Protein AF-0000000086679028 (afdb_homodimer)

Secondary structure (DSSP, 8-state):
------------------------------------TTS----SSSPPPEEESS-GGGEEEEGGGGHHHHSPPP-SS----HHHHHHHHHHHHT--EEEES-S---TTTTTSPPPHHHHHHHHHHTT-EEEEEB----TTTHHHHHHHHHHHT-SEEEESS-S---SSHHHHHHHHHHHHHHHHHHHHTT-EEEEE--GGGGSB---EEEE-TTS-EEE--S-BHHHHHHHHS-TTTEEEEEEHHHHHHHHHHS-EEE-TTS-EEE----HHHHHHHSGGG--EEEE-EEEE-TTSTTSEEEE-TTSSSS-HHHHHHHS--TTT-EEEE--TT---TTT-TTHHHHHHHHHHHHHHH-EEE-/------------------------------------TTS----SSSPPPEEESS-GGGEEEEGGGGHHHHSPPP-SS----HHHHHHHHHHHHT--EEEES-S---TTTTTSPPPHHHHHHHHHHTT-EEEEEB----TTTHHHHHHHHHHHT-SEEEESS-S---SSHHHHHHHHHHHHHHHHHHHHTT-EEEEE--GGGGSB---EEEE-TTS-EEE--S-BHHHHHHHHS-TTTEEEEEEHHHHHHHHHHS-EEE-TTS-EEE----HHHHHHHSGGG--EEEE-EEEE-TTSTTSEEEE-TTSSSS-HHHHHHHS--TTT-EEEE--TT---TTT-TTHHHHHHHHHHHHHHH-EEE-

Organism: NCBI:txid175570

Foldseek 3Di:
DDDDDPDDPCPDPPPPDDDDDDDPPPPPPPPPPPVPPPDFPDDPDVFWTKDQLFDLLQEAAECLLQVLQQADDDDDPPAHHHLQRLVLLLLVLRHAEYEYEDQFYHCNVPVGTDALLRSLVSCVVSNHAYAEYADDDDPVCLVVVLVSCVSNPYQEYEHADDLDLDLAVVSLLVSQVSQQVSQVVQVVVNHAYEYEDALQQFAFHQDAADADPVRGHDFGQNHGNNNSSVVSHDLSGYAYEYAQLRQVLNQVQRFWTQHRVRDIDGHGGDPQVVCLVPVLSHQEYAQWAFAQDCPDNSRTDTAQRQPYDRPPLCSSQRSDPSVRHHYHYHDNPQADPPVCRCRSSVSSSVNSVNSRPRMDID/DDDPPDDDPDDCPDDPDDPPDDDDPPPPPPPPPPVPPPDFPDDPPVFWTKFQLFDLLQEAAECLLLVLQQADDDDDPPAHHHLQRLVLLLLVLRHAEYEYEDQFYHCNVPVGTDALLRSLVSCVVSNHAYAEYADDDDPVCLVVVLVSCVSNPYQEYEHADDLDLDLAVVSLLVSQVSQQVSLVVQVVVNHAYEYEDALQQFAFHQYAADADPVRGHDFGQNHGNNNSSVVSHDLSGYAYEYAQLRQVLNQVQRFWTQHRVRDIDGHGGDPQVVCLVPVLSHQEYAQWAFAQDCPDNSRTDTAQRQPYDRPPLCSSQRSDPSVRHHYHYDDNPQADPPVCRCRSSVSSSVNSVNSRPRMDID

InterPro domains:
  IPR006311 Twin-arginine translocation pathway, signal sequence [PS51318] (1-41)
  IPR013022 Xylose isomerase-like, TIM barrel domain [PF01261] (87-325)
  IPR036237 Xylose isomerase-like superfamily [SSF51658] (80-336)
  IPR050312 IolE/XylA/MocC-like [PTHR12110] (56-333)

Solvent-accessible surface area (backbone atoms only — not comparable to full-atom values): 39318 Å² total; per-residue (Å²): 136,81,76,77,86,83,83,81,86,77,83,72,81,66,85,71,85,86,88,76,87,70,85,67,79,76,71,79,78,72,75,71,74,66,74,68,76,65,70,58,61,78,56,88,69,107,48,63,31,59,41,62,43,54,41,66,81,33,33,25,32,34,41,61,22,40,39,66,32,29,47,30,61,92,75,90,80,83,56,59,40,21,63,65,43,39,51,47,50,42,34,72,67,55,44,24,27,36,24,38,61,66,76,70,40,34,36,79,75,72,75,41,72,64,50,57,63,57,52,28,49,46,30,59,74,50,67,37,40,35,52,28,33,40,46,83,84,43,86,90,51,36,66,61,52,51,50,49,37,55,58,42,55,32,49,29,42,28,25,76,45,60,85,57,91,64,53,39,65,68,55,42,52,53,35,26,54,53,45,42,52,52,7,50,57,30,44,77,70,64,28,42,27,30,40,20,49,50,34,72,39,53,24,62,26,32,73,20,46,63,58,47,97,87,70,42,42,73,12,17,80,71,52,27,44,49,62,54,39,56,76,60,33,48,78,91,24,41,36,32,26,50,29,52,38,30,42,52,27,13,27,66,66,38,26,68,48,40,30,57,87,69,43,81,43,77,52,71,57,52,64,49,65,58,39,46,73,44,41,84,46,35,48,36,29,32,47,26,26,22,33,74,33,81,90,42,93,54,35,50,44,79,36,48,34,79,73,31,66,58,61,57,70,57,43,60,67,64,27,51,63,47,88,68,38,30,40,20,38,40,37,90,77,31,57,42,52,89,90,32,72,51,37,17,60,50,40,49,45,52,20,49,54,41,49,64,65,39,62,38,76,86,139,82,82,80,78,78,84,79,86,77,81,86,75,79,85,82,78,78,87,71,79,87,86,78,80,77,74,78,75,73,74,74,74,67,75,67,76,66,70,58,62,80,56,87,68,106,48,60,32,60,41,62,44,54,41,66,80,33,34,25,32,34,41,60,22,40,40,66,32,27,48,30,62,92,72,90,79,81,57,59,41,21,62,67,44,38,51,46,49,42,34,71,68,55,43,25,27,36,25,36,61,67,76,70,40,34,36,80,74,72,75,42,73,64,49,58,63,58,51,29,49,47,29,58,76,49,67,39,40,36,52,29,34,41,46,83,86,43,88,89,52,35,65,62,51,52,51,48,36,56,57,41,56,31,48,29,43,28,26,75,46,60,85,57,92,62,50,38,66,67,55,42,52,52,33,26,53,52,45,41,53,52,7,50,57,29,44,77,70,65,28,42,27,30,40,21,51,51,33,73,38,53,23,63,25,31,73,21,46,63,58,48,99,86,69,43,41,72,11,16,80,69,50,27,43,48,62,56,39,57,77,59,32,49,77,92,24,42,37,32,28,50,27,51,38,30,43,52,27,13,28,66,66,39,27,67,47,38,30,56,86,68,44,81,42,78,52,71,58,53,65,51,64,58,37,45,74,46,40,84,46,35,47,36,30,32,46,27,26,22,32,77,32,80,90,43,94,53,35,49,44,80,36,48,34,79,74,30,66,57,62,57,69,59,42,60,67,63,28,52,62,47,87,67,38,30,40,20,38,41,36,89,76,31,55,42,52,90,90,31,72,50,37,17,60,50,41,50,45,52,21,49,54,42,48,64,66,38,61,40,77,85

Radius of gyration: 29.96 Å; Cα contacts (8 Å, |Δi|>4): 1401; chains: 2; bounding box: 75×84×76 Å

pLDDT: mean 88.31, std 24.41, range [16.55, 98.94]

Sequence (724 aa):
MPAEPQPRPRLSRRTVLAATATATAALGAAGASFLQTGAPAIAHGDRLRVEPLIPERNRGIILYSVRDRIAAAPDDSGVPYGFERVLARLAEIGYKEIEFAGYNQHTSILGRQITPAEIRKILDDNGLKANGTHTQINPDTFEAQMDIAQTLGMANIGTGNDPSNSNYKSDWDAAADVWNELGRKARKRGLRLYTHNHDAAYSFLLDAGPLDANGKPTRSSGVRRLEYFFGKADPRYVFFEMDVFWSYVARYKHHTFTDRNGNPRTDLFDPILTVAAAPKRFPLFHAKDGNKNTAVPNGYDMVPFGEGDIQMQQFFQTIGERDFHHANWEQDTAPGGAANPGQSLAFADLSYDNMSELTIYTMPAEPQPRPRLSRRTVLAATATATAALGAAGASFLQTGAPAIAHGDRLRVEPLIPERNRGIILYSVRDRIAAAPDDSGVPYGFERVLARLAEIGYKEIEFAGYNQHTSILGRQITPAEIRKILDDNGLKANGTHTQINPDTFEAQMDIAQTLGMANIGTGNDPSNSNYKSDWDAAADVWNELGRKARKRGLRLYTHNHDAAYSFLLDAGPLDANGKPTRSSGVRRLEYFFGKADPRYVFFEMDVFWSYVARYKHHTFTDRNGNPRTDLFDPILTVAAAPKRFPLFHAKDGNKNTAVPNGYDMVPFGEGDIQMQQFFQTIGERDFHHANWEQDTAPGGAANPGQSLAFADLSYDNMSELTIYT

Nearest PDB structures (foldseek):
  3tva-assembly1_A  TM=6.688E-01  e=4.720E-08  Planctopirus limnophila DSM 3776
  3tva-assembly2_B  TM=6.358E-01  e=2.923E-08  Planctopirus limnophila DSM 3776
  5l4l-assembly1_A  TM=4.021E-01  e=1.803E-01  Streptomyces antibioticus
  1vl0-assembly1_B  TM=3.250E-01  e=1.600E-01  Clostridium acetobutylicum ATCC 824
  3tva-assembly1_A  TM=6.777E-01  e=2.208E-08  Planctopirus limnophila DSM 3776

Structure (mmCIF, N/CA/C/O backbone):
data_AF-0000000086679028-model_v1
#
loop_
_entity.id
_entity.type
_entity.pdbx_description
1 polymer 'Xylose isomerase'
#
loop_
_atom_site.group_PDB
_atom_site.id
_atom_site.type_symbol
_atom_site.label_atom_id
_atom_site.label_alt_id
_atom_site.label_comp_id
_atom_site.label_asym_id
_atom_site.label_entity_id
_atom_site.label_seq_id
_atom_site.pdbx_PDB_ins_code
_atom_site.Cartn_x
_atom_site.Cartn_y
_atom_site.Cartn_z
_atom_site.occupancy
_atom_site.B_iso_or_equiv
_atom_site.auth_seq_id
_atom_site.auth_comp_id
_atom_site.auth_asym_id
_atom_site.auth_atom_id
_atom_site.pdbx_PDB_model_num
ATOM 1 N N . MET A 1 1 ? -34.219 -9.367 45.594 1 22.19 1 MET A N 1
ATOM 2 C CA . MET A 1 1 ? -32.938 -9.859 46.125 1 22.19 1 MET A CA 1
ATOM 3 C C . MET A 1 1 ? -31.859 -9.82 45.031 1 22.19 1 MET A C 1
ATOM 5 O O . MET A 1 1 ? -30.734 -10.266 45.281 1 22.19 1 MET A O 1
ATOM 9 N N . PRO A 1 2 ? -32.094 -9.586 43.844 1 25.02 2 PRO A N 1
ATOM 10 C CA . PRO A 1 2 ? -31.766 -10.18 42.531 1 25.02 2 PRO A CA 1
ATOM 11 C C . PRO A 1 2 ? -30.516 -9.57 41.906 1 25.02 2 PRO A C 1
ATOM 13 O O . PRO A 1 2 ? -30.266 -9.773 40.719 1 25.02 2 PRO A O 1
ATOM 16 N N . ALA A 1 3 ? -29.531 -9.219 42.906 1 22.56 3 ALA A N 1
ATOM 17 C CA . ALA A 1 3 ? -28.719 -8.109 42.438 1 22.56 3 ALA A CA 1
ATOM 18 C C . ALA A 1 3 ? -27.984 -8.461 41.156 1 22.56 3 ALA A C 1
ATOM 20 O O . ALA A 1 3 ? -27.984 -9.625 40.75 1 22.56 3 ALA A O 1
ATOM 21 N N . GLU A 1 4 ? -26.562 -8.383 41.031 1 22.59 4 GLU A N 1
ATOM 22 C CA . GLU A 1 4 ? -25.641 -7.395 40.469 1 22.59 4 GLU A CA 1
ATOM 23 C C . GLU A 1 4 ? -24.766 -8.008 39.406 1 22.59 4 GLU A C 1
ATOM 25 O O . GLU A 1 4 ? -24.094 -9.023 39.625 1 22.59 4 GLU A O 1
ATOM 30 N N . PRO A 1 5 ? -25 -7.688 38.062 1 25.81 5 PRO A N 1
ATOM 31 C CA . PRO A 1 5 ? -24.469 -8.359 36.875 1 25.81 5 PRO A CA 1
ATOM 32 C C . PRO A 1 5 ? -22.953 -8.336 36.812 1 25.81 5 PRO A C 1
ATOM 34 O O . PRO A 1 5 ? -22.328 -7.422 37.344 1 25.81 5 PRO A O 1
ATOM 37 N N . GLN A 1 6 ? -22.203 -9.461 36.75 1 23.89 6 GLN A N 1
ATOM 38 C CA . GLN A 1 6 ? -20.797 -9.844 36.969 1 23.89 6 GLN A CA 1
ATOM 39 C C . GLN A 1 6 ? -19.938 -9.359 35.812 1 23.89 6 GLN A C 1
ATOM 41 O O . GLN A 1 6 ? -20.031 -9.859 34.688 1 23.89 6 GLN A O 1
ATOM 46 N N . PRO A 1 7 ? -19.656 -7.914 35.625 1 20.83 7 PRO A N 1
ATOM 47 C CA . PRO A 1 7 ? -19.156 -7.48 34.312 1 20.83 7 PRO A CA 1
ATOM 48 C C . PRO A 1 7 ? -17.875 -8.195 33.906 1 20.83 7 PRO A C 1
ATOM 50 O O . PRO A 1 7 ? -17.25 -8.859 34.75 1 20.83 7 PRO A O 1
ATOM 53 N N . ARG A 1 8 ? -17.031 -7.609 32.75 1 24.39 8 ARG A N 1
ATOM 54 C CA . ARG A 1 8 ? -16.281 -7.754 31.5 1 24.39 8 ARG A CA 1
ATOM 55 C C . ARG A 1 8 ? -14.781 -7.828 31.766 1 24.39 8 ARG A C 1
ATOM 57 O O . ARG A 1 8 ? -14.18 -6.852 32.219 1 24.39 8 ARG A O 1
ATOM 64 N N . PRO A 1 9 ? -14.117 -8.93 32.281 1 22.03 9 PRO A N 1
ATOM 65 C CA . PRO A 1 9 ? -12.742 -8.742 32.781 1 22.03 9 PRO A CA 1
ATOM 66 C C . PRO A 1 9 ? -11.766 -8.406 31.641 1 22.03 9 PRO A C 1
ATOM 68 O O . PRO A 1 9 ? -11.719 -9.109 30.625 1 22.03 9 PRO A O 1
ATOM 71 N N . ARG A 1 10 ? -11.469 -7.074 31.312 1 20.98 10 ARG A N 1
ATOM 72 C CA . ARG A 1 10 ? -10.609 -6.434 30.328 1 20.98 10 ARG A CA 1
ATOM 73 C C . ARG A 1 10 ? -9.156 -6.855 30.5 1 20.98 10 ARG A C 1
ATOM 75 O O . ARG A 1 10 ? -8.555 -6.57 31.547 1 20.98 10 ARG A O 1
ATOM 82 N N . LEU A 1 11 ? -8.812 -8.109 30.109 1 19.34 11 LEU A N 1
ATOM 83 C CA . LEU A 1 11 ? -7.473 -8.648 30.328 1 19.34 11 LEU A CA 1
ATOM 84 C C . LEU A 1 11 ? -6.422 -7.805 29.609 1 19.34 11 LEU A C 1
ATOM 86 O O . LEU A 1 11 ? -6.375 -7.781 28.375 1 19.34 11 LEU A O 1
ATOM 90 N N . SER A 1 12 ? -6.285 -6.48 30.016 1 17.73 12 SER A N 1
ATOM 91 C CA . SER A 1 12 ? -5.387 -5.539 29.359 1 17.73 12 SER A CA 1
ATOM 92 C C . SER A 1 12 ? -3.945 -6.035 29.391 1 17.73 12 SER A C 1
ATOM 94 O O . SER A 1 12 ? -3.561 -6.781 30.297 1 17.73 12 SER A O 1
ATOM 96 N N . ARG A 1 13 ? -3.207 -5.891 28.219 1 18.7 13 ARG A N 1
ATOM 97 C CA . ARG A 1 13 ? -1.922 -6.195 27.594 1 18.7 13 ARG A CA 1
ATOM 98 C C . ARG A 1 13 ? -0.772 -5.586 28.391 1 18.7 13 ARG A C 1
ATOM 100 O O . ARG A 1 13 ? 0.37 -5.566 27.922 1 18.7 13 ARG A O 1
ATOM 107 N N . ARG A 1 14 ? -0.851 -5.109 29.703 1 18.02 14 ARG A N 1
ATOM 108 C CA . ARG A 1 14 ? 0.163 -4.102 30 1 18.02 14 ARG A CA 1
ATOM 109 C C . ARG A 1 14 ? 1.535 -4.742 30.188 1 18.02 14 ARG A C 1
ATOM 111 O O . ARG A 1 14 ? 2.48 -4.086 30.625 1 18.02 14 ARG A O 1
ATOM 118 N N . THR A 1 15 ? 1.83 -6.02 29.891 1 17.06 15 THR A N 1
ATOM 119 C CA . THR A 1 15 ? 3.041 -6.293 30.656 1 17.06 15 THR A CA 1
ATOM 120 C C . THR A 1 15 ? 4.227 -5.523 30.078 1 17.06 15 THR A C 1
ATOM 122 O O . THR A 1 15 ? 4.664 -5.785 28.953 1 17.06 15 THR A O 1
ATOM 125 N N . VAL A 1 16 ? 4.605 -4.32 30.594 1 18.08 16 VAL A N 1
ATOM 126 C CA . VAL A 1 16 ? 5.602 -3.283 30.344 1 18.08 16 VAL A CA 1
ATOM 127 C C . VAL A 1 16 ? 6.988 -3.805 30.719 1 18.08 16 VAL A C 1
ATOM 129 O O . VAL A 1 16 ? 8 -3.234 30.312 1 18.08 16 VAL A O 1
ATOM 132 N N . LEU A 1 17 ? 7.23 -5.016 31.422 1 16.67 17 LEU A N 1
ATOM 133 C CA . LEU A 1 17 ? 8.273 -4.707 32.406 1 16.67 17 LEU A CA 1
ATOM 134 C C . LEU A 1 17 ? 9.578 -4.359 31.703 1 16.67 17 LEU A C 1
ATOM 136 O O . LEU A 1 17 ? 9.758 -4.648 30.516 1 16.67 17 LEU A O 1
ATOM 140 N N . ALA A 1 18 ? 10.914 -4.82 32.438 1 16.7 18 ALA A N 1
ATOM 141 C CA . ALA A 1 18 ? 12.062 -4.281 33.156 1 16.7 18 ALA A CA 1
ATOM 142 C C . ALA A 1 18 ? 13.266 -4.117 32.219 1 16.7 18 ALA A C 1
ATOM 144 O O . ALA A 1 18 ? 13.852 -3.039 32.156 1 16.7 18 ALA A O 1
ATOM 145 N N . ALA A 1 19 ? 14.523 -4.812 32.594 1 16.83 19 ALA A N 1
ATOM 146 C CA . ALA A 1 19 ? 15.82 -4.359 33.094 1 16.83 19 ALA A CA 1
ATOM 147 C C . ALA A 1 19 ? 16.797 -4.129 31.938 1 16.83 19 ALA A C 1
ATOM 149 O O . ALA A 1 19 ? 16.672 -4.738 30.875 1 16.83 19 ALA A O 1
ATOM 150 N N . THR A 1 20 ? 17.922 -3.285 32.219 1 18.36 20 THR A N 1
ATOM 151 C CA . THR A 1 20 ? 18.938 -2.311 31.844 1 18.36 20 THR A CA 1
ATOM 152 C C . THR A 1 20 ? 20.156 -3.008 31.25 1 18.36 20 THR A C 1
ATOM 154 O O . THR A 1 20 ? 21.156 -2.359 30.922 1 18.36 20 THR A O 1
ATOM 157 N N . ALA A 1 21 ? 20.344 -4.312 31.141 1 17.89 21 ALA A N 1
ATOM 158 C CA . ALA A 1 21 ? 21.766 -4.66 31.203 1 17.89 21 ALA A CA 1
ATOM 159 C C . ALA A 1 21 ? 22.531 -4.031 30.031 1 17.89 21 ALA A C 1
ATOM 161 O O . ALA A 1 21 ? 22.016 -3.971 28.922 1 17.89 21 ALA A O 1
ATOM 162 N N . THR A 1 22 ? 23.75 -3.373 30.328 1 18.66 22 THR A N 1
ATOM 163 C CA . THR A 1 22 ? 24.734 -2.414 29.859 1 18.66 22 THR A CA 1
ATOM 164 C C . THR A 1 22 ? 25.547 -2.994 28.703 1 18.66 22 THR A C 1
ATOM 166 O O . THR A 1 22 ? 26.359 -2.299 28.094 1 18.66 22 THR A O 1
ATOM 169 N N . ALA A 1 23 ? 25.562 -4.297 28.453 1 18.92 23 ALA A N 1
ATOM 170 C CA . ALA A 1 23 ? 26.844 -4.699 27.875 1 18.92 23 ALA A CA 1
ATOM 171 C C . ALA A 1 23 ? 27.109 -3.99 26.547 1 18.92 23 ALA A C 1
ATOM 173 O O . ALA A 1 23 ? 26.234 -3.955 25.688 1 18.92 23 ALA A O 1
ATOM 174 N N . THR A 1 24 ? 28.125 -3.061 26.562 1 19.78 24 THR A N 1
ATOM 175 C CA . THR A 1 24 ? 28.75 -2.146 25.625 1 19.78 24 THR A CA 1
ATOM 176 C C . THR A 1 24 ? 29.266 -2.904 24.391 1 19.78 24 THR A C 1
ATOM 178 O O . THR A 1 24 ? 29.891 -2.316 23.5 1 19.78 24 THR A O 1
ATOM 181 N N . ALA A 1 25 ? 29.031 -4.242 24.203 1 20.52 25 ALA A N 1
ATOM 182 C CA . ALA A 1 25 ? 29.938 -4.742 23.172 1 20.52 25 ALA A CA 1
ATOM 183 C C . ALA A 1 25 ? 29.844 -3.895 21.906 1 20.52 25 ALA A C 1
ATOM 185 O O . ALA A 1 25 ? 28.75 -3.553 21.453 1 20.52 25 ALA A O 1
ATOM 186 N N . ALA A 1 26 ? 30.922 -3.086 21.562 1 20.5 26 ALA A N 1
ATOM 187 C CA . ALA A 1 26 ? 31.359 -2.283 20.422 1 20.5 26 ALA A CA 1
ATOM 188 C C . ALA A 1 26 ? 31.141 -3.033 19.109 1 20.5 26 ALA A C 1
ATOM 190 O O . ALA A 1 26 ? 31.953 -3.9 18.75 1 20.5 26 ALA A O 1
ATOM 191 N N . LEU A 1 27 ? 30.172 -3.936 19.031 1 20.81 27 LEU A N 1
ATOM 192 C CA . LEU A 1 27 ? 30.297 -4.645 17.766 1 20.81 27 LEU A CA 1
ATOM 193 C C . LEU A 1 27 ? 30.344 -3.66 16.594 1 20.81 27 LEU A C 1
ATOM 195 O O . LEU A 1 27 ? 29.688 -2.615 16.625 1 20.81 27 LEU A O 1
ATOM 199 N N . GLY A 1 28 ? 31.516 -3.621 15.836 1 22.55 28 GLY A N 1
ATOM 200 C CA . GLY A 1 28 ? 31.859 -2.988 14.562 1 22.55 28 GLY A CA 1
ATOM 201 C C . GLY A 1 28 ? 30.688 -2.936 13.602 1 22.55 28 GLY A C 1
ATOM 202 O O . GLY A 1 28 ? 29.844 -3.84 13.578 1 22.55 28 GLY A O 1
ATOM 203 N N . ALA A 1 29 ? 30.297 -1.704 13.297 1 25.28 29 ALA A N 1
ATOM 204 C CA . ALA A 1 29 ? 29.297 -1.156 12.383 1 25.28 29 ALA A CA 1
ATOM 205 C C . ALA A 1 29 ? 29.344 -1.858 11.031 1 25.28 29 ALA A C 1
ATOM 207 O O . ALA A 1 29 ? 30.203 -1.571 10.203 1 25.28 29 ALA A O 1
ATOM 208 N N . ALA A 1 30 ? 29.469 -3.188 10.969 1 25.66 30 ALA A N 1
ATOM 209 C CA . ALA A 1 30 ? 29.375 -3.699 9.602 1 25.66 30 ALA A CA 1
ATOM 210 C C . ALA A 1 30 ? 28.234 -3.037 8.844 1 25.66 30 ALA A C 1
ATOM 212 O O . ALA A 1 30 ? 27.109 -2.957 9.352 1 25.66 30 ALA A O 1
ATOM 213 N N . GLY A 1 31 ? 28.531 -2.072 7.949 1 24.67 31 GLY A N 1
ATOM 214 C CA . GLY A 1 31 ? 27.75 -1.358 6.957 1 24.67 31 GLY A CA 1
ATOM 215 C C . GLY A 1 31 ? 26.656 -2.211 6.328 1 24.67 31 GLY A C 1
ATOM 216 O O . GLY A 1 31 ? 26.938 -3.264 5.754 1 24.67 31 GLY A O 1
ATOM 217 N N . ALA A 1 32 ? 25.656 -2.494 7.027 1 26 32 ALA A N 1
ATOM 218 C CA . ALA A 1 32 ? 24.484 -3.053 6.344 1 26 32 ALA A CA 1
ATOM 219 C C . ALA A 1 32 ? 24.297 -2.396 4.98 1 26 32 ALA A C 1
ATOM 221 O O . ALA A 1 32 ? 24.188 -1.173 4.883 1 26 32 ALA A O 1
ATOM 222 N N . SER A 1 33 ? 25.031 -2.934 4.035 1 26.8 33 SER A N 1
ATOM 223 C CA . SER A 1 33 ? 24.828 -2.57 2.635 1 26.8 33 SER A CA 1
ATOM 224 C C . SER A 1 33 ? 23.344 -2.371 2.324 1 26.8 33 SER A C 1
ATOM 226 O O . SER A 1 33 ? 22.562 -3.326 2.359 1 26.8 33 SER A O 1
ATOM 228 N N . PHE A 1 34 ? 22.844 -1.386 2.84 1 28.22 34 PHE A N 1
ATOM 229 C CA . PHE A 1 34 ? 21.578 -0.925 2.266 1 28.22 34 PHE A CA 1
ATOM 230 C C . PHE A 1 34 ? 21.625 -0.993 0.744 1 28.22 34 PHE A C 1
ATOM 232 O O . PHE A 1 34 ? 22.453 -0.344 0.111 1 28.22 34 PHE A O 1
ATOM 239 N N . LEU A 1 35 ? 21.516 -2.15 0.251 1 29.17 35 LEU A N 1
ATOM 240 C CA . LEU A 1 35 ? 21.312 -2.184 -1.191 1 29.17 35 LEU A CA 1
ATOM 241 C C . LEU A 1 35 ? 20.453 -1.012 -1.644 1 29.17 35 LEU A C 1
ATOM 243 O O . LEU A 1 35 ? 19.297 -0.896 -1.236 1 29.17 35 LEU A O 1
ATOM 247 N N . GLN A 1 36 ? 21.078 0.134 -1.673 1 29.59 36 GLN A N 1
ATOM 248 C CA . GLN A 1 36 ? 20.5 1.255 -2.41 1 29.59 36 GLN A CA 1
ATOM 249 C C . GLN A 1 36 ? 19.812 0.781 -3.686 1 29.59 36 GLN A C 1
ATOM 251 O O . GLN A 1 36 ? 20.453 0.21 -4.57 1 29.59 36 GLN A O 1
ATOM 256 N N . THR A 1 37 ? 18.734 0.399 -3.631 1 34.5 37 THR A N 1
ATOM 257 C CA . THR A 1 37 ? 17.922 0.055 -4.793 1 34.5 37 THR A CA 1
ATOM 258 C C . THR A 1 37 ? 18.047 1.132 -5.867 1 34.5 37 THR A C 1
ATOM 260 O O . THR A 1 37 ? 17.234 1.178 -6.797 1 34.5 37 THR A O 1
ATOM 263 N N . GLY A 1 38 ? 19.156 2.039 -5.773 1 32.38 38 GLY A N 1
ATOM 264 C CA . GLY A 1 38 ? 18.891 3.113 -6.719 1 32.38 38 GLY A CA 1
ATOM 265 C C . GLY A 1 38 ? 18.922 2.656 -8.164 1 32.38 38 GLY A C 1
ATOM 266 O O . GLY A 1 38 ? 18.906 3.48 -9.086 1 32.38 38 GLY A O 1
ATOM 267 N N . ALA A 1 39 ? 19.656 1.687 -8.555 1 31.17 39 ALA A N 1
ATOM 268 C CA . ALA A 1 39 ? 19.906 1.863 -9.984 1 31.17 39 ALA A CA 1
ATOM 269 C C . ALA A 1 39 ? 18.625 1.692 -10.789 1 31.17 39 ALA A C 1
ATOM 271 O O . ALA A 1 39 ? 17.906 0.713 -10.609 1 31.17 39 ALA A O 1
ATOM 272 N N . PRO A 1 40 ? 18.203 2.795 -11.469 1 33.5 40 PRO A N 1
ATOM 273 C CA . PRO A 1 40 ? 17.078 2.617 -12.375 1 33.5 40 PRO A CA 1
ATOM 274 C C . PRO A 1 40 ? 17.266 1.451 -13.344 1 33.5 40 PRO A C 1
ATOM 276 O O . PRO A 1 40 ? 18.344 1.303 -13.93 1 33.5 40 PRO A O 1
ATOM 279 N N . ALA A 1 41 ? 16.641 0.399 -13.156 1 36.41 41 ALA A N 1
ATOM 280 C CA . ALA A 1 41 ? 16.625 -0.586 -14.234 1 36.41 41 ALA A CA 1
ATOM 281 C C . ALA A 1 41 ? 16.125 0.033 -15.539 1 36.41 41 ALA A C 1
ATOM 2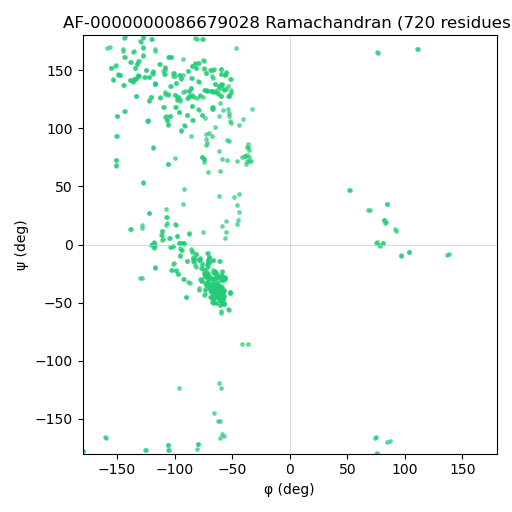83 O O . ALA A 1 41 ? 15.016 0.568 -15.594 1 36.41 41 ALA A O 1
ATOM 284 N N . ILE A 1 42 ? 17.078 0.6 -16.375 1 31.17 42 ILE A N 1
ATOM 285 C CA . ILE A 1 42 ? 16.75 1.134 -17.688 1 31.17 42 ILE A CA 1
ATOM 286 C C . ILE A 1 42 ? 16.469 -0.015 -18.656 1 31.17 42 ILE A C 1
ATOM 288 O O . ILE A 1 42 ? 17.344 -0.825 -18.953 1 31.17 42 ILE A O 1
ATOM 292 N N . ALA A 1 43 ? 15.312 -0.515 -18.844 1 34.03 43 ALA A N 1
ATOM 293 C CA . ALA A 1 43 ? 15.016 -1.362 -19.984 1 34.03 43 ALA A CA 1
ATOM 294 C C . ALA A 1 43 ? 14.891 -0.531 -21.266 1 34.03 43 ALA A C 1
ATOM 296 O O . ALA A 1 43 ? 14.43 0.61 -21.219 1 34.03 43 ALA A O 1
ATOM 297 N N . HIS A 1 44 ? 15.477 -0.654 -22.422 1 34.88 44 HIS A N 1
ATOM 298 C CA . HIS A 1 44 ? 15.547 0.02 -23.719 1 34.88 44 HIS A CA 1
ATOM 299 C C . HIS A 1 44 ? 14.195 0.606 -24.094 1 34.88 44 HIS A C 1
ATOM 301 O O . HIS A 1 44 ? 14.109 1.761 -24.531 1 34.88 44 HIS A O 1
ATOM 307 N N . GLY A 1 45 ? 13.219 -0.201 -24.75 1 40.5 45 GLY A N 1
ATOM 308 C CA . GLY A 1 45 ? 12.031 0.325 -25.391 1 40.5 45 GLY A CA 1
ATOM 309 C C . GLY A 1 45 ? 11.125 1.097 -24.453 1 40.5 45 GLY A C 1
ATOM 310 O O . GLY A 1 45 ? 11.523 1.425 -23.328 1 40.5 45 GLY A O 1
ATOM 311 N N . ASP A 1 46 ? 9.688 1.441 -24.734 1 52.69 46 ASP A N 1
ATOM 312 C CA . ASP A 1 46 ? 8.625 2.129 -24 1 52.69 46 ASP A CA 1
ATOM 313 C C . ASP A 1 46 ? 8.547 1.642 -22.562 1 52.69 46 ASP A C 1
ATOM 315 O O . ASP A 1 46 ? 7.465 1.296 -22.078 1 52.69 46 ASP A O 1
ATOM 319 N N . ARG A 1 47 ? 9.727 1.293 -21.938 1 66.5 47 ARG A N 1
ATOM 320 C CA . ARG A 1 47 ? 9.891 0.535 -20.703 1 66.5 47 ARG A CA 1
ATOM 321 C C . ARG A 1 47 ? 9.742 1.438 -19.484 1 66.5 47 ARG A C 1
ATOM 323 O O . ARG A 1 47 ? 10.258 2.555 -19.469 1 66.5 47 ARG A O 1
ATOM 330 N N . LEU A 1 48 ? 8.906 1.146 -18.531 1 87.25 48 LEU A N 1
ATOM 331 C CA . LEU A 1 48 ? 8.68 1.798 -17.25 1 87.25 48 LEU A CA 1
ATOM 332 C C . LEU A 1 48 ? 9.992 1.935 -16.484 1 87.25 48 LEU A C 1
ATOM 334 O O . LEU A 1 48 ? 10.844 1.041 -16.531 1 87.25 48 LEU A O 1
ATOM 338 N N . ARG A 1 49 ? 10.227 3.123 -16.078 1 91.81 49 ARG A N 1
ATOM 339 C CA . ARG A 1 49 ? 11.344 3.383 -15.18 1 91.81 49 ARG A CA 1
ATOM 340 C C . ARG A 1 49 ? 10.867 3.492 -13.734 1 91.81 49 ARG A C 1
ATOM 342 O O . ARG A 1 49 ? 9.781 4.008 -13.477 1 91.81 49 ARG A O 1
ATOM 349 N N . VAL A 1 50 ? 11.742 3 -12.883 1 94.62 50 VAL A N 1
ATOM 350 C CA . VAL A 1 50 ? 11.43 3.055 -11.461 1 94.62 50 VAL A CA 1
ATOM 351 C C . VAL A 1 50 ? 12.102 4.273 -10.828 1 94.62 50 VAL A C 1
ATOM 353 O O . VAL A 1 50 ? 13.297 4.488 -11 1 94.62 50 VAL A O 1
ATOM 356 N N . GLU A 1 51 ? 11.391 5.102 -10.156 1 96.19 51 GLU A N 1
ATOM 357 C CA . GLU A 1 51 ? 11.875 6.301 -9.477 1 96.19 51 GLU A CA 1
ATOM 358 C C . GLU A 1 51 ? 11.328 6.395 -8.062 1 96.19 51 GLU A C 1
ATOM 360 O O . GLU A 1 51 ? 10.305 5.781 -7.742 1 96.19 51 GLU A O 1
ATOM 365 N N . PRO A 1 52 ? 12.07 7.125 -7.188 1 96.69 52 PRO A N 1
ATOM 366 C CA . PRO A 1 52 ? 11.477 7.363 -5.867 1 96.69 52 PRO A CA 1
ATOM 367 C C . PRO A 1 52 ? 10.125 8.062 -5.949 1 96.69 52 PRO A C 1
ATOM 369 O O . PRO A 1 52 ? 9.953 9.008 -6.727 1 96.69 52 PRO A O 1
ATOM 372 N N . LEU A 1 53 ? 9.18 7.539 -5.203 1 97.69 53 LEU A N 1
ATOM 373 C CA . LEU A 1 53 ? 7.863 8.172 -5.172 1 97.69 53 LEU A CA 1
ATOM 374 C C . LEU A 1 53 ? 7.922 9.516 -4.465 1 97.69 53 LEU A C 1
ATOM 376 O O . LEU A 1 53 ? 7.324 10.492 -4.93 1 97.69 53 LEU A O 1
ATOM 380 N N . ILE A 1 54 ? 8.602 9.555 -3.338 1 98.19 54 ILE A N 1
ATOM 381 C CA . ILE A 1 54 ? 8.914 10.781 -2.617 1 98.19 54 ILE A CA 1
ATOM 382 C C . ILE A 1 54 ? 10.391 11.117 -2.795 1 98.19 54 ILE A C 1
ATOM 384 O O . ILE A 1 54 ? 11.258 10.469 -2.205 1 98.19 54 ILE A O 1
ATOM 388 N N . PRO A 1 55 ? 10.656 12.125 -3.578 1 98.25 55 PRO A N 1
ATOM 389 C CA . PRO A 1 55 ? 12.062 12.453 -3.824 1 98.25 55 PRO A CA 1
ATOM 390 C C . PRO A 1 55 ? 12.844 12.711 -2.537 1 98.25 55 PRO A C 1
ATOM 392 O O . PRO A 1 55 ? 12.305 13.305 -1.595 1 98.25 55 PRO A O 1
ATOM 395 N N . GLU A 1 56 ? 14.078 12.328 -2.557 1 98.06 56 GLU A N 1
ATOM 396 C CA . GLU A 1 56 ? 14.953 12.469 -1.394 1 98.06 56 GLU A CA 1
ATOM 397 C C . GLU A 1 56 ? 14.93 13.898 -0.858 1 98.06 56 GLU A C 1
ATOM 399 O O . GLU A 1 56 ? 14.805 14.117 0.35 1 98.06 56 GLU A O 1
ATOM 404 N N . ARG A 1 57 ? 14.953 14.875 -1.735 1 98 57 ARG A N 1
ATOM 405 C CA . ARG A 1 57 ? 15.07 16.281 -1.366 1 98 57 ARG A CA 1
ATOM 406 C C . ARG A 1 57 ? 13.797 16.781 -0.708 1 98 57 ARG A C 1
ATOM 408 O O . ARG A 1 57 ? 13.773 17.875 -0.124 1 98 57 ARG A O 1
ATOM 415 N N . ASN A 1 58 ? 12.688 15.969 -0.829 1 98.25 58 ASN A N 1
ATOM 416 C CA . ASN A 1 58 ? 11.391 16.406 -0.341 1 98.25 58 ASN A CA 1
ATOM 417 C C . ASN A 1 58 ? 10.938 15.609 0.875 1 98.25 58 ASN A C 1
ATOM 419 O O . ASN A 1 58 ? 9.781 15.695 1.291 1 98.25 58 ASN A O 1
ATOM 423 N N . ARG A 1 59 ? 11.852 14.766 1.408 1 98.88 59 ARG A N 1
ATOM 424 C CA . ARG A 1 59 ? 11.547 13.992 2.607 1 98.88 59 ARG A CA 1
ATOM 425 C C . ARG A 1 59 ? 11.914 14.766 3.869 1 98.88 59 ARG A C 1
ATOM 427 O O . ARG A 1 59 ? 13.094 15.023 4.121 1 98.88 59 ARG A O 1
ATOM 434 N N . GLY A 1 60 ? 10.844 15.156 4.621 1 98.88 60 GLY A N 1
ATOM 435 C CA . GLY A 1 60 ? 11.047 15.953 5.816 1 98.88 60 GLY A CA 1
ATOM 436 C C . GLY A 1 60 ? 10.422 15.344 7.059 1 98.88 60 GLY A C 1
ATOM 437 O O . GLY A 1 60 ? 9.977 14.203 7.031 1 98.88 60 GLY A O 1
ATOM 438 N N . ILE A 1 61 ? 10.531 16.062 8.125 1 98.94 61 ILE A N 1
ATOM 439 C CA . ILE A 1 61 ? 9.969 15.703 9.422 1 98.94 61 ILE A CA 1
ATOM 440 C C . ILE A 1 61 ? 9.492 16.953 10.148 1 98.94 61 ILE A C 1
ATOM 442 O O . ILE A 1 61 ? 10.148 18 10.086 1 98.94 61 ILE A O 1
ATOM 446 N N . ILE A 1 62 ? 8.312 16.875 10.781 1 98.94 62 ILE A N 1
ATOM 447 C CA . ILE A 1 62 ? 7.957 17.922 11.727 1 98.94 62 ILE A CA 1
ATOM 448 C C . ILE A 1 62 ? 8.539 17.609 13.102 1 98.94 62 ILE A C 1
ATOM 450 O O . ILE A 1 62 ? 8.398 16.484 13.594 1 98.94 62 ILE A O 1
ATOM 454 N N . LEU A 1 63 ? 9.125 18.594 13.727 1 98.94 63 LEU A N 1
ATOM 455 C CA . LEU A 1 63 ? 9.898 18.391 14.945 1 98.94 63 LEU A CA 1
ATOM 456 C C . LEU A 1 63 ? 8.984 18.031 16.109 1 98.94 63 LEU A C 1
ATOM 458 O O . LEU A 1 63 ? 9.453 17.547 17.156 1 98.94 63 LEU A O 1
ATOM 462 N N . TYR A 1 64 ? 7.699 18.172 15.938 1 98.75 64 TYR A N 1
ATOM 463 C CA . TYR A 1 64 ? 6.77 17.703 16.953 1 98.75 64 TYR A CA 1
ATOM 464 C C . TYR A 1 64 ? 6.957 16.203 17.219 1 98.75 64 TYR A C 1
ATOM 466 O O . TYR A 1 64 ? 6.75 15.734 18.344 1 98.75 64 TYR A O 1
ATOM 474 N N . SER A 1 65 ? 7.398 15.477 16.266 1 98.88 65 SER A N 1
ATOM 475 C CA . SER A 1 65 ? 7.57 14.031 16.375 1 98.88 65 SER A CA 1
ATOM 476 C C . SER A 1 65 ? 8.727 13.688 17.312 1 98.88 65 SER A C 1
ATOM 478 O O . SER A 1 65 ? 8.75 12.609 17.906 1 98.88 65 SER A O 1
ATOM 480 N N . VAL A 1 66 ? 9.672 14.578 17.422 1 98.94 66 VAL A N 1
ATOM 481 C CA . VAL A 1 66 ? 10.836 14.344 18.266 1 98.94 66 VAL A CA 1
ATOM 482 C C . VAL A 1 66 ? 10.953 15.453 19.312 1 98.94 66 VAL A C 1
ATOM 484 O O . VAL A 1 66 ? 12.055 15.789 19.75 1 98.94 66 VAL A O 1
ATOM 487 N N . ARG A 1 67 ? 9.859 16.047 19.672 1 98.75 67 ARG A N 1
ATOM 488 C CA . ARG A 1 67 ? 9.805 17.172 20.594 1 98.75 67 ARG A CA 1
ATOM 489 C C . ARG A 1 67 ? 10.438 16.828 21.938 1 98.75 67 ARG A C 1
ATOM 491 O O . ARG A 1 67 ? 11.023 17.688 22.594 1 98.75 67 ARG A O 1
ATOM 498 N N . ASP A 1 68 ? 10.352 15.523 22.312 1 98.62 68 ASP A N 1
ATOM 499 C CA . ASP A 1 68 ? 10.898 15.062 23.594 1 98.62 68 ASP A CA 1
ATOM 500 C C . ASP A 1 68 ? 12.414 15.258 23.656 1 98.62 68 ASP A C 1
ATOM 502 O O . ASP A 1 68 ? 12.953 15.648 24.688 1 98.62 68 ASP A O 1
ATOM 506 N N . ARG A 1 69 ? 13 15.133 22.484 1 98.69 69 ARG A N 1
ATOM 507 C CA . ARG A 1 69 ? 14.461 15.227 22.469 1 98.69 69 ARG A CA 1
ATOM 508 C C . ARG A 1 69 ? 14.906 16.656 22.203 1 98.69 69 ARG A C 1
ATOM 510 O O . ARG A 1 69 ? 15.938 17.094 22.703 1 98.69 69 ARG A O 1
ATOM 517 N N . ILE A 1 70 ? 14.109 17.438 21.469 1 98.75 70 ILE A N 1
ATOM 518 C CA . ILE A 1 70 ? 14.406 18.859 21.25 1 98.75 70 ILE A CA 1
ATOM 519 C C . ILE A 1 70 ? 14.391 19.594 22.594 1 98.75 70 ILE A C 1
ATOM 521 O O . ILE A 1 70 ? 15.297 20.359 22.891 1 98.75 70 ILE A O 1
ATOM 525 N N . ALA A 1 71 ? 13.477 19.25 23.422 1 98.12 71 ALA A N 1
ATOM 526 C CA . ALA A 1 71 ? 13.242 20 24.656 1 98.12 71 ALA A CA 1
ATOM 527 C C . ALA A 1 71 ? 14 19.375 25.828 1 98.12 71 ALA A C 1
ATOM 529 O O . ALA A 1 71 ? 14.008 19.938 26.922 1 98.12 71 ALA A O 1
ATOM 530 N N . ALA A 1 72 ? 14.656 18.25 25.609 1 98.25 72 ALA A N 1
ATOM 531 C CA . ALA A 1 72 ? 15.305 17.531 26.688 1 98.25 72 ALA A CA 1
ATOM 532 C C . ALA A 1 72 ? 16.469 18.328 27.266 1 98.25 72 ALA A C 1
ATOM 534 O O . ALA A 1 72 ? 17.203 18.984 26.531 1 98.25 72 ALA A O 1
ATOM 535 N N . ALA A 1 73 ? 16.625 18.219 28.531 1 97.5 73 ALA A N 1
ATOM 536 C CA . ALA A 1 73 ? 17.844 18.672 29.188 1 97.5 73 ALA A CA 1
ATOM 537 C C . ALA A 1 73 ? 19 17.719 28.922 1 97.5 73 ALA A C 1
ATOM 539 O O . ALA A 1 73 ? 18.797 16.562 28.531 1 97.5 73 ALA A O 1
ATOM 540 N N . PRO A 1 74 ? 20.234 18.297 29.078 1 96.75 74 PRO A N 1
ATOM 541 C CA . PRO A 1 74 ? 21.359 17.375 28.984 1 96.75 74 PRO A CA 1
ATOM 542 C C . PRO A 1 74 ? 21.188 16.156 29.906 1 96.75 74 PRO A C 1
ATOM 544 O O . PRO A 1 74 ? 20.75 16.312 31.047 1 96.75 74 PRO A O 1
ATOM 547 N N . ASP A 1 75 ? 21.422 14.953 29.375 1 95.31 75 ASP A N 1
ATOM 548 C CA . ASP A 1 75 ? 21.297 13.727 30.141 1 95.31 75 ASP A CA 1
ATOM 549 C C . ASP A 1 75 ? 22.344 12.703 29.734 1 95.31 75 ASP A C 1
ATOM 551 O O . ASP A 1 75 ? 23.188 12.984 28.875 1 95.31 75 ASP A O 1
ATOM 555 N N . ASP A 1 76 ? 22.344 11.562 30.422 1 93.94 76 ASP A N 1
ATOM 556 C CA . ASP A 1 76 ? 23.391 10.57 30.188 1 93.94 76 ASP A CA 1
ATOM 557 C C . ASP A 1 76 ? 22.844 9.375 29.406 1 93.94 76 ASP A C 1
ATOM 559 O O . ASP A 1 76 ? 23.391 8.273 29.5 1 93.94 76 ASP A O 1
ATOM 563 N N . SER A 1 77 ? 21.75 9.562 28.656 1 94.62 77 SER A N 1
ATOM 564 C CA . SER A 1 77 ? 21.109 8.469 27.922 1 94.62 77 SER A CA 1
ATOM 565 C C . SER A 1 77 ? 21.891 8.109 26.672 1 94.62 77 SER A C 1
ATOM 567 O O . SER A 1 77 ? 21.703 7.027 26.109 1 94.62 77 SER A O 1
ATOM 569 N N . GLY A 1 78 ? 22.688 8.977 26.219 1 96.81 78 GLY A N 1
ATOM 570 C CA . GLY A 1 78 ? 23.391 8.797 24.953 1 96.81 78 GLY A CA 1
ATOM 571 C C . GLY A 1 78 ? 22.531 9.148 23.75 1 96.81 78 GLY A C 1
ATOM 572 O O . GLY A 1 78 ? 22.984 9.062 22.609 1 96.81 78 GLY A O 1
ATOM 573 N N . VAL A 1 79 ? 21.266 9.602 24.031 1 98.38 79 VAL A N 1
ATOM 574 C CA . VAL A 1 79 ? 20.344 10 22.969 1 98.38 79 VAL A CA 1
ATOM 575 C C . VAL A 1 79 ? 20.5 11.492 22.688 1 98.38 79 VAL A C 1
ATOM 577 O O . VAL A 1 79 ? 20.531 12.305 23.625 1 98.38 79 VAL A O 1
ATOM 580 N N . PRO A 1 80 ? 20.609 11.828 21.406 1 98.62 80 PRO A N 1
ATOM 581 C CA . PRO A 1 80 ? 20.75 13.242 21.062 1 98.62 80 PRO A CA 1
ATOM 582 C C . PRO A 1 80 ? 19.672 14.109 21.703 1 98.62 80 PRO A C 1
ATOM 584 O O . PRO A 1 80 ? 18.516 13.695 21.797 1 98.62 80 PRO A O 1
ATOM 587 N N . TYR A 1 81 ? 20.047 15.328 22.141 1 98.5 81 TYR A N 1
ATOM 588 C CA . TYR A 1 81 ? 19.109 16.312 22.656 1 98.5 81 TYR A CA 1
ATOM 589 C C . TYR A 1 81 ? 19.438 17.703 22.156 1 98.5 81 TYR A C 1
ATOM 591 O O . TYR A 1 81 ? 20.578 17.969 21.75 1 98.5 81 TYR A O 1
ATOM 599 N N . GLY A 1 82 ? 18.391 18.625 22.156 1 98.75 82 GLY A N 1
ATOM 600 C CA . GLY A 1 82 ? 18.594 19.969 21.672 1 98.75 82 GLY A CA 1
ATOM 601 C C . GLY A 1 82 ? 18.656 20.047 20.156 1 98.75 82 GLY A C 1
ATOM 602 O O . GLY A 1 82 ? 18.812 19.031 19.484 1 98.75 82 GLY A O 1
ATOM 603 N N . PHE A 1 83 ? 18.547 21.219 19.641 1 98.88 83 PHE A N 1
ATOM 604 C CA . PHE A 1 83 ? 18.5 21.422 18.203 1 98.88 83 PHE A CA 1
ATOM 605 C C . PHE A 1 83 ? 19.766 20.891 17.531 1 98.88 83 PHE A C 1
ATOM 607 O O . PHE A 1 83 ? 19.688 20.203 16.516 1 98.88 83 PHE A O 1
ATOM 614 N N . GLU A 1 84 ? 20.875 21.188 18.062 1 98.81 84 GLU A N 1
ATOM 615 C CA . GLU A 1 84 ? 22.141 20.859 17.391 1 98.81 84 GLU A CA 1
ATOM 616 C C . GLU A 1 84 ? 22.281 19.359 17.188 1 98.81 84 GLU A C 1
ATOM 618 O O . GLU A 1 84 ? 22.469 18.906 16.047 1 98.81 84 GLU A O 1
ATOM 623 N N . ARG A 1 85 ? 22.125 18.578 18.203 1 98.81 85 ARG A N 1
ATOM 624 C CA . ARG A 1 85 ? 22.391 17.141 18.125 1 98.81 85 ARG A CA 1
ATOM 625 C C . ARG A 1 85 ? 21.219 16.406 17.453 1 98.81 85 ARG A C 1
ATOM 627 O O . ARG A 1 85 ? 21.438 15.453 16.703 1 98.81 85 ARG A O 1
ATOM 634 N N . VAL A 1 86 ? 20 16.859 17.75 1 98.94 86 VAL A N 1
ATOM 635 C CA . VAL A 1 86 ? 18.828 16.203 17.172 1 98.94 86 VAL A CA 1
ATOM 636 C C . VAL A 1 86 ? 18.812 16.453 15.656 1 98.94 86 VAL A C 1
ATOM 638 O O . VAL A 1 86 ? 18.594 15.523 14.875 1 98.94 86 VAL A O 1
ATOM 641 N N . LEU A 1 87 ? 19.047 17.688 15.219 1 98.94 87 LEU A N 1
ATOM 642 C CA . LEU A 1 87 ? 19.047 17.984 13.789 1 98.94 87 LEU A CA 1
ATOM 643 C C . LEU A 1 87 ? 20.188 17.266 13.086 1 98.94 87 LEU A C 1
ATOM 645 O O . LEU A 1 87 ? 20.047 16.812 11.945 1 98.94 87 LEU A O 1
ATOM 649 N N . ALA A 1 88 ? 21.344 17.109 13.727 1 98.94 88 ALA A N 1
ATOM 650 C CA . ALA A 1 88 ? 22.453 16.344 13.156 1 98.94 88 ALA A CA 1
ATOM 651 C C . ALA A 1 88 ? 22.047 14.883 12.945 1 98.94 88 ALA A C 1
ATOM 653 O O . ALA A 1 88 ? 22.328 14.297 11.898 1 98.94 88 ALA A O 1
ATOM 654 N N . ARG A 1 89 ? 21.375 14.352 13.93 1 98.94 89 ARG A N 1
ATOM 655 C CA . ARG A 1 89 ? 20.922 12.969 13.828 1 98.94 89 ARG A CA 1
ATOM 656 C C . ARG A 1 89 ? 19.906 12.797 12.703 1 98.94 89 ARG A C 1
ATOM 658 O O . ARG A 1 89 ? 19.953 11.812 11.969 1 98.94 89 ARG A O 1
ATOM 665 N N . LEU A 1 90 ? 19 13.734 12.617 1 98.94 90 LEU A N 1
ATOM 666 C CA . LEU A 1 90 ? 18 13.672 11.547 1 98.94 90 LEU A CA 1
ATOM 667 C C . LEU A 1 90 ? 18.672 13.758 10.18 1 98.94 90 LEU A C 1
ATOM 669 O O . LEU A 1 90 ? 18.281 13.055 9.25 1 98.94 90 LEU A O 1
ATOM 673 N N . ALA A 1 91 ? 19.688 14.602 10.055 1 98.94 91 ALA A N 1
ATOM 674 C CA . ALA A 1 91 ? 20.453 14.688 8.82 1 98.94 91 ALA A CA 1
ATOM 675 C C . ALA A 1 91 ? 21.141 13.367 8.508 1 98.94 91 ALA A C 1
ATOM 677 O O . ALA A 1 91 ? 21.141 12.914 7.363 1 98.94 91 ALA A O 1
ATOM 678 N N . GLU A 1 92 ? 21.688 12.695 9.523 1 98.88 92 GLU A N 1
ATOM 679 C CA . GLU A 1 92 ? 22.344 11.398 9.367 1 98.88 92 GLU A CA 1
ATOM 680 C C . GLU A 1 92 ? 21.359 10.336 8.883 1 98.88 92 GLU A C 1
ATOM 682 O O . GLU A 1 92 ? 21.719 9.469 8.086 1 98.88 92 GLU A O 1
ATOM 687 N N . ILE A 1 93 ? 20.172 10.422 9.383 1 98.88 93 ILE A N 1
ATOM 688 C CA . ILE A 1 93 ? 19.125 9.477 8.984 1 98.88 93 ILE A CA 1
ATOM 689 C C . ILE A 1 93 ? 18.812 9.656 7.504 1 98.88 93 ILE A C 1
ATOM 691 O O . ILE A 1 93 ? 18.562 8.672 6.797 1 98.88 93 ILE A O 1
ATOM 695 N N . GLY A 1 94 ? 18.781 10.898 7.059 1 98.88 94 GLY A N 1
ATOM 696 C CA . GLY A 1 94 ? 18.578 11.125 5.637 1 98.88 94 GLY A CA 1
ATOM 697 C C . GLY A 1 94 ? 17.594 12.25 5.348 1 98.88 94 GLY A C 1
ATOM 698 O O . GLY A 1 94 ? 17.469 12.695 4.203 1 98.88 94 GLY A O 1
ATOM 699 N N . TYR A 1 95 ? 16.922 12.75 6.402 1 98.94 95 TYR A N 1
ATOM 700 C CA . TYR A 1 95 ? 15.977 13.836 6.172 1 98.94 95 TYR A CA 1
ATOM 701 C C . TYR A 1 95 ? 16.672 15.047 5.562 1 98.94 95 TYR A C 1
ATOM 703 O O . TYR A 1 95 ? 17.812 15.344 5.898 1 98.94 95 TYR A O 1
ATOM 711 N N . LYS A 1 96 ? 15.938 15.766 4.711 1 98.88 96 LYS A N 1
ATOM 712 C CA . LYS A 1 96 ? 16.5 16.953 4.082 1 98.88 96 LYS A CA 1
ATOM 713 C C . LYS A 1 96 ? 15.734 18.203 4.496 1 98.88 96 LYS A C 1
ATOM 715 O O . LYS A 1 96 ? 16.266 19.328 4.406 1 98.88 96 LYS A O 1
ATOM 720 N N . GLU A 1 97 ? 14.477 18 4.988 1 98.81 97 GLU A N 1
ATOM 721 C CA . GLU A 1 97 ? 13.625 19.141 5.312 1 98.81 97 GLU A CA 1
ATOM 722 C C . GLU A 1 97 ? 13.109 19.062 6.746 1 98.81 97 GLU A C 1
ATOM 724 O O . GLU A 1 97 ? 12.805 17.969 7.238 1 98.81 97 GLU A O 1
ATOM 729 N N . ILE A 1 98 ? 13.016 20.234 7.348 1 98.94 98 ILE A N 1
ATOM 730 C CA . ILE A 1 98 ? 12.562 20.344 8.734 1 98.94 98 ILE A CA 1
ATOM 731 C C . ILE A 1 98 ? 11.336 21.25 8.805 1 98.94 98 ILE A C 1
ATOM 733 O O . ILE A 1 98 ? 11.352 22.375 8.289 1 98.94 98 ILE A O 1
ATOM 737 N N . GLU A 1 99 ? 10.305 20.75 9.328 1 98.94 99 GLU A N 1
ATOM 738 C CA . GLU A 1 99 ? 9.188 21.578 9.766 1 98.94 99 GLU A CA 1
ATOM 739 C C . GLU A 1 99 ? 9.227 21.812 11.273 1 98.94 99 GLU A C 1
ATOM 741 O O . GLU A 1 99 ? 9.32 20.859 12.055 1 98.94 99 GLU A O 1
ATOM 746 N N . PHE A 1 100 ? 9.141 23.062 11.664 1 98.75 100 PHE A N 1
ATOM 747 C CA . PHE A 1 100 ? 9.328 23.406 13.07 1 98.75 100 PHE A CA 1
ATOM 748 C C . PHE A 1 100 ? 8.008 23.328 13.828 1 98.75 100 PHE A C 1
ATOM 750 O O . PHE A 1 100 ? 6.941 23.578 13.258 1 98.75 100 PHE A O 1
ATOM 757 N N . ALA A 1 101 ? 8.117 23 15.086 1 98.12 101 ALA A N 1
ATOM 758 C CA . ALA A 1 101 ? 7.055 23.047 16.094 1 98.12 101 ALA A CA 1
ATOM 759 C C . ALA A 1 101 ? 7.5 23.828 17.328 1 98.12 101 ALA A C 1
ATOM 761 O O . ALA A 1 101 ? 7.34 23.359 18.453 1 98.12 101 ALA A O 1
ATOM 762 N N . GLY A 1 102 ? 7.941 24.984 17.109 1 96.88 102 GLY A N 1
ATOM 763 C CA . GLY A 1 102 ? 8.594 25.812 18.109 1 96.88 102 GLY A CA 1
ATOM 764 C C . GLY A 1 102 ? 10.078 26 17.859 1 96.88 102 GLY A C 1
ATOM 765 O O . GLY A 1 102 ? 10.656 25.328 17.016 1 96.88 102 GLY A O 1
ATOM 766 N N . TYR A 1 103 ? 10.633 26.984 18.641 1 98 103 TYR A N 1
ATOM 767 C CA . TYR A 1 103 ? 12.016 27.359 18.375 1 98 103 TYR A CA 1
ATOM 768 C C . TYR A 1 103 ? 12.844 27.328 19.656 1 98 103 TYR A C 1
ATOM 770 O O . TYR A 1 103 ? 13.906 27.953 19.75 1 98 103 TYR A O 1
ATOM 778 N N . ASN A 1 104 ? 12.336 26.672 20.672 1 98.06 104 ASN A N 1
ATOM 779 C CA . ASN A 1 104 ? 13.016 26.672 21.953 1 98.06 104 ASN A CA 1
ATOM 780 C C . ASN A 1 104 ? 13.609 25.297 22.266 1 98.06 104 ASN A C 1
ATOM 782 O O . ASN A 1 104 ? 13.133 24.281 21.766 1 98.06 104 ASN A O 1
ATOM 786 N N . GLN A 1 105 ? 14.664 25.281 22.969 1 98.69 105 GLN A N 1
ATOM 787 C CA . GLN A 1 105 ? 15.273 24.109 23.609 1 98.69 105 GLN A CA 1
ATOM 788 C C . GLN A 1 105 ? 15.555 24.375 25.078 1 98.69 105 GLN A C 1
ATOM 790 O O . GLN A 1 105 ? 15.25 25.453 25.594 1 98.69 105 GLN A O 1
ATOM 795 N N . HIS A 1 106 ? 16.016 23.328 25.812 1 98.5 106 HIS A N 1
ATOM 796 C CA . HIS A 1 106 ? 16.312 23.516 27.234 1 98.5 106 HIS A CA 1
ATOM 797 C C . HIS A 1 106 ? 17.422 24.531 27.438 1 98.5 106 HIS A C 1
ATOM 799 O O . HIS A 1 106 ? 18.5 24.406 26.859 1 98.5 106 HIS A O 1
ATOM 805 N N . THR A 1 107 ? 17.219 25.484 28.297 1 98.44 107 THR A N 1
ATOM 806 C CA . THR A 1 107 ? 18.094 26.641 28.438 1 98.44 107 THR A CA 1
ATOM 807 C C . THR A 1 107 ? 19.422 26.234 29.078 1 98.44 107 THR A C 1
ATOM 809 O O . THR A 1 107 ? 20.406 26.969 29 1 98.44 107 THR A O 1
ATOM 812 N N . SER A 1 108 ? 19.484 25.047 29.734 1 98.25 108 SER A N 1
ATOM 813 C CA . SER A 1 108 ? 20.719 24.594 30.359 1 98.25 108 SER A CA 1
ATOM 814 C C . SER A 1 108 ? 21.75 24.203 29.328 1 98.25 108 SER A C 1
ATOM 816 O O . SER A 1 108 ? 22.938 24.078 29.641 1 98.25 108 SER A O 1
ATOM 818 N N . ILE A 1 109 ? 21.281 24.047 28.109 1 98.19 109 ILE A N 1
ATOM 819 C CA . ILE A 1 109 ? 22.203 23.609 27.062 1 98.19 109 ILE A CA 1
ATOM 820 C C . ILE A 1 109 ? 23.219 24.719 26.766 1 98.19 109 ILE A C 1
ATOM 822 O O . ILE A 1 109 ? 24.422 24.469 26.703 1 98.19 109 ILE A O 1
ATOM 826 N N . LEU A 1 110 ? 22.719 26.016 26.75 1 98.19 110 LEU A N 1
ATOM 827 C CA . LEU A 1 110 ? 23.578 27.141 26.406 1 98.19 110 LEU A CA 1
ATOM 828 C C . LEU A 1 110 ? 23.641 28.141 27.547 1 98.19 110 LEU A C 1
ATOM 830 O O . LEU A 1 110 ? 24.312 29.172 27.453 1 98.19 110 LEU A O 1
ATOM 834 N N . GLY A 1 111 ? 22.953 27.891 28.609 1 98.12 111 GLY A N 1
ATOM 835 C CA . GLY A 1 111 ? 22.797 28.875 29.656 1 98.12 111 GLY A CA 1
ATOM 836 C C . GLY A 1 111 ? 21.812 29.984 29.297 1 98.12 111 GLY A C 1
ATOM 837 O O . GLY A 1 111 ? 21.672 30.969 30.016 1 98.12 111 GLY A O 1
ATOM 838 N N . ARG A 1 112 ? 21.172 29.938 28.141 1 98.25 112 ARG A N 1
ATOM 839 C CA . ARG A 1 112 ? 20.156 30.812 27.562 1 98.25 112 ARG A CA 1
ATOM 840 C C . ARG A 1 112 ? 19.359 30.094 26.484 1 98.25 112 ARG A C 1
ATOM 842 O O . ARG A 1 112 ? 19.703 28.969 26.109 1 98.25 112 ARG A O 1
ATOM 849 N N . GLN A 1 113 ? 18.297 30.766 26.094 1 98.44 113 GLN A N 1
ATOM 850 C CA . GLN A 1 113 ? 17.562 30.188 24.969 1 98.44 113 GLN A CA 1
ATOM 851 C C . GLN A 1 113 ? 18.328 30.375 23.672 1 98.44 113 GLN A C 1
ATOM 853 O O . GLN A 1 113 ? 19.031 31.359 23.484 1 98.44 113 GLN A O 1
ATOM 858 N N . ILE A 1 114 ? 18.203 29.453 22.781 1 98.69 114 ILE A N 1
ATOM 859 C CA . ILE A 1 114 ? 18.812 29.5 21.453 1 98.69 114 ILE A CA 1
ATOM 860 C C . ILE A 1 114 ? 18.047 30.5 20.578 1 98.69 114 ILE A C 1
ATOM 862 O O . ILE A 1 114 ? 16.859 30.734 20.781 1 98.69 114 ILE A O 1
ATOM 866 N N . THR A 1 115 ? 18.703 31.109 19.609 1 98.56 115 THR A N 1
ATOM 867 C CA . THR A 1 115 ? 18.078 32.094 18.719 1 98.56 115 THR A CA 1
ATOM 868 C C . THR A 1 115 ? 17.781 31.469 17.359 1 98.56 115 THR A C 1
ATOM 870 O O . THR A 1 115 ? 18.391 30.469 16.969 1 98.56 115 THR A O 1
ATOM 873 N N . PRO A 1 116 ? 16.859 32.125 16.594 1 98.56 116 PRO A N 1
ATOM 874 C CA . PRO A 1 116 ? 16.594 31.656 15.234 1 98.56 116 PRO A CA 1
ATOM 875 C C . PRO A 1 116 ? 17.844 31.656 14.352 1 98.56 116 PRO A C 1
ATOM 877 O O . PRO A 1 116 ? 18.047 30.75 13.547 1 98.56 116 PRO A O 1
ATOM 880 N N . ALA A 1 117 ? 18.688 32.625 14.523 1 98.75 117 ALA A N 1
ATOM 881 C CA . ALA A 1 117 ? 19.922 32.688 13.734 1 98.75 117 ALA A CA 1
ATOM 882 C C . ALA A 1 117 ? 20.828 31.5 14.023 1 98.75 117 ALA A C 1
ATOM 884 O O . ALA A 1 117 ? 21.469 30.969 13.117 1 98.75 117 ALA A O 1
ATOM 885 N N . GLU A 1 118 ? 20.906 31.156 15.297 1 98.88 118 GLU A N 1
ATOM 886 C CA . GLU A 1 118 ? 21.719 30 15.68 1 98.88 118 GLU A CA 1
ATOM 887 C C . GLU A 1 118 ? 21.125 28.703 15.133 1 98.88 118 GLU A C 1
ATOM 889 O O . GLU A 1 118 ? 21.859 27.812 14.695 1 98.88 118 GLU A O 1
ATOM 894 N N . ILE A 1 119 ? 19.859 28.562 15.148 1 98.88 119 ILE A N 1
ATOM 895 C CA . ILE A 1 119 ? 19.188 27.391 14.586 1 98.88 119 ILE A CA 1
ATOM 896 C C . ILE A 1 119 ? 19.453 27.328 13.086 1 98.88 119 ILE A C 1
ATOM 898 O O . ILE A 1 119 ? 19.719 26.25 12.547 1 98.88 119 ILE A O 1
ATOM 902 N N . ARG A 1 120 ? 19.422 28.5 12.422 1 98.81 120 ARG A N 1
ATOM 903 C CA . ARG A 1 120 ? 19.719 28.562 10.992 1 98.81 120 ARG A CA 1
ATOM 904 C C . ARG A 1 120 ? 21.125 28.031 10.703 1 98.81 120 ARG A C 1
ATOM 906 O O . ARG A 1 120 ? 21.328 27.281 9.742 1 98.81 120 ARG A O 1
ATOM 913 N N . LYS A 1 121 ? 22.031 28.391 11.484 1 98.81 121 LYS A N 1
ATOM 914 C CA . LYS A 1 121 ? 23.406 27.906 11.312 1 98.81 121 LYS A CA 1
ATOM 915 C C . LYS A 1 121 ? 23.469 26.375 11.445 1 98.81 121 LYS A C 1
ATOM 917 O O . LYS A 1 121 ? 24.172 25.719 10.688 1 98.81 121 LYS A O 1
ATOM 922 N N . ILE A 1 122 ? 22.734 25.859 12.422 1 98.88 122 ILE A N 1
ATOM 923 C CA . ILE A 1 122 ? 22.703 24.422 12.625 1 98.88 122 ILE A CA 1
ATOM 924 C C . ILE A 1 122 ? 22.109 23.734 11.391 1 98.88 122 ILE A C 1
ATOM 926 O O . ILE A 1 122 ? 22.609 22.703 10.953 1 98.88 122 ILE A O 1
ATOM 930 N N . LEU A 1 123 ? 21.031 24.312 10.844 1 98.88 123 LEU A N 1
ATOM 931 C CA . LEU A 1 123 ? 20.469 23.781 9.609 1 98.88 123 LEU A CA 1
ATOM 932 C C . LEU A 1 123 ? 21.516 23.766 8.492 1 98.88 123 LEU A C 1
ATOM 934 O O . LEU A 1 123 ? 21.734 22.719 7.871 1 98.88 123 LEU A O 1
ATOM 938 N N . ASP A 1 124 ? 22.203 24.891 8.258 1 98.75 124 ASP A N 1
ATOM 939 C CA . ASP A 1 124 ? 23.188 25.031 7.199 1 98.75 124 ASP A CA 1
ATOM 940 C C . ASP A 1 124 ? 24.344 24.047 7.391 1 98.75 124 ASP A C 1
ATOM 942 O O . ASP A 1 124 ? 24.797 23.422 6.434 1 98.75 124 ASP A O 1
ATOM 946 N N . ASP A 1 125 ? 24.766 23.875 8.594 1 98.69 125 ASP A N 1
ATOM 947 C CA . ASP A 1 125 ? 25.906 23 8.914 1 98.69 125 ASP A CA 1
ATOM 948 C C . ASP A 1 125 ? 25.562 21.547 8.609 1 98.69 125 ASP A C 1
ATOM 950 O O . ASP A 1 125 ? 26.469 20.734 8.406 1 98.69 125 ASP A O 1
ATOM 954 N N . ASN A 1 126 ? 24.312 21.203 8.602 1 98.75 126 ASN A N 1
ATOM 955 C CA . ASN A 1 126 ? 23.906 19.812 8.43 1 98.75 126 ASN A CA 1
ATOM 956 C C . ASN A 1 126 ? 23.234 19.594 7.078 1 98.75 126 ASN A C 1
ATOM 958 O O . ASN A 1 126 ? 22.719 18.5 6.812 1 98.75 126 ASN A O 1
ATOM 962 N N . GLY A 1 127 ? 23.172 20.578 6.199 1 98.56 127 GLY A N 1
ATOM 963 C CA . GLY A 1 127 ? 22.547 20.453 4.895 1 98.56 127 GLY A CA 1
ATOM 964 C C . GLY A 1 127 ? 21.047 20.281 4.965 1 98.56 127 GLY A C 1
ATOM 965 O O . GLY A 1 127 ? 20.453 19.594 4.133 1 98.56 127 GLY A O 1
ATOM 966 N N . LEU A 1 128 ? 20.438 20.844 5.996 1 98.81 128 LEU A N 1
ATOM 967 C CA . LEU A 1 128 ? 18.984 20.781 6.199 1 98.81 128 LEU A CA 1
ATOM 968 C C . LEU A 1 128 ? 18.312 22.078 5.762 1 98.81 128 LEU A C 1
ATOM 970 O O . LEU A 1 128 ? 18.922 23.156 5.859 1 98.81 128 LEU A O 1
ATOM 974 N N . LYS A 1 129 ? 17.109 21.953 5.273 1 98.69 129 LYS A N 1
ATOM 975 C CA . LYS A 1 129 ? 16.297 23.109 4.895 1 98.69 129 LYS A CA 1
ATOM 976 C C . LYS A 1 129 ? 15.031 23.203 5.746 1 98.69 129 LYS A C 1
ATOM 978 O O . LYS A 1 129 ? 14.398 22.188 6.027 1 98.69 129 LYS A O 1
ATOM 983 N N . ALA A 1 130 ? 14.711 24.344 6.148 1 98.31 130 ALA A N 1
ATOM 984 C CA . ALA A 1 130 ? 13.422 24.578 6.805 1 98.31 130 ALA A CA 1
ATOM 985 C C . ALA A 1 130 ? 12.297 24.688 5.781 1 98.31 130 ALA A C 1
ATOM 987 O O . ALA A 1 130 ? 12.305 25.562 4.926 1 98.31 130 ALA A O 1
ATOM 988 N N . ASN A 1 131 ? 11.336 23.766 5.828 1 96.56 131 ASN A N 1
ATOM 989 C CA . ASN A 1 131 ? 10.297 23.828 4.805 1 96.56 131 ASN A CA 1
ATOM 990 C C . ASN A 1 131 ? 9.016 24.453 5.355 1 96.56 131 ASN A C 1
ATOM 992 O O . ASN A 1 131 ? 8.141 24.859 4.59 1 96.56 131 ASN A O 1
ATOM 996 N N . GLY A 1 132 ? 8.922 24.516 6.695 1 97.94 132 GLY A N 1
ATOM 997 C CA . GLY A 1 132 ? 7.746 25.156 7.27 1 97.94 132 GLY A CA 1
ATOM 998 C C . GLY A 1 132 ? 7.762 25.172 8.789 1 97.94 132 GLY A C 1
ATOM 999 O O . GLY A 1 132 ? 8.781 24.875 9.406 1 97.94 132 GLY A O 1
ATOM 1000 N N . THR A 1 133 ? 6.641 25.719 9.43 1 98.25 133 THR A N 1
ATOM 1001 C CA . THR A 1 133 ? 6.5 25.797 10.875 1 98.25 133 THR A CA 1
ATOM 1002 C C . THR A 1 133 ? 5.023 25.797 11.273 1 98.25 133 THR A C 1
ATOM 1004 O O . THR A 1 133 ? 4.184 26.328 10.555 1 98.25 133 THR A O 1
ATOM 1007 N N . HIS A 1 134 ? 4.809 25.109 12.336 1 98 134 HIS A N 1
ATOM 1008 C CA . HIS A 1 134 ? 3.545 25.328 13.031 1 98 134 HIS A CA 1
ATOM 1009 C C . HIS A 1 134 ? 3.68 26.406 14.094 1 98 134 HIS A C 1
ATOM 1011 O O . HIS A 1 134 ? 4.285 26.188 15.148 1 98 134 HIS A O 1
ATOM 1017 N N . THR A 1 135 ? 3.197 27.578 13.766 1 95.88 135 THR A N 1
ATOM 1018 C CA . THR A 1 135 ? 3.205 28.703 14.688 1 95.88 135 THR A CA 1
ATOM 1019 C C . THR A 1 135 ? 1.808 29.312 14.82 1 95.88 135 THR A C 1
ATOM 1021 O O . THR A 1 135 ? 0.851 28.797 14.234 1 95.88 135 THR A O 1
ATOM 1024 N N . GLN A 1 136 ? 1.686 30.328 15.68 1 90.88 136 GLN A N 1
ATOM 1025 C CA . GLN A 1 136 ? 0.418 31.031 15.805 1 90.88 136 GLN A CA 1
ATOM 1026 C C . GLN A 1 136 ? 0.215 32 14.648 1 90.88 136 GLN A C 1
ATOM 1028 O O . GLN A 1 136 ? 1.109 32.812 14.328 1 90.88 136 GLN A O 1
ATOM 1033 N N . ILE A 1 137 ? -0.906 31.875 14.047 1 93.12 137 ILE A N 1
ATOM 1034 C CA . ILE A 1 137 ? -1.253 32.781 12.953 1 93.12 137 ILE A CA 1
ATOM 1035 C C . ILE A 1 137 ? -2.303 33.781 13.438 1 93.12 137 ILE A C 1
ATOM 1037 O O . ILE A 1 137 ? -3.484 33.469 13.539 1 93.12 137 ILE A O 1
ATOM 1041 N N . ASN A 1 138 ? -1.865 34.906 13.68 1 92.31 138 ASN A N 1
ATOM 1042 C CA . ASN A 1 138 ? -2.707 36.031 14.078 1 92.31 138 ASN A CA 1
ATOM 1043 C C . ASN A 1 138 ? -2.125 37.344 13.602 1 92.31 138 ASN A C 1
ATOM 1045 O O . ASN A 1 138 ? -0.906 37.531 13.586 1 92.31 138 ASN A O 1
ATOM 1049 N N . PRO A 1 139 ? -3.002 38.281 13.258 1 93.94 139 PRO A N 1
ATOM 1050 C CA . PRO A 1 139 ? -2.559 39.562 12.688 1 93.94 139 PRO A CA 1
ATOM 1051 C C . PRO A 1 139 ? -1.588 40.312 13.594 1 93.94 139 PRO A C 1
ATOM 1053 O O . PRO A 1 139 ? -0.673 40.969 13.109 1 93.94 139 PRO A O 1
ATOM 1056 N N . ASP A 1 140 ? -1.684 40.125 14.867 1 95.44 140 ASP A N 1
ATOM 1057 C CA . ASP A 1 140 ? -0.927 40.938 15.82 1 95.44 140 ASP A CA 1
ATOM 1058 C C . ASP A 1 140 ? 0.534 40.469 15.875 1 95.44 140 ASP A C 1
ATOM 1060 O O . ASP A 1 140 ? 1.424 41.281 16.141 1 95.44 140 ASP A O 1
ATOM 1064 N N . THR A 1 141 ? 0.752 39.219 15.625 1 95.88 141 THR A N 1
ATOM 1065 C CA . THR A 1 141 ? 2.102 38.688 15.828 1 95.88 141 THR A CA 1
ATOM 1066 C C . THR A 1 141 ? 2.684 38.188 14.516 1 95.88 141 THR A C 1
ATOM 1068 O O . THR A 1 141 ? 3.83 37.75 14.477 1 95.88 141 THR A O 1
ATOM 1071 N N . PHE A 1 142 ? 1.96 38.312 13.453 1 97.56 142 PHE A N 1
ATOM 1072 C CA . PHE A 1 142 ? 2.311 37.625 12.211 1 97.56 142 PHE A CA 1
ATOM 1073 C C . PHE A 1 142 ? 3.604 38.219 11.633 1 97.56 142 PHE A C 1
ATOM 1075 O O . PHE A 1 142 ? 4.414 37.469 11.07 1 97.56 142 PHE A O 1
ATOM 1082 N N . GLU A 1 143 ? 3.846 39.469 11.773 1 97.62 143 GLU A N 1
ATOM 1083 C CA . GLU A 1 143 ? 5.074 40.094 11.273 1 97.62 143 GLU A CA 1
ATOM 1084 C C . GLU A 1 143 ? 6.305 39.469 11.938 1 97.62 143 GLU A C 1
ATOM 1086 O O . GLU A 1 143 ? 7.277 39.156 11.258 1 97.62 143 GLU A O 1
ATOM 1091 N N . ALA A 1 144 ? 6.23 39.375 13.227 1 97.44 144 ALA A N 1
ATOM 1092 C CA . ALA A 1 144 ? 7.344 38.781 13.961 1 97.44 144 ALA A CA 1
ATOM 1093 C C . ALA A 1 144 ? 7.562 37.344 13.555 1 97.44 144 ALA A C 1
ATOM 1095 O O . ALA A 1 144 ? 8.703 36.875 13.469 1 97.44 144 ALA A O 1
ATOM 1096 N N . GLN A 1 145 ? 6.48 36.625 13.344 1 97.75 145 GLN A N 1
ATOM 1097 C CA . GLN A 1 145 ? 6.586 35.25 12.914 1 97.75 145 GLN A CA 1
ATOM 1098 C C . GLN A 1 145 ? 7.215 35.156 11.523 1 97.75 145 GLN A C 1
ATOM 1100 O O . GLN A 1 145 ? 8.008 34.25 11.258 1 97.75 145 GLN A O 1
ATOM 1105 N N . MET A 1 146 ? 6.891 36.031 10.594 1 98.31 146 MET A N 1
ATOM 1106 C CA . MET A 1 146 ? 7.5 36.062 9.266 1 98.31 146 MET A CA 1
ATOM 1107 C C . MET A 1 146 ? 8.984 36.375 9.359 1 98.31 146 MET A C 1
ATOM 1109 O O . MET A 1 146 ? 9.789 35.875 8.586 1 98.31 146 MET A O 1
ATOM 1113 N N . ASP A 1 147 ? 9.375 37.25 10.344 1 98.38 147 ASP A N 1
ATOM 1114 C CA . ASP A 1 147 ? 10.789 37.531 10.562 1 98.38 147 ASP A CA 1
ATOM 1115 C C . ASP A 1 147 ? 11.562 36.281 10.922 1 98.38 147 ASP A C 1
ATOM 1117 O O . ASP A 1 147 ? 12.648 36.031 10.391 1 98.38 147 ASP A O 1
ATOM 1121 N N . ILE A 1 148 ? 11 35.5 11.82 1 98.25 148 ILE A N 1
ATOM 1122 C CA . ILE A 1 148 ? 11.625 34.281 12.25 1 98.25 148 ILE A CA 1
ATOM 1123 C C . ILE A 1 148 ? 11.711 33.312 11.07 1 98.25 148 ILE A C 1
ATOM 1125 O O . ILE A 1 148 ? 12.758 32.688 10.828 1 98.25 148 ILE A O 1
ATOM 1129 N N . ALA A 1 149 ? 10.609 33.188 10.312 1 98.25 149 ALA A N 1
ATOM 1130 C CA . ALA A 1 149 ? 10.562 32.312 9.148 1 98.25 149 ALA A CA 1
ATOM 1131 C C . ALA A 1 149 ? 11.648 32.656 8.141 1 98.25 149 ALA A C 1
ATOM 1133 O O . ALA A 1 149 ? 12.344 31.781 7.629 1 98.25 149 ALA A O 1
ATOM 1134 N N . GLN A 1 150 ? 11.805 33.938 7.898 1 98 150 GLN A N 1
ATOM 1135 C CA . GLN A 1 150 ? 12.812 34.375 6.949 1 98 150 GLN A CA 1
ATOM 1136 C C . GLN A 1 150 ? 14.219 34.125 7.484 1 98 150 GLN A C 1
ATOM 1138 O O . GLN A 1 150 ? 15.117 33.75 6.734 1 98 150 GLN A O 1
ATOM 1143 N N . THR A 1 151 ? 14.422 34.375 8.773 1 98.56 151 THR A N 1
ATOM 1144 C CA . THR A 1 151 ? 15.719 34.094 9.391 1 98.56 151 THR A CA 1
ATOM 1145 C C . THR A 1 151 ? 16.094 32.625 9.227 1 98.56 151 THR A C 1
ATOM 1147 O O . THR A 1 151 ? 17.25 32.312 8.922 1 98.56 151 THR A O 1
ATOM 115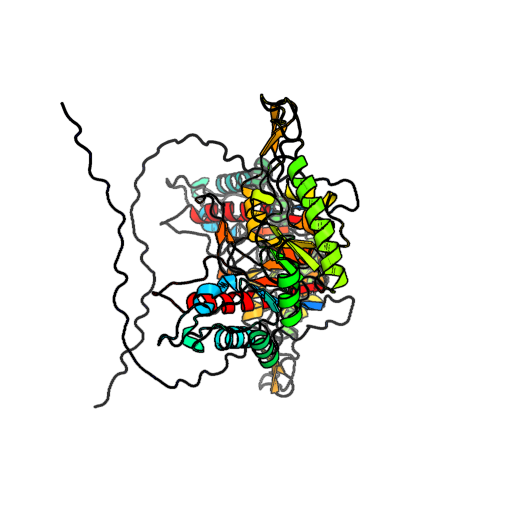0 N N . LEU A 1 152 ? 15.141 31.766 9.344 1 98.56 152 LEU A N 1
ATOM 1151 C CA . LEU A 1 152 ? 15.367 30.328 9.281 1 98.56 152 LEU A CA 1
ATOM 1152 C C . LEU A 1 152 ? 15.422 29.844 7.836 1 98.56 152 LEU A C 1
ATOM 1154 O O . LEU A 1 152 ? 15.805 28.703 7.566 1 98.56 152 LEU A O 1
ATOM 1158 N N . GLY A 1 153 ? 14.977 30.656 6.906 1 97.81 153 GLY A N 1
ATOM 1159 C CA . GLY A 1 153 ? 15.016 30.328 5.492 1 97.81 153 GLY A CA 1
ATOM 1160 C C . GLY A 1 153 ? 13.836 29.5 5.043 1 97.81 153 GLY A C 1
ATOM 1161 O O . GLY A 1 153 ? 13.945 28.703 4.105 1 97.81 153 GLY A O 1
ATOM 1162 N N . MET A 1 154 ? 12.695 29.719 5.605 1 97.38 154 MET A N 1
ATOM 1163 C CA . MET A 1 154 ? 11.516 28.906 5.312 1 97.38 154 MET A CA 1
ATOM 1164 C C . MET A 1 154 ? 10.844 29.375 4.02 1 97.38 154 MET A C 1
ATOM 1166 O O . MET A 1 154 ? 10.898 30.547 3.678 1 97.38 154 MET A O 1
ATOM 1170 N N . ALA A 1 155 ? 10.188 28.359 3.408 1 95.56 155 ALA A N 1
ATOM 1171 C CA . ALA A 1 155 ? 9.367 28.656 2.238 1 95.56 155 ALA A CA 1
ATOM 1172 C C . ALA A 1 155 ? 7.891 28.781 2.615 1 95.56 155 ALA A C 1
ATOM 1174 O O . ALA A 1 155 ? 7.109 29.406 1.899 1 95.56 155 ALA A O 1
ATOM 1175 N N . ASN A 1 156 ? 7.555 28.172 3.723 1 98.44 156 ASN A N 1
ATOM 1176 C CA . ASN A 1 156 ? 6.168 28.125 4.164 1 98.44 156 ASN A CA 1
ATOM 1177 C C . ASN A 1 156 ? 6.027 28.516 5.629 1 98.44 156 ASN A C 1
ATOM 1179 O O . ASN A 1 156 ? 6.926 28.266 6.438 1 98.44 156 ASN A O 1
ATOM 1183 N N . ILE A 1 157 ? 4.945 29.156 5.906 1 98.56 157 ILE A N 1
ATOM 1184 C CA . ILE A 1 157 ? 4.598 29.5 7.281 1 98.56 157 ILE A CA 1
ATOM 1185 C C . ILE A 1 157 ? 3.135 29.156 7.547 1 98.56 157 ILE A C 1
ATOM 1187 O O . ILE A 1 157 ? 2.26 29.469 6.738 1 98.56 157 ILE A O 1
ATOM 1191 N N . GLY A 1 158 ? 2.922 28.422 8.594 1 97.94 158 GLY A N 1
ATOM 1192 C CA . GLY A 1 158 ? 1.546 28.031 8.852 1 97.94 158 GLY A CA 1
ATOM 1193 C C . GLY A 1 158 ? 1.306 27.594 10.289 1 97.94 158 GLY A C 1
ATOM 1194 O O . GLY A 1 158 ? 1.986 28.062 11.203 1 97.94 158 GLY A O 1
ATOM 1195 N N . THR A 1 159 ? 0.171 26.953 10.539 1 95.5 159 THR A N 1
ATOM 1196 C CA . THR A 1 159 ? -0.258 26.547 11.875 1 95.5 159 THR A CA 1
ATOM 1197 C C . THR A 1 159 ? -0.711 25.094 11.867 1 95.5 159 THR A C 1
ATOM 1199 O O . THR A 1 159 ? -1.021 24.531 10.812 1 95.5 159 THR A O 1
ATOM 1202 N N . GLY A 1 160 ? -0.652 24.547 13.086 1 92.12 160 GLY A N 1
ATOM 1203 C CA . GLY A 1 160 ? -1.143 23.188 13.266 1 92.12 160 GLY A CA 1
ATOM 1204 C C . GLY A 1 160 ? -2.629 23.125 13.562 1 92.12 160 GLY A C 1
ATOM 1205 O O . GLY A 1 160 ? -3.158 22.062 13.883 1 92.12 160 GLY A O 1
ATOM 1206 N N . ASN A 1 161 ? -3.322 24.219 13.43 1 89.75 161 ASN A N 1
ATOM 1207 C CA . ASN A 1 161 ? -4.742 24.281 13.758 1 89.75 161 ASN A CA 1
ATOM 1208 C C . ASN A 1 161 ? -5.59 24.609 12.531 1 89.75 161 ASN A C 1
ATOM 1210 O O . ASN A 1 161 ? -5.059 25.031 11.5 1 89.75 161 ASN A O 1
ATOM 1214 N N . ASP A 1 162 ? -6.891 24.438 12.703 1 92.69 162 ASP A N 1
ATOM 1215 C CA . ASP A 1 162 ? -7.828 24.859 11.672 1 92.69 162 ASP A CA 1
ATOM 1216 C C . ASP A 1 162 ? -8.078 26.359 11.734 1 92.69 162 ASP A C 1
ATOM 1218 O O . ASP A 1 162 ? -7.918 26.984 12.781 1 92.69 162 ASP A O 1
ATOM 1222 N N . PRO A 1 163 ? -8.492 26.906 10.578 1 93.5 163 PRO A N 1
ATOM 1223 C CA . PRO A 1 163 ? -8.805 28.344 10.57 1 93.5 163 PRO A CA 1
ATOM 1224 C C . PRO A 1 163 ? -9.977 28.688 11.477 1 93.5 163 PRO A C 1
ATOM 1226 O O . PRO A 1 163 ? -10.086 29.828 11.938 1 93.5 163 PRO A O 1
ATOM 1229 N N . SER A 1 164 ? -10.828 27.688 11.625 1 93.44 164 SER A N 1
ATOM 1230 C CA . SER A 1 164 ? -12 27.812 12.484 1 93.44 164 SER A CA 1
ATOM 1231 C C . SER A 1 164 ? -12.414 26.453 13.055 1 93.44 164 SER A C 1
ATOM 1233 O O . SER A 1 164 ? -12.125 25.406 12.469 1 93.44 164 SER A O 1
ATOM 1235 N N . ASN A 1 165 ? -13.07 26.547 14.219 1 95.19 165 ASN A N 1
ATOM 1236 C CA . ASN A 1 165 ? -13.664 25.328 14.773 1 95.19 165 ASN A CA 1
ATOM 1237 C C . ASN A 1 165 ? -15.195 25.375 14.719 1 95.19 165 ASN A C 1
ATOM 1239 O O . ASN A 1 165 ? -15.867 24.516 15.297 1 95.19 165 ASN A O 1
ATOM 1243 N N . SER A 1 166 ? -15.672 26.344 13.992 1 97.12 166 SER A N 1
ATOM 1244 C CA . SER A 1 166 ? -17.109 26.594 13.93 1 97.12 166 SER A CA 1
ATOM 1245 C C . SER A 1 166 ? -17.781 25.656 12.93 1 97.12 166 SER A C 1
ATOM 1247 O O . SER A 1 166 ? -17.156 25.203 11.969 1 97.12 166 SER A O 1
ATOM 1249 N N . ASN A 1 167 ? -19.094 25.453 13.164 1 97.88 167 ASN A N 1
ATOM 1250 C CA . ASN A 1 167 ? -19.906 24.688 12.227 1 97.88 167 ASN A CA 1
ATOM 1251 C C . ASN A 1 167 ? -20.562 25.594 11.195 1 97.88 167 ASN A C 1
ATOM 1253 O O . ASN A 1 167 ? -21.266 25.109 10.297 1 97.88 167 ASN A O 1
ATOM 1257 N N . TYR A 1 168 ? -20.328 26.844 11.273 1 98.25 168 TYR A N 1
ATOM 1258 C CA . TYR A 1 168 ? -21.156 27.75 10.492 1 98.25 168 TYR A CA 1
ATOM 1259 C C . TYR A 1 168 ? -20.312 28.531 9.492 1 98.25 168 TYR A C 1
ATOM 1261 O O . TYR A 1 168 ? -19.203 28.953 9.805 1 98.25 168 TYR A O 1
ATOM 1269 N N . LYS A 1 169 ? -20.891 28.875 8.391 1 97.69 169 LYS A N 1
ATOM 1270 C CA . LYS A 1 169 ? -20.219 29.484 7.246 1 97.69 169 LYS A CA 1
ATOM 1271 C C . LYS A 1 169 ? -19.672 30.859 7.609 1 97.69 169 LYS A C 1
ATOM 1273 O O . LYS A 1 169 ? -18.578 31.219 7.176 1 97.69 169 LYS A O 1
ATOM 1278 N N . SER A 1 170 ? -20.406 31.594 8.375 1 97.44 170 SER A N 1
ATOM 1279 C CA . SER A 1 170 ? -20.031 32.969 8.664 1 97.44 170 SER A CA 1
ATOM 1280 C C . SER A 1 170 ? -18.656 33.031 9.32 1 97.44 170 SER A C 1
ATOM 1282 O O . SER A 1 170 ? -17.859 33.938 9.023 1 97.44 170 SER A O 1
ATOM 1284 N N . ASP A 1 171 ? -18.375 32.125 10.18 1 97.81 171 ASP A N 1
ATOM 1285 C CA . ASP A 1 171 ? -17.094 32.094 10.875 1 97.81 171 ASP A CA 1
ATOM 1286 C C . ASP A 1 171 ? -15.969 31.703 9.922 1 97.81 171 ASP A C 1
ATOM 1288 O O . ASP A 1 171 ? -14.844 32.188 10.055 1 97.81 171 ASP A O 1
ATOM 1292 N N . TRP A 1 172 ? -16.234 30.875 9.031 1 98 172 TRP A N 1
ATOM 1293 C CA . TRP A 1 172 ? -15.25 30.484 8.031 1 98 172 TRP A CA 1
ATOM 1294 C C . TRP A 1 172 ? -15.016 31.625 7.031 1 98 172 TRP A C 1
ATOM 1296 O O . TRP A 1 172 ? -13.898 31.797 6.547 1 98 172 TRP A O 1
ATOM 1306 N N . ASP A 1 173 ? -16.078 32.375 6.703 1 98.25 173 ASP A N 1
ATOM 1307 C CA . ASP A 1 173 ? -15.914 33.562 5.895 1 98.25 173 ASP A CA 1
ATOM 1308 C C . ASP A 1 173 ? -14.984 34.562 6.574 1 98.25 173 ASP A C 1
ATOM 1310 O O . ASP A 1 173 ? -14.078 35.125 5.934 1 98.25 173 ASP A O 1
ATOM 1314 N N . ALA A 1 174 ? -15.242 34.719 7.84 1 97.81 174 ALA A N 1
ATOM 1315 C CA . ALA A 1 174 ? -14.406 35.656 8.609 1 97.81 174 ALA A CA 1
ATOM 1316 C C . ALA A 1 174 ? -12.953 35.188 8.641 1 97.81 174 ALA A C 1
ATOM 1318 O O . ALA A 1 174 ? -12.031 35.969 8.484 1 97.81 174 ALA A O 1
ATOM 1319 N N . ALA A 1 175 ? -12.797 33.938 8.859 1 97.12 175 ALA A N 1
ATOM 1320 C CA . ALA A 1 175 ? -11.453 33.375 8.852 1 97.12 175 ALA A CA 1
ATOM 1321 C C . ALA A 1 175 ? -10.781 33.562 7.492 1 97.12 175 ALA A C 1
ATOM 1323 O O . ALA A 1 175 ? -9.609 33.938 7.418 1 97.12 175 ALA A O 1
ATOM 1324 N N . ALA A 1 176 ? -11.531 33.312 6.445 1 98.12 176 ALA A N 1
ATOM 1325 C CA . ALA A 1 176 ? -10.977 33.469 5.098 1 98.12 176 ALA A CA 1
ATOM 1326 C C . ALA A 1 176 ? -10.508 34.875 4.844 1 98.12 176 ALA A C 1
ATOM 1328 O O . ALA A 1 176 ? -9.469 35.094 4.211 1 98.12 176 ALA A O 1
ATOM 1329 N N . ASP A 1 177 ? -11.258 35.844 5.355 1 98 177 ASP A N 1
ATOM 1330 C CA . ASP A 1 177 ? -10.852 37.219 5.211 1 98 177 ASP A CA 1
ATOM 1331 C C . ASP A 1 177 ? -9.5 37.469 5.867 1 98 177 ASP A C 1
ATOM 1333 O O . ASP A 1 177 ? -8.617 38.094 5.258 1 98 177 ASP A O 1
ATOM 1337 N N . VAL A 1 178 ? -9.383 37 7.02 1 97.5 178 VAL A N 1
ATOM 1338 C CA . VAL A 1 178 ? -8.141 37.188 7.77 1 97.5 178 VAL A CA 1
ATOM 1339 C C . VAL A 1 178 ? -6.996 36.469 7.059 1 97.5 178 VAL A C 1
ATOM 1341 O O . VAL A 1 178 ? -5.93 37.031 6.852 1 97.5 178 VAL A O 1
ATOM 1344 N N . TRP A 1 179 ? -7.219 35.312 6.633 1 98.19 179 TRP A N 1
ATOM 1345 C CA . TRP A 1 179 ? -6.172 34.469 6.023 1 98.19 179 TRP A CA 1
ATOM 1346 C C . TRP A 1 179 ? -5.766 35.031 4.668 1 98.19 179 TRP A C 1
ATOM 1348 O O . TRP A 1 179 ? -4.59 35 4.297 1 98.19 179 TRP A O 1
ATOM 1358 N N . ASN A 1 180 ? -6.723 35.531 3.936 1 98.62 180 ASN A N 1
ATOM 1359 C CA . ASN A 1 180 ? -6.391 36.156 2.672 1 98.62 180 ASN A CA 1
ATOM 1360 C C . ASN A 1 180 ? -5.512 37.406 2.885 1 98.62 180 ASN A C 1
ATOM 1362 O O . ASN A 1 180 ? -4.555 37.625 2.139 1 98.62 180 ASN A O 1
ATOM 1366 N N . GLU A 1 181 ? -5.828 38.094 3.887 1 98.44 181 GLU A N 1
ATOM 1367 C CA . GLU A 1 181 ? -5.016 39.281 4.191 1 98.44 181 GLU A CA 1
ATOM 1368 C C . GLU A 1 181 ? -3.605 38.875 4.621 1 98.44 181 GLU A C 1
ATOM 1370 O O . GLU A 1 181 ? -2.621 39.406 4.109 1 98.44 181 GLU A O 1
ATOM 1375 N N . LEU A 1 182 ? -3.523 37.969 5.535 1 98.5 182 LEU A N 1
ATOM 1376 C CA . LEU A 1 182 ? -2.225 37.5 6.008 1 98.5 182 LEU A CA 1
ATOM 1377 C C . LEU A 1 182 ? -1.451 36.812 4.887 1 98.5 182 LEU A C 1
ATOM 1379 O O . LEU A 1 182 ? -0.227 36.938 4.805 1 98.5 182 LEU A O 1
ATOM 1383 N N . GLY A 1 183 ? -2.172 36.125 4.07 1 98.62 183 GLY A N 1
ATOM 1384 C CA . GLY A 1 183 ? -1.545 35.469 2.926 1 98.62 183 GLY A CA 1
ATOM 1385 C C . GLY A 1 183 ? -0.911 36.469 1.963 1 98.62 183 GLY A C 1
ATOM 1386 O O . GLY A 1 183 ? 0.169 36.219 1.427 1 98.62 183 GLY A O 1
ATOM 1387 N N . ARG A 1 184 ? -1.531 37.594 1.71 1 98.56 184 ARG A N 1
ATOM 1388 C CA . ARG A 1 184 ? -0.953 38.656 0.88 1 98.56 184 ARG A CA 1
ATOM 1389 C C . ARG A 1 184 ? 0.347 39.188 1.484 1 98.56 184 ARG A C 1
ATOM 1391 O O . ARG A 1 184 ? 1.326 39.406 0.769 1 98.56 184 ARG A O 1
ATOM 1398 N N . LYS A 1 185 ? 0.329 39.344 2.756 1 98.31 185 LYS A N 1
ATOM 1399 C CA . LYS A 1 185 ? 1.531 39.812 3.447 1 98.31 185 LYS A CA 1
ATOM 1400 C C . LYS A 1 185 ? 2.656 38.781 3.328 1 98.31 185 LYS A C 1
ATOM 1402 O O . LYS A 1 185 ? 3.807 39.156 3.07 1 98.31 185 LYS A O 1
ATOM 1407 N N . ALA A 1 186 ? 2.324 37.562 3.506 1 98.75 186 ALA A N 1
ATOM 1408 C CA . ALA A 1 186 ? 3.309 36.5 3.406 1 98.75 186 ALA A CA 1
ATOM 1409 C C . ALA A 1 186 ? 3.904 36.438 2.002 1 98.75 186 ALA A C 1
ATOM 1411 O O . ALA A 1 186 ? 5.121 36.312 1.844 1 98.75 186 ALA A O 1
ATOM 1412 N N . ARG A 1 187 ? 3.045 36.5 1.043 1 98.38 187 ARG A N 1
ATOM 1413 C CA . ARG A 1 187 ? 3.492 36.438 -0.344 1 98.38 187 ARG A CA 1
ATOM 1414 C C . ARG A 1 187 ? 4.48 37.562 -0.653 1 98.38 187 ARG A C 1
ATOM 1416 O O . ARG A 1 187 ? 5.469 37.344 -1.356 1 98.38 187 ARG A O 1
ATOM 1423 N N . LYS A 1 188 ? 4.223 38.719 -0.166 1 98.12 188 LYS A N 1
ATOM 1424 C CA . LYS A 1 188 ? 5.109 39.844 -0.377 1 98.12 188 LYS A CA 1
ATOM 1425 C C . LYS A 1 188 ? 6.512 39.562 0.155 1 98.12 188 LYS A C 1
ATOM 1427 O O . LYS A 1 188 ? 7.496 40.125 -0.333 1 98.12 188 LYS A O 1
ATOM 1432 N N . ARG A 1 189 ? 6.535 38.656 1.05 1 97.81 189 ARG A N 1
ATOM 1433 C CA . ARG A 1 189 ? 7.812 38.344 1.671 1 97.81 189 ARG A CA 1
ATOM 1434 C C . ARG A 1 189 ? 8.352 37.031 1.146 1 97.81 189 ARG A C 1
ATOM 1436 O O . ARG A 1 189 ? 9.297 36.469 1.711 1 97.81 189 ARG A O 1
ATOM 1443 N N . GLY A 1 190 ? 7.715 36.438 0.194 1 97.44 190 GLY A N 1
ATOM 1444 C CA . GLY A 1 190 ? 8.18 35.219 -0.427 1 97.44 190 GLY A CA 1
ATOM 1445 C C . GLY A 1 190 ? 7.785 33.969 0.35 1 97.44 190 GLY A C 1
ATOM 1446 O O . GLY A 1 190 ? 8.414 32.906 0.205 1 97.44 190 GLY A O 1
ATOM 1447 N N . LEU A 1 191 ? 6.785 34.094 1.208 1 98.38 191 LEU A N 1
ATOM 1448 C CA . LEU A 1 191 ? 6.312 32.969 2.029 1 98.38 191 LEU A CA 1
ATOM 1449 C C . LEU A 1 191 ? 4.941 32.5 1.567 1 98.38 191 LEU A C 1
ATOM 1451 O O . LEU A 1 191 ? 4.121 33.312 1.119 1 98.38 191 LEU A O 1
ATOM 1455 N N . ARG A 1 192 ? 4.707 31.188 1.686 1 98.31 192 ARG A N 1
ATOM 1456 C CA . ARG A 1 192 ? 3.375 30.625 1.526 1 98.31 192 ARG A CA 1
ATOM 1457 C C . ARG A 1 192 ? 2.709 30.391 2.879 1 98.31 192 ARG A C 1
ATOM 1459 O O . ARG A 1 192 ? 3.281 29.75 3.756 1 98.31 192 ARG A O 1
ATOM 1466 N N . LEU A 1 193 ? 1.557 30.953 3.016 1 98.69 193 LEU A N 1
ATOM 1467 C CA . LEU A 1 193 ? 0.782 30.734 4.23 1 98.69 193 LEU A CA 1
ATOM 1468 C C . LEU A 1 193 ? -0.081 29.484 4.105 1 98.69 193 LEU A C 1
ATOM 1470 O O . LEU A 1 193 ? -0.808 29.328 3.123 1 98.69 193 LEU A O 1
ATOM 1474 N N . TYR A 1 194 ? 0.057 28.594 5.113 1 98.44 194 TYR A N 1
ATOM 1475 C CA . TYR A 1 194 ? -0.727 27.375 5.016 1 98.44 194 TYR A CA 1
ATOM 1476 C C . TYR A 1 194 ? -1.404 27.047 6.34 1 98.44 194 TYR A C 1
ATOM 1478 O O . TYR A 1 194 ? -0.963 27.516 7.398 1 98.44 194 TYR A O 1
ATOM 1486 N N . THR A 1 195 ? -2.543 26.359 6.27 1 97.88 195 THR A N 1
ATOM 1487 C CA . THR A 1 195 ? -3.174 25.75 7.434 1 97.88 195 THR A CA 1
ATOM 1488 C C . THR A 1 195 ? -3.139 24.234 7.34 1 97.88 195 THR A C 1
ATOM 1490 O O . THR A 1 195 ? -2.973 23.672 6.25 1 97.88 195 THR A O 1
ATOM 1493 N N . HIS A 1 196 ? -3.193 23.609 8.43 1 96.31 196 HIS A N 1
ATOM 1494 C CA . HIS A 1 196 ? -3.096 22.172 8.641 1 96.31 196 HIS A CA 1
ATOM 1495 C C . HIS A 1 196 ? -4.387 21.609 9.227 1 96.31 196 HIS A C 1
ATOM 1497 O O . HIS A 1 196 ? -4.973 22.219 10.125 1 96.31 196 HIS A O 1
ATOM 1503 N N . ASN A 1 197 ? -4.805 20.391 8.68 1 96.31 197 ASN A N 1
ATOM 1504 C CA . ASN A 1 197 ? -6.086 19.844 9.102 1 96.31 197 ASN A CA 1
ATOM 1505 C C . ASN A 1 197 ? -5.922 18.828 10.234 1 96.31 197 ASN A C 1
ATOM 1507 O O . ASN A 1 197 ? -4.898 18.156 10.312 1 96.31 197 ASN A O 1
ATOM 1511 N N . HIS A 1 198 ? -6.902 18.797 11.117 1 97.56 198 HIS A N 1
ATOM 1512 C CA . HIS A 1 198 ? -7.258 17.594 11.867 1 97.56 198 HIS A CA 1
ATOM 1513 C C . HIS A 1 198 ? -8.555 16.984 11.344 1 97.56 198 HIS A C 1
ATOM 1515 O O . HIS A 1 198 ? -9.07 17.406 10.305 1 97.56 198 HIS A O 1
ATOM 1521 N N . ASP A 1 199 ? -9.109 15.945 12.023 1 97.88 199 ASP A N 1
ATOM 1522 C CA . ASP A 1 199 ? -10.266 15.227 11.477 1 97.88 199 ASP A CA 1
ATOM 1523 C C . ASP A 1 199 ? -11.484 16.141 11.383 1 97.88 199 ASP A C 1
ATOM 1525 O O . ASP A 1 199 ? -12.195 16.141 10.375 1 97.88 199 ASP A O 1
ATOM 1529 N N . ALA A 1 200 ? -11.711 17.031 12.352 1 97.75 200 ALA A N 1
ATOM 1530 C CA . ALA A 1 200 ? -12.922 17.844 12.453 1 97.75 200 ALA A CA 1
ATOM 1531 C C . ALA A 1 200 ? -13.016 18.844 11.305 1 97.75 200 ALA A C 1
ATOM 1533 O O . ALA A 1 200 ? -14.109 19.297 10.953 1 97.75 200 ALA A O 1
ATOM 1534 N N . ALA A 1 201 ? -11.875 19.156 10.742 1 97.56 201 ALA A N 1
ATOM 1535 C CA . ALA A 1 201 ? -11.852 20.078 9.617 1 97.56 201 ALA A CA 1
ATOM 1536 C C . ALA A 1 201 ? -12.68 19.562 8.445 1 97.56 201 ALA A C 1
ATOM 1538 O O . ALA A 1 201 ? -13.219 20.344 7.656 1 97.56 201 ALA A O 1
ATOM 1539 N N . TYR A 1 202 ? -12.82 18.219 8.375 1 98.25 202 TYR A N 1
ATOM 1540 C CA . TYR A 1 202 ? -13.539 17.609 7.254 1 98.25 202 TYR A CA 1
ATOM 1541 C C . TYR A 1 202 ? -14.891 17.078 7.699 1 98.25 202 TYR A C 1
ATOM 1543 O O . TYR A 1 202 ? -15.492 16.25 7.012 1 98.25 202 TYR A O 1
ATOM 1551 N N . SER A 1 203 ? -15.359 17.531 8.852 1 98.44 203 SER A N 1
ATOM 1552 C CA . SER A 1 203 ? -16.766 17.328 9.203 1 98.44 203 SER A CA 1
ATOM 1553 C C . SER A 1 203 ? -17.672 18.281 8.43 1 98.44 203 SER A C 1
ATOM 1555 O O . SER A 1 203 ? -17.203 19.125 7.68 1 98.44 203 SER A O 1
ATOM 1557 N N . PHE A 1 204 ? -19 18.141 8.625 1 98.69 204 PHE A N 1
ATOM 1558 C CA . PHE A 1 204 ? -19.969 18.828 7.785 1 98.69 204 PHE A CA 1
ATOM 1559 C C . PHE A 1 204 ? -20.391 20.156 8.422 1 98.69 204 PHE A C 1
ATOM 1561 O O . PHE A 1 204 ? -20.562 20.234 9.633 1 98.69 204 PHE A O 1
ATOM 1568 N N . LEU A 1 205 ? -20.578 21.125 7.559 1 98.69 205 LEU A N 1
ATOM 1569 C CA . LEU A 1 205 ? -21.172 22.391 7.984 1 98.69 205 LEU A CA 1
ATOM 1570 C C . LEU A 1 205 ? -22.641 22.188 8.344 1 98.69 205 LEU A C 1
ATOM 1572 O O . LEU A 1 205 ? -23.297 21.297 7.824 1 98.69 205 LEU A O 1
ATOM 1576 N N . LEU A 1 206 ? -23.109 23 9.266 1 98.62 206 LEU A N 1
ATOM 1577 C CA . LEU A 1 206 ? -24.531 23.25 9.422 1 98.62 206 LEU A CA 1
ATOM 1578 C C . LEU A 1 206 ? -24.953 24.5 8.641 1 98.62 206 LEU A C 1
ATOM 1580 O O . LEU A 1 206 ? -24.812 25.625 9.133 1 98.62 206 LEU A O 1
ATOM 1584 N N . ASP A 1 207 ? -25.5 24.25 7.438 1 98.56 207 ASP A N 1
ATOM 1585 C CA . ASP A 1 207 ? -25.734 25.375 6.535 1 98.56 207 ASP A CA 1
ATOM 1586 C C . ASP A 1 207 ? -27.078 25.234 5.824 1 98.56 207 ASP A C 1
ATOM 1588 O O . ASP A 1 207 ? -27.328 25.906 4.82 1 98.56 207 ASP A O 1
ATOM 1592 N N . ALA A 1 208 ? -27.875 24.328 6.344 1 97.94 208 ALA A N 1
ATOM 1593 C CA . ALA A 1 208 ? -29.172 24.094 5.727 1 97.94 208 ALA A CA 1
ATOM 1594 C C . ALA A 1 208 ? -30.234 23.766 6.777 1 97.94 208 ALA A C 1
ATOM 1596 O O . ALA A 1 208 ? -29.906 23.531 7.941 1 97.94 208 ALA A O 1
ATOM 1597 N N . GLY A 1 209 ? -31.469 23.797 6.262 1 96.69 209 GLY A N 1
ATOM 1598 C CA . GLY A 1 209 ? -32.562 23.344 7.102 1 96.69 209 GLY A CA 1
ATOM 1599 C C . GLY A 1 209 ? -33.094 24.422 8.016 1 96.69 209 GLY A C 1
ATOM 1600 O O . GLY A 1 209 ? -32.812 25.609 7.812 1 96.69 209 GLY A O 1
ATOM 1601 N N . PRO A 1 210 ? -33.969 24.016 8.984 1 97.25 210 PRO A N 1
ATOM 1602 C CA . PRO A 1 210 ? -34.562 24.984 9.891 1 97.25 210 PRO A CA 1
ATOM 1603 C C . PRO A 1 210 ? -33.562 25.656 10.812 1 97.25 210 PRO A C 1
ATOM 1605 O O . PRO A 1 210 ? -32.5 25.078 11.117 1 97.25 210 PRO A O 1
ATOM 1608 N N . LEU A 1 211 ? -33.906 26.844 11.156 1 97.19 211 LEU A N 1
ATOM 1609 C CA . LEU A 1 211 ? -33.062 27.609 12.062 1 97.19 211 LEU A CA 1
ATOM 1610 C C . LEU A 1 211 ? -33.375 27.297 13.523 1 97.19 211 LEU A C 1
ATOM 1612 O O . LEU A 1 211 ? -34.531 27.016 13.852 1 97.19 211 LEU A O 1
ATOM 1616 N N . ASP A 1 212 ? -32.438 27.266 14.328 1 96.38 212 ASP A N 1
ATOM 1617 C CA . ASP A 1 212 ? -32.688 27.125 15.758 1 96.38 212 ASP A CA 1
ATOM 1618 C C . ASP A 1 212 ? -33.094 28.453 16.375 1 96.38 212 ASP A C 1
ATOM 1620 O O . ASP A 1 212 ? -33.375 29.406 15.664 1 96.38 212 ASP A O 1
ATOM 1624 N N . ALA A 1 213 ? -33.188 28.484 17.703 1 96.69 213 ALA A N 1
ATOM 1625 C CA . ALA A 1 213 ? -33.688 29.641 18.438 1 96.69 213 ALA A CA 1
ATOM 1626 C C . ALA A 1 213 ? -32.781 30.844 18.266 1 96.69 213 ALA A C 1
ATOM 1628 O O . ALA A 1 213 ? -33.188 31.984 18.391 1 96.69 213 ALA A O 1
ATOM 1629 N N . ASN A 1 214 ? -31.484 30.609 17.938 1 95.88 214 ASN A N 1
ATOM 1630 C CA . ASN A 1 214 ? -30.5 31.672 17.766 1 95.88 214 ASN A CA 1
ATOM 1631 C C . ASN A 1 214 ? -30.312 32.031 16.297 1 95.88 214 ASN A C 1
ATOM 1633 O O . ASN A 1 214 ? -29.406 32.812 15.945 1 95.88 214 ASN A O 1
ATOM 1637 N N . GLY A 1 215 ? -31.141 31.469 15.461 1 96.31 215 GLY A N 1
ATOM 1638 C CA . GLY A 1 215 ? -31.109 31.812 14.047 1 96.31 215 GLY A CA 1
ATOM 1639 C C . GLY A 1 215 ? -30.031 31.078 13.273 1 96.31 215 GLY A C 1
ATOM 1640 O O . GLY A 1 215 ? -29.578 31.562 12.227 1 96.31 215 GLY A O 1
ATOM 1641 N N . LYS A 1 216 ? -29.562 29.953 13.797 1 97 216 LYS A N 1
ATOM 1642 C CA . LYS A 1 216 ? -28.531 29.172 13.141 1 97 216 LYS A CA 1
ATOM 1643 C C . LYS A 1 216 ? -29.109 27.938 12.477 1 97 216 LYS A C 1
ATOM 1645 O O . LYS A 1 216 ? -30 27.281 13.039 1 97 216 LYS A O 1
ATOM 1650 N N . PRO A 1 217 ? -28.656 27.672 11.266 1 98.06 217 PRO A N 1
ATOM 1651 C CA . PRO A 1 217 ? -29.141 26.453 10.625 1 98.06 217 PRO A CA 1
ATOM 1652 C C . PRO A 1 217 ? -28.812 25.188 11.422 1 98.06 217 PRO A C 1
ATOM 1654 O O . PRO A 1 217 ? -27.75 25.125 12.055 1 98.06 217 PRO A O 1
ATOM 1657 N N . THR A 1 218 ? -29.656 24.141 11.297 1 98.25 218 THR A N 1
ATOM 1658 C CA . THR A 1 218 ? -29.5 22.938 12.117 1 98.25 218 THR A CA 1
ATOM 1659 C C . THR A 1 218 ? -29.219 21.719 11.25 1 98.25 218 THR A C 1
ATOM 1661 O O . THR A 1 218 ? -29.078 20.609 11.766 1 98.25 218 THR A O 1
ATOM 1664 N N . ARG A 1 219 ? -29.172 21.891 9.961 1 98.62 219 ARG A N 1
ATOM 1665 C CA . ARG A 1 219 ? -28.922 20.812 9.008 1 98.62 219 ARG A CA 1
ATOM 1666 C C . ARG A 1 219 ? -27.781 21.156 8.07 1 98.62 219 ARG A C 1
ATOM 1668 O O . ARG A 1 219 ? -27.266 22.281 8.094 1 98.62 219 ARG A O 1
ATOM 1675 N N . SER A 1 220 ? -27.391 20.109 7.332 1 98.75 220 SER A N 1
ATOM 1676 C CA . SER A 1 220 ? -26.234 20.297 6.469 1 98.75 220 SER A CA 1
ATOM 1677 C C . SER A 1 220 ? -26.594 20.078 5.004 1 98.75 220 SER A C 1
ATOM 1679 O O . SER A 1 220 ? -27.438 19.234 4.691 1 98.75 220 SER A O 1
ATOM 1681 N N . SER A 1 221 ? -25.938 20.797 4.121 1 98.31 221 SER A N 1
ATOM 1682 C CA . SER A 1 221 ? -26.031 20.562 2.682 1 98.31 221 SER A CA 1
ATOM 1683 C C . SER A 1 221 ? -25.062 19.469 2.24 1 98.31 221 SER A C 1
ATOM 1685 O O . SER A 1 221 ? -25.094 19.047 1.082 1 98.31 221 SER A O 1
ATOM 1687 N N . GLY A 1 222 ? -24.141 19.062 3.158 1 98.38 222 GLY A N 1
ATOM 1688 C CA . GLY A 1 222 ? -23.125 18.078 2.828 1 98.38 222 GLY A CA 1
ATOM 1689 C C . GLY A 1 222 ? -21.75 18.688 2.59 1 98.38 222 GLY A C 1
ATOM 1690 O O . GLY A 1 222 ? -20.766 17.969 2.434 1 98.38 222 GLY A O 1
ATOM 1691 N N . VAL A 1 223 ? -21.719 20.031 2.59 1 98.19 223 VAL A N 1
ATOM 1692 C CA . VAL A 1 223 ? -20.438 20.688 2.396 1 98.19 223 VAL A CA 1
ATOM 1693 C C . VAL A 1 223 ? -19.594 20.562 3.664 1 98.19 223 VAL A C 1
ATOM 1695 O O . VAL A 1 223 ? -20.109 20.766 4.773 1 98.19 223 VAL A O 1
ATOM 1698 N N . ARG A 1 224 ? -18.359 20.188 3.506 1 98.25 224 ARG A N 1
ATOM 1699 C CA . ARG A 1 224 ? -17.438 20.047 4.633 1 98.25 224 ARG A CA 1
ATOM 1700 C C . ARG A 1 224 ? -16.797 21.391 4.977 1 98.25 224 ARG A C 1
ATOM 1702 O O . ARG A 1 224 ? -16.594 22.234 4.102 1 98.25 224 ARG A O 1
ATOM 1709 N N . ARG A 1 225 ? -16.391 21.562 6.227 1 98.38 225 ARG A N 1
ATOM 1710 C CA . ARG A 1 225 ? -15.938 22.828 6.785 1 98.38 225 ARG A CA 1
ATOM 1711 C C . ARG A 1 225 ? -14.719 23.359 6.027 1 98.38 225 ARG A C 1
ATOM 1713 O O . ARG A 1 225 ? -14.773 24.438 5.43 1 98.38 225 ARG A O 1
ATOM 1720 N N . LEU A 1 226 ? -13.703 22.578 5.988 1 98.06 226 LEU A N 1
ATOM 1721 C CA . LEU A 1 226 ? -12.469 23.031 5.359 1 98.06 226 LEU A CA 1
ATOM 1722 C C . LEU A 1 226 ? -12.633 23.125 3.844 1 98.06 226 LEU A C 1
ATOM 1724 O O . LEU A 1 226 ? -12.023 23.969 3.197 1 98.06 226 LEU A O 1
ATOM 1728 N N . GLU A 1 227 ? -13.461 22.266 3.242 1 97.31 227 GLU A N 1
ATOM 1729 C CA . GLU A 1 227 ? -13.727 22.359 1.811 1 97.31 227 GLU A CA 1
ATOM 1730 C C . GLU A 1 227 ? -14.406 23.688 1.471 1 97.31 227 GLU A C 1
ATOM 1732 O O . GLU A 1 227 ? -14.125 24.281 0.429 1 97.31 227 GLU A O 1
ATOM 1737 N N . TYR A 1 228 ? -15.336 24.141 2.309 1 98.06 228 TYR A N 1
ATOM 1738 C CA . TYR A 1 228 ? -15.922 25.469 2.133 1 98.06 228 TYR A CA 1
ATOM 1739 C C . TYR A 1 228 ? -14.836 26.531 2.152 1 98.06 228 TYR A C 1
ATOM 1741 O O . TYR A 1 228 ? -14.82 27.422 1.293 1 98.06 228 TYR A O 1
ATOM 1749 N N . PHE A 1 229 ? -13.969 26.422 3.076 1 98.31 229 PHE A N 1
ATOM 1750 C CA . PHE A 1 229 ? -12.867 27.359 3.23 1 98.31 229 PHE A CA 1
ATOM 1751 C C . PHE A 1 229 ? -11.984 27.375 1.988 1 98.31 229 PHE A C 1
ATOM 1753 O O . PHE A 1 229 ? -11.477 28.422 1.586 1 98.31 229 PHE A O 1
ATOM 1760 N N . PHE A 1 230 ? -11.773 26.203 1.311 1 97.81 230 PHE A N 1
ATOM 1761 C CA . PHE A 1 230 ? -11.023 26.141 0.062 1 97.81 230 PHE A CA 1
ATOM 1762 C C . PHE A 1 230 ? -11.562 27.141 -0.948 1 97.81 230 PHE A C 1
ATOM 1764 O O . PHE A 1 230 ? -10.797 27.797 -1.652 1 97.81 230 PHE A O 1
ATOM 1771 N N . GLY A 1 231 ? -12.859 27.234 -0.999 1 97.38 231 GLY A N 1
ATOM 1772 C CA . GLY A 1 231 ? -13.516 28.109 -1.968 1 97.38 231 GLY A CA 1
ATOM 1773 C C . GLY A 1 231 ? -13.398 29.578 -1.625 1 97.38 231 GLY A C 1
ATOM 1774 O O . GLY A 1 231 ? -13.492 30.438 -2.506 1 97.38 231 GLY A O 1
ATOM 1775 N N . LYS A 1 232 ? -13.156 29.844 -0.353 1 98.25 232 LYS A N 1
ATOM 1776 C CA . LYS A 1 232 ? -13.141 31.219 0.118 1 98.25 232 LYS A CA 1
ATOM 1777 C C . LYS A 1 232 ? -11.719 31.766 0.177 1 98.25 232 LYS A C 1
ATOM 1779 O O . LYS A 1 232 ? -11.508 32.969 0.145 1 98.25 232 LYS A O 1
ATOM 1784 N N . ALA A 1 233 ? -10.773 30.875 0.312 1 98.06 233 ALA A N 1
ATOM 1785 C CA . ALA A 1 233 ? -9.359 31.266 0.388 1 98.06 233 ALA A CA 1
ATOM 1786 C C . ALA A 1 233 ? -8.758 31.422 -1.006 1 98.06 233 ALA A C 1
ATOM 1788 O O . ALA A 1 233 ? -8.883 30.531 -1.845 1 98.06 233 ALA A O 1
ATOM 1789 N N . ASP A 1 234 ? -8.109 32.562 -1.267 1 98.25 234 ASP A N 1
ATOM 1790 C CA . ASP A 1 234 ? -7.477 32.812 -2.555 1 98.25 234 ASP A CA 1
ATOM 1791 C C . ASP A 1 234 ? -6.289 31.891 -2.781 1 98.25 234 ASP A C 1
ATOM 1793 O O . ASP A 1 234 ? -5.344 31.875 -1.993 1 98.25 234 ASP A O 1
ATOM 1797 N N . PRO A 1 235 ? -6.355 31.047 -3.826 1 97.62 235 PRO A N 1
ATOM 1798 C CA . PRO A 1 235 ? -5.297 30.062 -4.059 1 97.62 235 PRO A CA 1
ATOM 1799 C C . PRO A 1 235 ? -3.934 30.703 -4.297 1 97.62 235 PRO A C 1
ATOM 1801 O O . PRO A 1 235 ? -2.906 30.016 -4.246 1 97.62 235 PRO A O 1
ATOM 1804 N N . ARG A 1 236 ? -3.832 32.031 -4.566 1 97.19 236 ARG A N 1
ATOM 1805 C CA . ARG A 1 236 ? -2.568 32.75 -4.75 1 97.19 236 ARG A CA 1
ATOM 1806 C C . ARG A 1 236 ? -1.882 33 -3.41 1 97.19 236 ARG A C 1
ATOM 1808 O O . ARG A 1 236 ? -0.676 33.25 -3.363 1 97.19 236 ARG A O 1
ATOM 1815 N N . TYR A 1 237 ? -2.697 32.844 -2.271 1 98.06 237 TYR A N 1
ATOM 1816 C CA . TYR A 1 237 ? -2.156 33.375 -1.025 1 98.06 237 TYR A CA 1
ATOM 1817 C C . TYR A 1 237 ? -2.232 32.344 0.088 1 98.06 237 TYR A C 1
ATOM 1819 O O . TYR A 1 237 ? -1.457 32.406 1.046 1 98.06 237 TYR A O 1
ATOM 1827 N N . VAL A 1 238 ? -3.176 31.484 0.029 1 98.62 238 VAL A N 1
ATOM 1828 C CA . VAL A 1 238 ? -3.422 30.562 1.125 1 98.62 238 VAL A CA 1
ATOM 1829 C C . VAL A 1 238 ? -3.289 29.125 0.621 1 98.62 238 VAL A C 1
ATOM 1831 O O . VAL A 1 238 ? -3.898 28.75 -0.385 1 98.62 238 VAL A O 1
ATOM 1834 N N . PHE A 1 239 ? -2.469 28.375 1.318 1 98.56 239 PHE A N 1
ATOM 1835 C CA . PHE A 1 239 ? -2.162 26.984 0.965 1 98.56 239 PHE A CA 1
ATOM 1836 C C . PHE A 1 239 ? -2.551 26.047 2.094 1 98.56 239 PHE A C 1
ATOM 1838 O O . PHE A 1 239 ? -3.062 26.484 3.129 1 98.56 239 PHE A O 1
ATOM 1845 N N . PHE A 1 240 ? -2.35 24.75 1.793 1 98.56 240 PHE A N 1
ATOM 1846 C CA . PHE A 1 240 ? -2.816 23.75 2.74 1 98.56 240 PHE A CA 1
ATOM 1847 C C . PHE A 1 240 ? -1.756 22.672 2.959 1 98.56 240 PHE A C 1
ATOM 1849 O O . PHE A 1 240 ? -1.023 22.312 2.033 1 98.56 240 PHE A O 1
ATOM 1856 N N . GLU A 1 241 ? -1.644 22.219 4.176 1 98.69 241 GLU A N 1
ATOM 1857 C CA . GLU A 1 241 ? -0.949 20.984 4.551 1 98.69 241 GLU A CA 1
ATOM 1858 C C . GLU A 1 241 ? -1.936 19.891 4.953 1 98.69 241 GLU A C 1
ATOM 1860 O O . GLU A 1 241 ? -2.605 20 5.984 1 98.69 241 GLU A O 1
ATOM 1865 N N . MET A 1 242 ? -2.029 18.891 4.117 1 98.56 242 MET A N 1
ATOM 1866 C CA . MET A 1 242 ? -2.918 17.797 4.527 1 98.56 242 MET A CA 1
ATOM 1867 C C . MET A 1 242 ? -2.189 16.812 5.438 1 98.56 242 MET A C 1
ATOM 1869 O O . MET A 1 242 ? -1.142 16.281 5.07 1 98.56 242 MET A O 1
ATOM 1873 N N . ASP A 1 243 ? -2.699 16.703 6.605 1 98.75 243 ASP A N 1
ATOM 1874 C CA . ASP A 1 243 ? -2.34 15.555 7.438 1 98.75 243 ASP A CA 1
ATOM 1875 C C . ASP A 1 243 ? -3.066 14.289 6.98 1 98.75 243 ASP A C 1
ATOM 1877 O O . ASP A 1 243 ? -4.273 14.156 7.184 1 98.75 243 ASP A O 1
ATOM 1881 N N . VAL A 1 244 ? -2.338 13.336 6.438 1 98.81 244 VAL A N 1
ATOM 1882 C CA . VAL A 1 244 ? -2.941 12.18 5.777 1 98.81 244 VAL A CA 1
ATOM 1883 C C . VAL A 1 244 ? -3.672 11.32 6.805 1 98.81 244 VAL A C 1
ATOM 1885 O O . VAL A 1 244 ? -4.801 10.883 6.566 1 98.81 244 VAL A O 1
ATOM 1888 N N . PHE A 1 245 ? -3.074 11.094 7.934 1 98.81 245 PHE A N 1
ATOM 1889 C CA . PHE A 1 245 ? -3.686 10.305 8.992 1 98.81 245 PHE A CA 1
ATOM 1890 C C . PHE A 1 245 ? -5.016 10.906 9.43 1 98.81 245 PHE A C 1
ATOM 1892 O O . PHE A 1 245 ? -6.043 10.227 9.43 1 98.81 245 PHE A O 1
ATOM 1899 N N . TRP A 1 246 ? -5.035 12.156 9.719 1 98.69 246 TRP A N 1
ATOM 1900 C CA . TRP A 1 246 ? -6.246 12.805 10.211 1 98.69 246 TRP A CA 1
ATOM 1901 C C . TRP A 1 246 ? -7.312 12.867 9.125 1 98.69 246 TRP A C 1
ATOM 1903 O O . TRP A 1 246 ? -8.508 12.883 9.43 1 98.69 246 TRP A O 1
ATOM 1913 N N . SER A 1 247 ? -6.926 12.938 7.867 1 98.69 247 SER A N 1
ATOM 1914 C CA . SER A 1 247 ? -7.891 12.867 6.773 1 98.69 247 SER A CA 1
ATOM 1915 C C . SER A 1 247 ? -8.609 11.523 6.754 1 98.69 247 SER A C 1
ATOM 1917 O O . SER A 1 247 ? -9.82 11.469 6.531 1 98.69 247 SER A O 1
ATOM 1919 N N . TYR A 1 248 ? -7.879 10.484 7.008 1 98.56 248 TYR A N 1
ATOM 1920 C CA . TYR A 1 248 ? -8.516 9.172 7.016 1 98.56 248 TYR A CA 1
ATOM 1921 C C . TYR A 1 248 ? -9.312 8.961 8.297 1 98.56 248 TYR A C 1
ATOM 1923 O O . TYR A 1 248 ? -10.328 8.258 8.289 1 98.56 248 TYR A O 1
ATOM 1931 N N . VAL A 1 249 ? -8.859 9.547 9.391 1 98.81 249 VAL A N 1
ATOM 1932 C CA . VAL A 1 249 ? -9.703 9.578 10.586 1 98.81 249 VAL A CA 1
ATOM 1933 C C . VAL A 1 249 ? -11.016 10.281 10.273 1 98.81 249 VAL A C 1
ATOM 1935 O O . VAL A 1 249 ? -12.086 9.828 10.688 1 98.81 249 VAL A O 1
ATOM 1938 N N . ALA A 1 250 ? -10.953 11.406 9.539 1 98.69 250 ALA A N 1
ATOM 1939 C CA . ALA A 1 250 ? -12.164 12.117 9.133 1 98.69 250 ALA A CA 1
ATOM 1940 C C . ALA A 1 250 ? -13.086 11.219 8.32 1 98.69 250 ALA A C 1
ATOM 1942 O O . ALA A 1 250 ? -14.297 11.211 8.531 1 98.69 250 ALA A O 1
ATOM 1943 N N . ARG A 1 251 ? -12.531 10.477 7.395 1 98.12 251 ARG A N 1
ATOM 1944 C CA . ARG A 1 251 ? -13.289 9.539 6.574 1 98.12 251 ARG A CA 1
ATOM 1945 C C . ARG A 1 251 ? -14.039 8.531 7.445 1 98.12 251 ARG A C 1
ATOM 1947 O O . ARG A 1 251 ? -15.18 8.172 7.152 1 98.12 251 ARG A O 1
ATOM 1954 N N . TYR A 1 252 ? -13.422 8.078 8.484 1 98.06 252 TYR A N 1
ATOM 1955 C CA . TYR A 1 252 ? -13.984 7.098 9.406 1 98.06 252 TYR A CA 1
ATOM 1956 C C . TYR A 1 252 ? -15.055 7.723 10.281 1 98.06 252 TYR A C 1
ATOM 1958 O O . TYR A 1 252 ? -16.141 7.164 10.438 1 98.06 252 TYR A O 1
ATOM 1966 N N . LYS A 1 253 ? -14.789 8.93 10.766 1 98.25 253 LYS A N 1
ATOM 1967 C CA . LYS A 1 253 ? -15.609 9.516 11.82 1 98.25 253 LYS A CA 1
ATOM 1968 C C . LYS A 1 253 ? -16.766 10.328 11.227 1 98.25 253 LYS A C 1
ATOM 1970 O O . LYS A 1 253 ? -17.875 10.305 11.75 1 98.25 253 LYS A O 1
ATOM 1975 N N . HIS A 1 254 ? -16.469 11.117 10.25 1 98.19 254 HIS A N 1
ATOM 1976 C CA . HIS A 1 254 ? -17.406 12.117 9.75 1 98.19 254 HIS A CA 1
ATOM 1977 C C . HIS A 1 254 ? -18 11.695 8.406 1 98.19 254 HIS A C 1
ATOM 1979 O O . HIS A 1 254 ? -17.797 12.367 7.395 1 98.19 254 HIS A O 1
ATOM 1985 N N . HIS A 1 255 ? -18.844 10.641 8.461 1 97.38 255 HIS A N 1
ATOM 1986 C CA . HIS A 1 255 ? -19.297 10.055 7.207 1 97.38 255 HIS A CA 1
ATOM 1987 C C . HIS A 1 255 ? -20.812 10.18 7.062 1 97.38 255 HIS A C 1
ATOM 1989 O O . HIS A 1 255 ? -21.375 9.766 6.047 1 97.38 255 HIS A O 1
ATOM 1995 N N . THR A 1 256 ? -21.547 10.734 8.055 1 97.94 256 THR A N 1
ATOM 1996 C CA . THR A 1 256 ? -23 10.906 7.969 1 97.94 256 THR A CA 1
ATOM 1997 C C . THR A 1 256 ? -23.391 12.32 8.375 1 97.94 256 THR A C 1
ATOM 1999 O O . THR A 1 256 ? -22.766 12.93 9.242 1 97.94 256 THR A O 1
ATOM 2002 N N . PHE A 1 257 ? -24.406 12.859 7.734 1 98.25 257 PHE A N 1
ATOM 2003 C CA . PHE A 1 257 ? -25.016 14.125 8.102 1 98.25 257 PHE A CA 1
ATOM 2004 C C . PHE A 1 257 ? -26.531 14.078 7.867 1 98.25 257 PHE A C 1
ATOM 2006 O O . PHE A 1 257 ? -27.047 13.141 7.258 1 98.25 257 PHE A O 1
ATOM 2013 N N . THR A 1 258 ? -27.266 15 8.508 1 98.44 258 THR A N 1
ATOM 2014 C CA . THR A 1 258 ? -28.703 15.148 8.281 1 98.44 258 THR A CA 1
ATOM 2015 C C . THR A 1 258 ? -28.969 16.234 7.246 1 98.44 258 THR A C 1
ATOM 2017 O O . THR A 1 258 ? -28.547 17.375 7.406 1 98.44 258 THR A O 1
ATOM 2020 N N . ASP A 1 259 ? -29.672 15.898 6.23 1 98.38 259 ASP A N 1
ATOM 2021 C CA . ASP A 1 259 ? -29.891 16.859 5.148 1 98.38 259 ASP A CA 1
ATOM 2022 C C . ASP A 1 259 ? -31.016 17.812 5.488 1 98.38 259 ASP A C 1
ATOM 2024 O O . ASP A 1 259 ? -31.594 17.75 6.574 1 98.38 259 ASP A O 1
ATOM 2028 N N . ARG A 1 260 ? -31.297 18.797 4.586 1 97.75 260 ARG A N 1
ATOM 2029 C CA . ARG A 1 260 ? -32.25 19.891 4.809 1 97.75 260 ARG A CA 1
ATOM 2030 C C . ARG A 1 260 ? -33.625 19.344 5.156 1 97.75 260 ARG A C 1
ATOM 2032 O O . ARG A 1 260 ? -34.406 19.984 5.875 1 97.75 260 ARG A O 1
ATOM 2039 N N . ASN A 1 261 ? -33.938 18.109 4.641 1 97.69 261 ASN A N 1
ATOM 2040 C CA . ASN A 1 261 ? -35.25 17.516 4.836 1 97.69 261 ASN A CA 1
ATOM 2041 C C . ASN A 1 261 ? -35.281 16.609 6.07 1 97.69 261 ASN A C 1
ATOM 2043 O O . ASN A 1 261 ? -36.281 15.945 6.34 1 97.69 261 ASN A O 1
ATOM 2047 N N . GLY A 1 262 ? -34.188 16.516 6.75 1 97.62 262 GLY A N 1
ATOM 2048 C CA . GLY A 1 262 ? -34.125 15.758 7.988 1 97.62 262 GLY A CA 1
ATOM 2049 C C . GLY A 1 262 ? -33.719 14.305 7.785 1 97.62 262 GLY A C 1
ATOM 2050 O O . GLY A 1 262 ? -33.875 13.484 8.688 1 97.62 262 GLY A O 1
ATOM 2051 N N . ASN A 1 263 ? -33.219 13.977 6.625 1 98.12 263 ASN A N 1
ATOM 2052 C CA . ASN A 1 263 ? -32.844 12.602 6.324 1 98.12 263 ASN A CA 1
ATOM 2053 C C . ASN A 1 263 ? -31.328 12.398 6.512 1 98.12 263 ASN A C 1
ATOM 2055 O O . ASN A 1 263 ? -30.531 13.266 6.145 1 98.12 263 ASN A O 1
ATOM 2059 N N . PRO A 1 264 ? -31.031 11.234 7.094 1 98 264 PRO A N 1
ATOM 2060 C CA . PRO A 1 264 ? -29.609 10.914 7.145 1 98 264 PRO A CA 1
ATOM 2061 C C . PRO A 1 264 ? -29 10.656 5.762 1 98 264 PRO A C 1
ATOM 2063 O O . PRO A 1 264 ? -29.641 10.016 4.922 1 98 264 PRO A O 1
ATOM 2066 N N . ARG A 1 265 ? -27.875 11.297 5.516 1 98.31 265 ARG A N 1
ATOM 2067 C CA . ARG A 1 265 ? -27.094 11.078 4.305 1 98.31 265 ARG A CA 1
ATOM 2068 C C . ARG A 1 265 ? -25.672 10.641 4.641 1 98.31 265 ARG A C 1
ATOM 2070 O O . ARG A 1 265 ? -25.109 11.039 5.668 1 98.31 265 ARG A O 1
ATOM 2077 N N . THR A 1 266 ? -25.125 9.734 3.773 1 98 266 THR A N 1
ATOM 2078 C CA . THR A 1 266 ? -23.75 9.281 3.938 1 98 266 THR A CA 1
ATOM 2079 C C . THR A 1 266 ? -22.859 9.859 2.844 1 98 266 THR A C 1
ATOM 2081 O O . THR A 1 266 ? -23.25 9.891 1.673 1 98 266 THR A O 1
ATOM 2084 N N . ASP A 1 267 ? -21.734 10.422 3.229 1 97.44 267 ASP A N 1
ATOM 2085 C CA . ASP A 1 267 ? -20.703 10.93 2.336 1 97.44 267 ASP A CA 1
ATOM 2086 C C . ASP A 1 267 ? -19.312 10.695 2.922 1 97.44 267 ASP A C 1
ATOM 2088 O O . ASP A 1 267 ? -18.984 11.242 3.977 1 97.44 267 ASP A O 1
ATOM 2092 N N . LEU A 1 268 ? -18.562 9.875 2.252 1 97 268 LEU A N 1
ATOM 2093 C CA . LEU A 1 268 ? -17.219 9.547 2.742 1 97 268 LEU A CA 1
ATOM 2094 C C . LEU A 1 268 ? -16.188 10.523 2.207 1 97 268 LEU A C 1
ATOM 2096 O O . LEU A 1 268 ? -16.109 10.766 1 1 97 268 LEU A O 1
ATOM 2100 N N . PHE A 1 269 ? -15.445 11.109 3.127 1 97.94 269 PHE A N 1
ATOM 2101 C CA . PHE A 1 269 ? -14.352 11.984 2.711 1 97.94 269 PHE A CA 1
ATOM 2102 C C . PHE A 1 269 ? -13.281 11.195 1.966 1 97.94 269 PHE A C 1
ATOM 2104 O O . PHE A 1 269 ? -12.922 10.094 2.373 1 97.94 269 PHE A O 1
ATOM 2111 N N . ASP A 1 270 ? -12.773 11.742 0.906 1 97.62 270 ASP A N 1
ATOM 2112 C CA . ASP A 1 270 ? -11.695 11.117 0.146 1 97.62 270 ASP A CA 1
ATOM 2113 C C . ASP A 1 270 ? -10.492 12.047 0.024 1 97.62 270 ASP A C 1
ATOM 2115 O O . ASP A 1 270 ? -10.508 12.992 -0.766 1 97.62 270 ASP A O 1
ATOM 2119 N N . PRO A 1 271 ? -9.438 11.742 0.771 1 98.19 271 PRO A N 1
ATOM 2120 C CA . PRO A 1 271 ? -8.266 12.617 0.754 1 98.19 271 PRO A CA 1
ATOM 2121 C C . PRO A 1 271 ? -7.621 12.711 -0.628 1 98.19 271 PRO A C 1
ATOM 2123 O O . PRO A 1 271 ? -7.137 13.781 -1.016 1 98.19 271 PRO A O 1
ATOM 2126 N N . ILE A 1 272 ? -7.598 11.633 -1.377 1 98.12 272 ILE A N 1
ATOM 2127 C CA . ILE A 1 272 ? -6.945 11.609 -2.682 1 98.12 272 ILE A CA 1
ATOM 2128 C C . ILE A 1 272 ? -7.699 12.516 -3.652 1 98.12 272 ILE A C 1
ATOM 2130 O O . ILE A 1 272 ? -7.102 13.375 -4.309 1 98.12 272 ILE A O 1
ATOM 2134 N N . LEU A 1 273 ? -9.031 12.43 -3.736 1 97.5 273 LEU A N 1
ATOM 2135 C CA . LEU A 1 273 ? -9.82 13.266 -4.629 1 97.5 273 LEU A CA 1
ATOM 2136 C C . LEU A 1 273 ? -9.68 14.742 -4.262 1 97.5 273 LEU A C 1
ATOM 2138 O O . LEU A 1 273 ? -9.656 15.609 -5.145 1 97.5 273 LEU A O 1
ATOM 2142 N N . THR A 1 274 ? -9.555 14.945 -2.984 1 97.5 274 THR A N 1
ATOM 2143 C CA . THR A 1 274 ? -9.445 16.312 -2.504 1 97.5 274 THR A CA 1
ATOM 2144 C C . THR A 1 274 ? -8.148 16.953 -2.984 1 97.5 274 THR A C 1
ATOM 2146 O O . THR A 1 274 ? -8.164 18.062 -3.547 1 97.5 274 THR A O 1
ATOM 2149 N N . VAL A 1 275 ? -7.055 16.297 -2.818 1 98.06 275 VAL A N 1
ATOM 2150 C CA . VAL A 1 275 ? -5.766 16.859 -3.205 1 98.06 275 VAL A CA 1
ATOM 2151 C C . VAL A 1 275 ? -5.629 16.844 -4.727 1 98.06 275 VAL A C 1
ATOM 2153 O O . VAL A 1 275 ? -5.145 17.812 -5.316 1 98.06 275 VAL A O 1
ATOM 2156 N N . ALA A 1 276 ? -6.121 15.766 -5.375 1 96.62 276 ALA A N 1
ATOM 2157 C CA . ALA A 1 276 ? -5.973 15.609 -6.82 1 96.62 276 ALA A CA 1
ATOM 2158 C C . ALA A 1 276 ? -6.715 16.719 -7.566 1 96.62 276 ALA A C 1
ATOM 2160 O O . ALA A 1 276 ? -6.328 17.094 -8.672 1 96.62 276 ALA A O 1
ATOM 2161 N N . ALA A 1 277 ? -7.703 17.281 -6.992 1 95.38 277 ALA A N 1
ATOM 2162 C CA . ALA A 1 277 ? -8.492 18.344 -7.625 1 95.38 277 ALA A CA 1
ATOM 2163 C C . ALA A 1 277 ? -7.707 19.641 -7.715 1 95.38 277 ALA A C 1
ATOM 2165 O O . ALA A 1 277 ? -7.965 20.469 -8.594 1 95.38 277 ALA A O 1
ATOM 2166 N N . ALA A 1 278 ? -6.785 19.828 -6.766 1 96.44 278 ALA A N 1
ATOM 2167 C CA . ALA A 1 278 ? -5.945 21.031 -6.754 1 96.44 278 ALA A CA 1
ATOM 2168 C C . ALA A 1 278 ? -4.594 20.734 -6.109 1 96.44 278 ALA A C 1
ATOM 2170 O O . ALA A 1 278 ? -4.266 21.297 -5.062 1 96.44 278 ALA A O 1
ATOM 2171 N N . PRO A 1 279 ? -3.787 19.922 -6.777 1 96.81 279 PRO A N 1
ATOM 2172 C CA . PRO A 1 279 ? -2.576 19.406 -6.137 1 96.81 279 PRO A CA 1
ATOM 2173 C C . PRO A 1 279 ? -1.612 20.5 -5.719 1 96.81 279 PRO A C 1
ATOM 2175 O O . PRO A 1 279 ? -0.932 20.391 -4.695 1 96.81 279 PRO A O 1
ATOM 2178 N N . LYS A 1 280 ? -1.568 21.625 -6.371 1 96.81 280 LYS A N 1
ATOM 2179 C CA . LYS A 1 280 ? -0.59 22.672 -6.086 1 96.81 280 LYS A CA 1
ATOM 2180 C C . LYS A 1 280 ? -1.064 23.562 -4.949 1 96.81 280 LYS A C 1
ATOM 2182 O O . LYS A 1 280 ? -0.32 24.438 -4.48 1 96.81 280 LYS A O 1
ATOM 2187 N N . ARG A 1 281 ? -2.285 23.375 -4.488 1 97.94 281 ARG A N 1
ATOM 2188 C CA . ARG A 1 281 ? -2.77 24.047 -3.295 1 97.94 281 ARG A CA 1
ATOM 2189 C C . ARG A 1 281 ? -2.238 23.391 -2.029 1 97.94 281 ARG A C 1
ATOM 2191 O O . ARG A 1 281 ? -2.336 23.953 -0.938 1 97.94 281 ARG A O 1
ATOM 2198 N N . PHE A 1 282 ? -1.665 22.219 -2.221 1 98.44 282 PHE A N 1
ATOM 2199 C CA . PHE A 1 282 ? -1.14 21.453 -1.106 1 98.44 282 PHE A CA 1
ATOM 2200 C C . PHE A 1 282 ? 0.362 21.234 -1.256 1 98.44 282 PHE A C 1
ATOM 2202 O O . PHE A 1 282 ? 0.807 20.141 -1.61 1 98.44 282 PHE A O 1
ATOM 2209 N N . PRO A 1 283 ? 1.165 22.141 -0.874 1 98.06 283 PRO A N 1
ATOM 2210 C CA . PRO A 1 283 ? 2.613 21.953 -0.994 1 98.06 283 PRO A CA 1
ATOM 2211 C C . PRO A 1 283 ? 3.168 20.984 0.046 1 98.06 283 PRO A C 1
ATOM 2213 O O . PRO A 1 283 ? 4.203 20.344 -0.184 1 98.06 283 PRO A O 1
ATOM 2216 N N . LEU A 1 284 ? 2.486 20.844 1.18 1 98.5 284 LEU A N 1
ATOM 2217 C CA . LEU A 1 284 ? 3.006 20.078 2.307 1 98.5 284 LEU A CA 1
ATOM 2218 C C . LEU A 1 284 ? 2.023 18.984 2.727 1 98.5 284 LEU A C 1
ATOM 2220 O O . LEU A 1 284 ? 0.809 19.156 2.598 1 98.5 284 LEU A O 1
ATOM 2224 N N . PHE A 1 285 ? 2.633 17.938 3.244 1 98.81 285 PHE A N 1
ATOM 2225 C CA . PHE A 1 285 ? 1.86 16.859 3.848 1 98.81 285 PHE A CA 1
ATOM 2226 C C . PHE A 1 285 ? 2.492 16.406 5.16 1 98.81 285 PHE A C 1
ATOM 2228 O O . PHE A 1 285 ? 3.719 16.375 5.289 1 98.81 285 PHE A O 1
ATOM 2235 N N . HIS A 1 286 ? 1.633 16.141 6.133 1 98.88 286 HIS A N 1
ATOM 2236 C CA . HIS A 1 286 ? 2.1 15.227 7.176 1 98.88 286 HIS A CA 1
ATOM 2237 C C . HIS A 1 286 ? 1.907 13.773 6.77 1 98.88 286 HIS A C 1
ATOM 2239 O O . HIS A 1 286 ? 0.777 13.281 6.715 1 98.88 286 HIS A O 1
ATOM 2245 N N . ALA A 1 287 ? 3.043 13.148 6.457 1 98.81 287 ALA A N 1
ATOM 2246 C CA . ALA A 1 287 ? 3.08 11.719 6.184 1 98.81 287 ALA A CA 1
ATOM 2247 C C . ALA A 1 287 ? 2.945 10.906 7.473 1 98.81 287 ALA A C 1
ATOM 2249 O O . ALA A 1 287 ? 3.918 10.32 7.949 1 98.81 287 ALA A O 1
ATOM 2250 N N . LYS A 1 288 ? 1.755 10.914 7.969 1 98.81 288 LYS A N 1
ATOM 2251 C CA . LYS A 1 288 ? 1.372 10.297 9.234 1 98.81 288 LYS A CA 1
ATOM 2252 C C .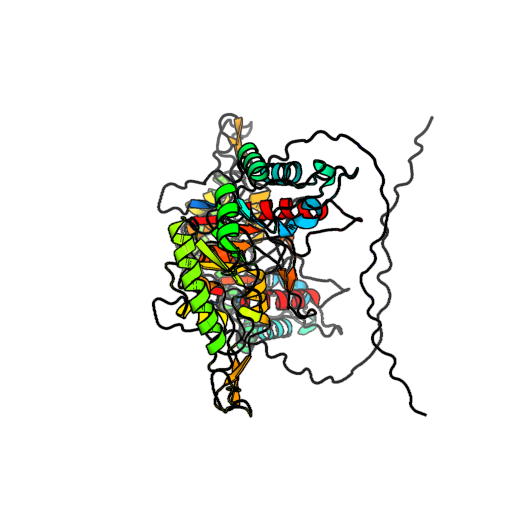 LYS A 1 288 ? 0.514 9.055 9.008 1 98.81 288 LYS A C 1
ATOM 2254 O O . LYS A 1 288 ? -0.558 9.133 8.398 1 98.81 288 LYS A O 1
ATOM 2259 N N . ASP A 1 289 ? 1.086 7.855 9.5 1 98.75 289 ASP A N 1
ATOM 2260 C CA .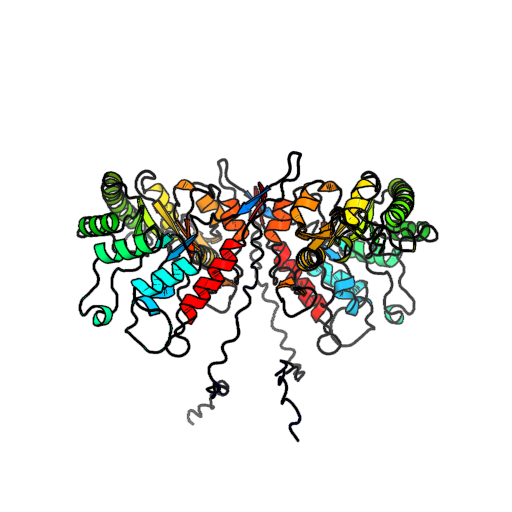 ASP A 1 289 ? 0.464 6.57 9.203 1 98.75 289 ASP A CA 1
ATOM 2261 C C . ASP A 1 289 ? -0.263 6.012 10.43 1 98.75 289 ASP A C 1
ATOM 2263 O O . ASP A 1 289 ? -0.081 6.504 11.539 1 98.75 289 ASP A O 1
ATOM 2267 N N . GLY A 1 290 ? -1.182 5.055 10.141 1 98.56 290 GLY A N 1
ATOM 2268 C CA . GLY A 1 290 ? -1.928 4.461 11.234 1 98.56 290 GLY A CA 1
ATOM 2269 C C . GLY A 1 290 ? -2.447 3.072 10.922 1 98.56 290 GLY A C 1
ATOM 2270 O O . GLY A 1 290 ? -2.688 2.74 9.758 1 98.56 290 GLY A O 1
ATOM 2271 N N . ASN A 1 291 ? -2.598 2.248 11.992 1 97.69 291 ASN A N 1
ATOM 2272 C CA . ASN A 1 291 ? -3.283 0.963 11.922 1 97.69 291 ASN A CA 1
ATOM 2273 C C . ASN A 1 291 ? -4.785 1.114 12.148 1 97.69 291 ASN A C 1
ATOM 2275 O O . ASN A 1 291 ? -5.207 1.77 13.109 1 97.69 291 ASN A O 1
ATOM 2279 N N . LYS A 1 292 ? -5.52 0.511 11.297 1 96.94 292 LYS A N 1
ATOM 2280 C CA . LYS A 1 292 ? -6.961 0.483 11.531 1 96.94 292 LYS A CA 1
ATOM 2281 C C . LYS A 1 292 ? -7.289 -0.204 12.852 1 96.94 292 LYS A C 1
ATOM 2283 O O . LYS A 1 292 ? -6.758 -1.278 13.148 1 96.94 292 LYS A O 1
ATOM 2288 N N . ASN A 1 293 ? -8.055 0.428 13.68 1 97.75 293 ASN A N 1
ATOM 2289 C CA . ASN A 1 293 ? -8.492 -0.066 14.984 1 97.75 293 ASN A CA 1
ATOM 2290 C C . ASN A 1 293 ? -9.859 0.5 15.367 1 97.75 293 ASN A C 1
ATOM 2292 O O . ASN A 1 293 ? -9.945 1.582 15.945 1 97.75 293 ASN A O 1
ATOM 2296 N N . THR A 1 294 ? -10.906 -0.219 15.062 1 95.56 294 THR A N 1
ATOM 2297 C CA . THR A 1 294 ? -12.266 0.282 15.234 1 95.56 294 THR A CA 1
ATOM 2298 C C . THR A 1 294 ? -12.625 0.348 16.719 1 95.56 294 THR A C 1
ATOM 2300 O O . THR A 1 294 ? -13.664 0.907 17.078 1 95.56 294 THR A O 1
ATOM 2303 N N . ALA A 1 295 ? -11.734 -0.187 17.547 1 97.31 295 ALA A N 1
ATOM 2304 C CA . ALA A 1 295 ? -11.992 -0.17 18.984 1 97.31 295 ALA A CA 1
ATOM 2305 C C . ALA A 1 295 ? -11.68 1.199 19.594 1 97.31 295 ALA A C 1
ATOM 2307 O O . ALA A 1 295 ? -12.062 1.49 20.719 1 97.31 295 ALA A O 1
ATOM 2308 N N . VAL A 1 296 ? -10.984 2.08 18.875 1 97.56 296 VAL A N 1
ATOM 2309 C CA . VAL A 1 296 ? -10.656 3.408 19.375 1 97.56 296 VAL A CA 1
ATOM 2310 C C . VAL A 1 296 ? -11.469 4.461 18.641 1 97.56 296 VAL A C 1
ATOM 2312 O O . VAL A 1 296 ? -11.82 4.281 17.469 1 97.56 296 VAL A O 1
ATOM 2315 N N . PRO A 1 297 ? -11.75 5.598 19.266 1 96.94 297 PRO A N 1
ATOM 2316 C CA . PRO A 1 297 ? -12.656 6.594 18.688 1 96.94 297 PRO A CA 1
ATOM 2317 C C . PRO A 1 297 ? -12.188 7.113 17.328 1 96.94 297 PRO A C 1
ATOM 2319 O O . PRO A 1 297 ? -13.008 7.371 16.453 1 96.94 297 PRO A O 1
ATOM 2322 N N . ASN A 1 298 ? -10.922 7.156 17.094 1 98 298 ASN A N 1
ATOM 2323 C CA . ASN A 1 298 ? -10.391 7.715 15.859 1 98 298 ASN A CA 1
ATOM 2324 C C . ASN A 1 298 ? -10.383 6.684 14.734 1 98 298 ASN A C 1
ATOM 2326 O O . ASN A 1 298 ? -10.18 7.031 13.57 1 98 298 ASN A O 1
ATOM 2330 N N . GLY A 1 299 ? -10.586 5.441 15.055 1 98.25 299 GLY A N 1
ATOM 2331 C CA . GLY A 1 299 ? -10.586 4.379 14.062 1 98.25 299 GLY A CA 1
ATOM 2332 C C . GLY A 1 299 ? -9.188 3.965 13.625 1 98.25 299 GLY A C 1
ATOM 2333 O O . GLY A 1 299 ? -9.031 3.074 12.789 1 98.25 299 GLY A O 1
ATOM 2334 N N . TYR A 1 300 ? -8.078 4.633 14.195 1 98.5 300 TYR A N 1
ATOM 2335 C CA . TYR A 1 300 ? -6.688 4.367 13.852 1 98.5 300 TYR A CA 1
ATOM 2336 C C . TYR A 1 300 ? -5.773 4.578 15.055 1 98.5 300 TYR A C 1
ATOM 2338 O O . TYR A 1 300 ? -6.02 5.461 15.875 1 98.5 300 TYR A O 1
ATOM 2346 N N . ASP A 1 301 ? -4.734 3.758 15.102 1 98.56 301 ASP A N 1
ATOM 2347 C CA . ASP A 1 301 ? -3.598 3.996 15.992 1 98.56 301 ASP A CA 1
ATOM 2348 C C . ASP A 1 301 ? -2.381 4.484 15.203 1 98.56 301 ASP A C 1
ATOM 2350 O O . ASP A 1 301 ? -1.989 3.865 14.211 1 98.56 301 ASP A O 1
ATOM 2354 N N . MET A 1 302 ? -1.82 5.57 15.672 1 98.69 302 MET A N 1
ATOM 2355 C CA . MET A 1 302 ? -0.639 6.09 14.984 1 98.69 302 MET A CA 1
ATOM 2356 C C . MET A 1 302 ? 0.527 5.113 15.094 1 98.69 302 MET A C 1
ATOM 2358 O O . MET A 1 302 ? 0.771 4.551 16.172 1 98.69 302 MET A O 1
ATOM 2362 N N . VAL A 1 303 ? 1.177 4.824 14.016 1 98.69 303 VAL A N 1
ATOM 2363 C CA . VAL A 1 303 ? 2.363 3.977 13.938 1 98.69 303 VAL A CA 1
ATOM 2364 C C . VAL A 1 303 ? 3.4 4.617 13.023 1 98.69 303 VAL A C 1
ATOM 2366 O O . VAL A 1 303 ? 3.104 5.586 12.32 1 98.69 303 VAL A O 1
ATOM 2369 N N . PRO A 1 304 ? 4.66 4.148 13.047 1 98.75 304 PRO A N 1
ATOM 2370 C CA . PRO A 1 304 ? 5.637 4.688 12.102 1 98.75 304 PRO A CA 1
ATOM 2371 C C . PRO A 1 304 ? 5.184 4.566 10.648 1 98.75 304 PRO A C 1
ATOM 2373 O O . PRO A 1 304 ? 4.426 3.652 10.305 1 98.75 304 PRO A O 1
ATOM 2376 N N . PHE A 1 305 ? 5.613 5.543 9.867 1 98.75 305 PHE A N 1
ATOM 2377 C CA . PHE A 1 305 ? 5.281 5.539 8.445 1 98.75 305 PHE A CA 1
ATOM 2378 C C . PHE A 1 305 ? 5.672 4.215 7.801 1 98.75 305 PHE A C 1
ATOM 2380 O O . PHE A 1 305 ? 6.797 3.742 7.973 1 98.75 305 PHE A O 1
ATOM 2387 N N . GLY A 1 306 ? 4.754 3.58 7.105 1 97.06 306 GLY A N 1
ATOM 2388 C CA . GLY A 1 306 ? 5.02 2.338 6.398 1 97.06 306 GLY A CA 1
ATOM 2389 C C . GLY A 1 306 ? 4.617 1.105 7.188 1 97.06 306 GLY A C 1
ATOM 2390 O O . GLY A 1 306 ? 4.57 0.001 6.645 1 97.06 306 GLY A O 1
ATOM 2391 N N . GLU A 1 307 ? 4.27 1.308 8.492 1 96.69 307 GLU A N 1
ATOM 2392 C CA . GLU A 1 307 ? 3.871 0.196 9.344 1 96.69 307 GLU A CA 1
ATOM 2393 C C . GLU A 1 307 ? 2.355 0.136 9.5 1 96.69 307 GLU A C 1
ATOM 2395 O O . GLU A 1 307 ? 1.83 -0.738 10.195 1 96.69 307 GLU A O 1
ATOM 2400 N N . GLY A 1 308 ? 1.65 1.066 8.898 1 96.81 308 GLY A N 1
ATOM 2401 C CA . GLY A 1 308 ? 0.216 1.18 9.102 1 96.81 308 GLY A CA 1
ATOM 2402 C C . GLY A 1 308 ? -0.601 0.684 7.926 1 96.81 308 GLY A C 1
ATOM 2403 O O . GLY A 1 308 ? -0.048 0.148 6.965 1 96.81 308 GLY A O 1
ATOM 2404 N N . ASP A 1 309 ? -1.935 0.842 8.062 1 95.62 309 ASP A N 1
ATOM 2405 C CA . ASP A 1 309 ? -2.906 0.323 7.102 1 95.62 309 ASP A CA 1
ATOM 2406 C C . ASP A 1 309 ? -3.305 1.395 6.09 1 95.62 309 ASP A C 1
ATOM 2408 O O . ASP A 1 309 ? -3.969 1.099 5.094 1 95.62 309 ASP A O 1
ATOM 2412 N N . ILE A 1 310 ? -2.898 2.682 6.305 1 97.25 310 ILE A N 1
ATOM 2413 C CA . ILE A 1 310 ? -3.25 3.732 5.355 1 97.25 310 ILE A CA 1
ATOM 2414 C C . ILE A 1 310 ? -2.445 3.555 4.07 1 97.25 310 ILE A C 1
ATOM 2416 O O . ILE A 1 310 ? -1.232 3.336 4.117 1 97.25 310 ILE A O 1
ATOM 2420 N N . GLN A 1 311 ? -3.115 3.609 2.951 1 95.81 311 GLN A N 1
ATOM 2421 C CA . GLN A 1 311 ? -2.48 3.369 1.658 1 95.81 311 GLN A CA 1
ATOM 2422 C C . GLN A 1 311 ? -1.654 4.574 1.219 1 95.81 311 GLN A C 1
ATOM 2424 O O . GLN A 1 311 ? -1.999 5.25 0.247 1 95.81 311 GLN A O 1
ATOM 2429 N N . MET A 1 312 ? -0.505 4.711 1.846 1 97.5 312 MET A N 1
ATOM 2430 C CA . MET A 1 312 ? 0.384 5.84 1.582 1 97.5 312 MET A CA 1
ATOM 2431 C C . MET A 1 312 ? 0.94 5.777 0.164 1 97.5 312 MET A C 1
ATOM 2433 O O . MET A 1 312 ? 1.109 6.809 -0.489 1 97.5 312 MET A O 1
ATOM 2437 N N . GLN A 1 313 ? 1.248 4.527 -0.306 1 96.62 313 GLN A N 1
ATOM 2438 C CA . GLN A 1 313 ? 1.718 4.336 -1.675 1 96.62 313 GLN A CA 1
ATOM 2439 C C . GLN A 1 313 ? 0.71 4.887 -2.682 1 96.62 313 GLN A C 1
ATOM 2441 O O . GLN A 1 313 ? 1.065 5.684 -3.551 1 96.62 313 GLN A O 1
ATOM 2446 N N . GLN A 1 314 ? -0.543 4.492 -2.564 1 97 314 GLN A N 1
ATOM 2447 C CA . GLN A 1 314 ? -1.573 4.961 -3.486 1 97 314 GLN A CA 1
ATOM 2448 C C . GLN A 1 314 ? -1.772 6.473 -3.367 1 97 314 GLN A C 1
ATOM 2450 O O . GLN A 1 314 ? -1.924 7.164 -4.375 1 97 314 GLN A O 1
ATOM 2455 N N . PHE A 1 315 ? -1.835 6.938 -2.104 1 98.19 315 PHE A N 1
ATOM 2456 C CA . PHE A 1 315 ? -2.072 8.359 -1.862 1 98.19 315 PHE A CA 1
ATOM 2457 C C . PHE A 1 315 ? -1.071 9.211 -2.631 1 98.19 315 PHE A C 1
ATOM 2459 O O . PHE A 1 315 ? -1.453 9.977 -3.514 1 98.19 315 PHE A O 1
ATOM 2466 N N . PHE A 1 316 ? 0.225 8.977 -2.414 1 97.81 316 PHE A N 1
ATOM 2467 C CA . PHE A 1 316 ? 1.258 9.82 -2.998 1 97.81 316 PHE A CA 1
ATOM 2468 C C . PHE A 1 316 ? 1.4 9.547 -4.492 1 97.81 316 PHE A C 1
ATOM 2470 O O . PHE A 1 316 ? 1.776 10.438 -5.258 1 97.81 316 PHE A O 1
ATOM 2477 N N . GLN A 1 317 ? 1.071 8.359 -4.891 1 96 317 GLN A N 1
ATOM 2478 C CA . GLN A 1 317 ? 1.18 8 -6.301 1 96 317 GLN A CA 1
ATOM 2479 C C . GLN A 1 317 ? 0.079 8.664 -7.121 1 96 317 GLN A C 1
ATOM 2481 O O . GLN A 1 317 ? 0.281 8.984 -8.297 1 96 317 GLN A O 1
ATOM 2486 N N . THR A 1 318 ? -1.058 8.977 -6.504 1 96.38 318 THR A N 1
ATOM 2487 C CA . THR A 1 318 ? -2.252 9.336 -7.258 1 96.38 318 THR A CA 1
ATOM 2488 C C . THR A 1 318 ? -2.475 10.844 -7.223 1 96.38 318 THR A C 1
ATOM 2490 O O . THR A 1 318 ? -3.08 11.414 -8.133 1 96.38 318 THR A O 1
ATOM 2493 N N . ILE A 1 319 ? -1.958 11.594 -6.27 1 96.5 319 ILE A N 1
ATOM 2494 C CA . ILE A 1 319 ? -2.295 12.992 -6.074 1 96.5 319 ILE A CA 1
ATOM 2495 C C . ILE A 1 319 ? -1.494 13.859 -7.047 1 96.5 319 ILE A C 1
ATOM 2497 O O . ILE A 1 319 ? -1.753 15.055 -7.18 1 96.5 319 ILE A O 1
ATOM 2501 N N . GLY A 1 320 ? -0.54 13.32 -7.77 1 92.12 320 GLY A N 1
ATOM 2502 C CA . GLY A 1 320 ? 0.221 14.031 -8.789 1 92.12 320 GLY A CA 1
ATOM 2503 C C . GLY A 1 320 ? 1.266 14.961 -8.211 1 92.12 320 GLY A C 1
ATOM 2504 O O . GLY A 1 320 ? 1.505 14.969 -7 1 92.12 320 GLY A O 1
ATOM 2505 N N . GLU A 1 321 ? 1.972 15.625 -9.078 1 94.81 321 GLU A N 1
ATOM 2506 C CA . GLU A 1 321 ? 2.941 16.672 -8.773 1 94.81 321 GLU A 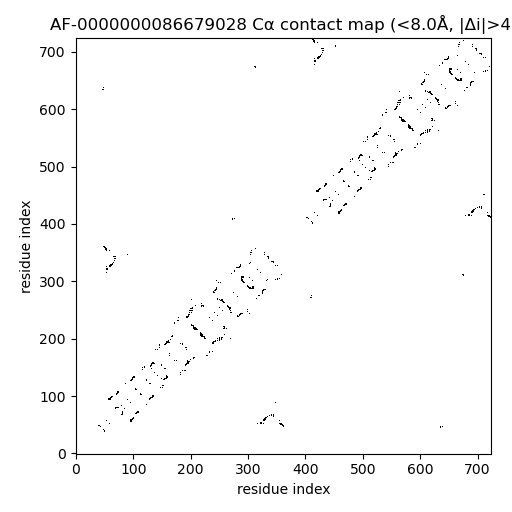CA 1
ATOM 2507 C C . GLU A 1 321 ? 3.953 16.203 -7.73 1 94.81 321 GLU A C 1
ATOM 2509 O O . GLU A 1 321 ? 4.203 16.891 -6.738 1 94.81 321 GLU A O 1
ATOM 2514 N N . ARG A 1 322 ? 4.508 15.023 -7.906 1 93.12 322 ARG A N 1
ATOM 2515 C CA . ARG A 1 322 ? 5.355 14.391 -6.902 1 93.12 322 ARG A CA 1
ATOM 2516 C C . ARG A 1 322 ? 6.574 15.25 -6.594 1 93.12 322 ARG A C 1
ATOM 2518 O O . ARG A 1 322 ? 7.07 15.25 -5.465 1 93.12 322 ARG A O 1
ATOM 2525 N N . ASP A 1 323 ? 7.031 16.062 -7.57 1 94.94 323 ASP A N 1
ATOM 2526 C CA . ASP A 1 323 ? 8.227 16.859 -7.348 1 94.94 323 ASP A CA 1
ATOM 2527 C C . ASP A 1 323 ? 7.898 18.141 -6.59 1 94.94 323 ASP A C 1
ATOM 2529 O O . ASP A 1 323 ? 8.789 18.797 -6.035 1 94.94 323 ASP A O 1
ATOM 2533 N N . PHE A 1 324 ? 6.66 18.484 -6.578 1 96.62 324 PHE A N 1
ATOM 2534 C CA . PHE A 1 324 ? 6.219 19.719 -5.926 1 96.62 324 PHE A CA 1
ATOM 2535 C C . PHE A 1 324 ? 5.914 19.469 -4.453 1 96.62 324 PHE A C 1
ATOM 2537 O O . PHE A 1 324 ? 6.133 20.344 -3.613 1 96.62 324 PHE A O 1
ATOM 2544 N N . HIS A 1 325 ? 5.449 18.297 -4.141 1 97.62 325 HIS A N 1
ATOM 2545 C CA . HIS A 1 325 ? 4.953 17.969 -2.809 1 97.62 325 HIS A CA 1
ATOM 2546 C C . HIS A 1 325 ? 6.105 17.672 -1.854 1 97.62 325 HIS A C 1
ATOM 2548 O O . HIS A 1 325 ? 7.098 17.047 -2.248 1 97.62 325 HIS A O 1
ATOM 2554 N N . HIS A 1 326 ? 5.949 18.156 -0.611 1 98.38 326 HIS A N 1
ATOM 2555 C CA . HIS A 1 326 ? 6.871 17.828 0.47 1 98.38 326 HIS A CA 1
ATOM 2556 C C . HIS A 1 326 ? 6.195 16.984 1.537 1 98.38 326 HIS A C 1
ATOM 2558 O O . HIS A 1 326 ? 5.129 17.328 2.039 1 98.38 326 HIS A O 1
ATOM 2564 N N . ALA A 1 327 ? 6.809 15.836 1.849 1 98.75 327 ALA A N 1
ATOM 2565 C CA . ALA A 1 327 ? 6.258 14.93 2.848 1 98.75 327 ALA A CA 1
ATOM 2566 C C . ALA A 1 327 ? 7.027 15.031 4.164 1 98.75 327 ALA A C 1
ATOM 2568 O O . ALA A 1 327 ? 8.188 14.609 4.246 1 98.75 327 ALA A O 1
ATOM 2569 N N . ASN A 1 328 ? 6.383 15.594 5.203 1 98.88 328 ASN A N 1
ATOM 2570 C CA . ASN A 1 328 ? 6.941 15.617 6.551 1 98.88 328 ASN A CA 1
ATOM 2571 C C . ASN A 1 328 ? 6.414 14.469 7.402 1 98.88 328 ASN A C 1
ATOM 2573 O O . ASN A 1 328 ? 5.223 14.414 7.707 1 98.88 328 ASN A O 1
ATOM 2577 N N . TRP A 1 329 ? 7.332 13.562 7.773 1 98.94 329 TRP A N 1
ATOM 2578 C CA . TRP A 1 329 ? 6.891 12.516 8.688 1 98.94 329 TRP A CA 1
ATOM 2579 C C . TRP A 1 329 ? 6.41 13.102 10.008 1 98.94 329 TRP A C 1
ATOM 2581 O O . TRP A 1 329 ? 7.043 14.016 10.547 1 98.94 329 TRP A O 1
ATOM 2591 N N . GLU A 1 330 ? 5.285 12.555 10.445 1 98.94 330 GLU A N 1
ATOM 2592 C CA . GLU A 1 330 ? 4.789 12.914 11.766 1 98.94 330 GLU A CA 1
ATOM 2593 C C . GLU A 1 330 ? 4.25 11.688 12.5 1 98.94 330 GLU A C 1
ATOM 2595 O O . GLU A 1 330 ? 3.621 10.82 11.898 1 98.94 330 GLU A O 1
ATOM 2600 N N . GLN A 1 331 ? 4.551 11.703 13.812 1 98.88 331 GLN A N 1
ATOM 2601 C CA . GLN A 1 331 ? 3.902 10.789 14.75 1 98.88 331 GLN A CA 1
ATOM 2602 C C . GLN A 1 331 ? 3.795 11.406 16.141 1 98.88 331 GLN A C 1
ATOM 2604 O O . GLN A 1 331 ? 4.793 11.508 16.859 1 98.88 331 GLN A O 1
ATOM 2609 N N . ASP A 1 332 ? 2.566 11.719 16.516 1 98.38 332 ASP A N 1
ATOM 2610 C CA . ASP A 1 332 ? 2.334 12.383 17.781 1 98.38 332 ASP A CA 1
ATOM 2611 C C . ASP A 1 332 ? 2.771 11.5 18.953 1 98.38 332 ASP A C 1
ATOM 2613 O O . ASP A 1 332 ? 3.215 12 19.984 1 98.38 332 ASP A O 1
ATOM 2617 N N . THR A 1 333 ? 2.727 10.188 18.734 1 98.44 333 THR A N 1
ATOM 2618 C CA . THR A 1 333 ? 2.971 9.227 19.812 1 98.44 333 THR A CA 1
ATOM 2619 C C . THR A 1 333 ? 4.402 8.703 19.75 1 98.44 333 THR A C 1
ATOM 2621 O O . THR A 1 333 ? 4.715 7.672 20.359 1 98.44 333 THR A O 1
ATOM 2624 N N . ALA A 1 334 ? 5.25 9.344 19.078 1 98.75 334 ALA A N 1
ATOM 2625 C CA . ALA A 1 334 ? 6.609 8.859 18.859 1 98.75 334 ALA A CA 1
ATOM 2626 C C . ALA A 1 334 ? 7.414 8.875 20.156 1 98.75 334 ALA A C 1
ATOM 2628 O O . ALA A 1 334 ? 8.195 7.961 20.422 1 98.75 334 ALA A O 1
ATOM 2629 N N . PRO A 1 335 ? 7.273 9.836 21.016 1 98.69 335 PRO A N 1
ATOM 2630 C CA . PRO A 1 335 ? 8.062 9.844 22.25 1 98.69 335 PRO A CA 1
ATOM 2631 C C . PRO A 1 335 ? 7.828 8.602 23.109 1 98.69 335 PRO A C 1
ATOM 2633 O O . PRO A 1 335 ? 6.688 8.148 23.25 1 98.69 335 PRO A O 1
ATOM 2636 N N . GLY A 1 336 ? 8.953 8.094 23.641 1 97.69 336 GLY A N 1
ATOM 2637 C CA . GLY A 1 336 ? 8.883 6.875 24.438 1 97.69 336 GLY A CA 1
ATOM 2638 C C . GLY A 1 336 ? 8.977 7.125 25.922 1 97.69 336 GLY A C 1
ATOM 2639 O O . GLY A 1 336 ? 9.031 6.184 26.719 1 97.69 336 GLY A O 1
ATOM 2640 N N . GLY A 1 337 ? 9.148 8.352 26.297 1 95.31 337 GLY A N 1
ATOM 2641 C CA . GLY A 1 337 ? 9.273 8.68 27.703 1 95.31 337 GLY A CA 1
ATOM 2642 C C . GLY A 1 337 ? 10.617 8.297 28.297 1 95.31 337 GLY A C 1
ATOM 2643 O O . GLY A 1 337 ? 11.578 8.062 27.562 1 95.31 337 GLY A O 1
ATOM 2644 N N . ALA A 1 338 ? 10.641 8.312 29.594 1 92.5 338 ALA A N 1
ATOM 2645 C CA . ALA A 1 338 ? 11.875 8.016 30.312 1 92.5 338 ALA A CA 1
ATOM 2646 C C . ALA A 1 338 ? 12.289 6.562 30.109 1 92.5 338 ALA A C 1
ATOM 2648 O O . ALA A 1 338 ? 13.484 6.246 30.109 1 92.5 338 ALA A O 1
ATOM 2649 N N . ALA A 1 339 ? 11.328 5.715 29.906 1 94.62 339 ALA A N 1
ATOM 2650 C CA . ALA A 1 339 ? 11.586 4.285 29.766 1 94.62 339 ALA A CA 1
ATOM 2651 C C . ALA A 1 339 ? 12.266 3.98 28.438 1 94.62 339 ALA A C 1
ATOM 2653 O O . ALA A 1 339 ? 13 3.002 28.312 1 94.62 339 ALA A O 1
ATOM 2654 N N . ASN A 1 340 ? 12.07 4.855 27.438 1 97.62 340 ASN A N 1
ATOM 2655 C CA . ASN A 1 340 ? 12.656 4.688 26.125 1 97.62 340 ASN A CA 1
ATOM 2656 C C . ASN A 1 340 ? 12.914 6.031 25.438 1 97.62 340 ASN A C 1
ATOM 2658 O O . ASN A 1 340 ? 12.273 6.363 24.438 1 97.62 340 ASN A O 1
ATOM 2662 N N . PRO A 1 341 ? 13.922 6.75 25.922 1 97.12 341 PRO A N 1
ATOM 2663 C CA . PRO A 1 341 ? 14.133 8.117 25.453 1 97.12 341 PRO A CA 1
ATOM 2664 C C . PRO A 1 341 ? 14.547 8.18 23.984 1 97.12 341 PRO A C 1
ATOM 2666 O O . PRO A 1 341 ? 14.477 9.242 23.375 1 97.12 341 PRO A O 1
ATOM 2669 N N . GLY A 1 342 ? 14.93 7.055 23.391 1 98.31 342 GLY A N 1
ATOM 2670 C CA . GLY A 1 342 ? 15.391 7.043 22.016 1 98.31 342 GLY A CA 1
ATOM 2671 C C . GLY A 1 342 ? 14.305 6.68 21.031 1 98.31 342 GLY A C 1
ATOM 2672 O O . GLY A 1 342 ? 14.531 6.676 19.812 1 98.31 342 GLY A O 1
ATOM 2673 N N . GLN A 1 343 ? 13.086 6.438 21.5 1 98.75 343 GLN A N 1
ATOM 2674 C CA . GLN A 1 343 ? 12.047 5.855 20.656 1 98.75 343 GLN A CA 1
ATOM 2675 C C . GLN A 1 343 ? 11.672 6.793 19.516 1 98.75 343 GLN A C 1
ATOM 2677 O O . GLN A 1 343 ? 11.5 6.355 18.375 1 98.75 343 GLN A O 1
ATOM 2682 N N . SER A 1 344 ? 11.531 8.109 19.828 1 98.88 344 SER A N 1
ATOM 2683 C CA . SER A 1 344 ? 11.094 9.039 18.797 1 98.88 344 SER A CA 1
ATOM 2684 C C . SER A 1 344 ? 12.102 9.102 17.656 1 98.88 344 SER A C 1
ATOM 2686 O O . SER A 1 344 ? 11.727 9.094 16.484 1 98.88 344 SER A O 1
ATOM 2688 N N . LEU A 1 345 ? 13.344 9.094 17.922 1 98.94 345 LEU A N 1
ATOM 2689 C CA . LEU A 1 345 ? 14.375 9.125 16.891 1 98.94 345 LEU A CA 1
ATOM 2690 C C . LEU A 1 345 ? 14.461 7.781 16.172 1 98.94 345 LEU A C 1
ATOM 2692 O O . LEU A 1 345 ? 14.75 7.734 14.969 1 98.94 345 LEU A O 1
ATOM 2696 N N . ALA A 1 346 ? 14.203 6.664 16.906 1 98.88 346 ALA A N 1
ATOM 2697 C CA . ALA A 1 346 ? 14.164 5.352 16.266 1 98.88 346 ALA A CA 1
ATOM 2698 C C . ALA A 1 346 ? 13.016 5.266 15.266 1 98.88 346 ALA A C 1
ATOM 2700 O O . ALA A 1 346 ? 13.172 4.723 14.172 1 98.88 346 ALA A O 1
ATOM 2701 N N . PHE A 1 347 ? 11.867 5.809 15.641 1 98.94 347 PHE A N 1
ATOM 2702 C CA . PHE A 1 347 ? 10.719 5.832 14.742 1 98.94 347 PHE A CA 1
ATOM 2703 C C . PHE A 1 347 ? 10.984 6.746 13.555 1 98.94 347 PHE A C 1
ATOM 2705 O O . PHE A 1 347 ? 10.523 6.469 12.438 1 98.94 347 PHE A O 1
ATOM 2712 N N . ALA A 1 348 ? 11.734 7.836 13.812 1 98.94 348 ALA A N 1
ATOM 2713 C CA . ALA A 1 348 ? 12.133 8.695 12.703 1 98.94 348 ALA A CA 1
ATOM 2714 C C . ALA A 1 348 ? 12.992 7.934 11.688 1 98.94 348 ALA A C 1
ATOM 2716 O O . ALA A 1 348 ? 12.789 8.055 10.477 1 98.94 348 ALA A O 1
ATOM 2717 N N . ASP A 1 349 ? 13.875 7.156 12.203 1 98.94 349 ASP A N 1
ATOM 2718 C CA . ASP A 1 349 ? 14.766 6.355 11.359 1 98.94 349 ASP A CA 1
ATOM 2719 C C . ASP A 1 349 ? 13.977 5.332 10.547 1 98.94 349 ASP A C 1
ATOM 2721 O O . ASP A 1 349 ? 14.07 5.301 9.32 1 98.94 349 ASP A O 1
ATOM 2725 N N . LEU A 1 350 ? 13.133 4.602 11.219 1 98.69 350 LEU A N 1
ATOM 2726 C CA . LEU A 1 350 ? 12.312 3.588 10.57 1 98.69 350 LEU A CA 1
ATOM 2727 C C . LEU A 1 350 ? 11.391 4.215 9.531 1 98.69 350 LEU A C 1
ATOM 2729 O O . LEU A 1 350 ? 11.258 3.695 8.422 1 98.69 350 LEU A O 1
ATOM 2733 N N . SER A 1 351 ? 10.805 5.32 9.852 1 98.94 351 SER A N 1
ATOM 2734 C CA . SER A 1 351 ? 9.859 5.988 8.961 1 98.94 351 SER A CA 1
ATOM 2735 C C . SER A 1 351 ? 10.562 6.543 7.723 1 98.94 351 SER A C 1
ATOM 2737 O O . SER A 1 351 ? 10.023 6.5 6.621 1 98.94 351 SER A O 1
ATOM 2739 N N . TYR A 1 352 ? 11.758 7.062 7.926 1 98.88 352 TYR A N 1
ATOM 2740 C CA . TYR A 1 352 ? 12.523 7.531 6.773 1 98.88 352 TYR A CA 1
ATOM 2741 C C . TYR A 1 352 ? 12.82 6.387 5.812 1 98.88 352 TYR A C 1
ATOM 2743 O O . TYR A 1 352 ? 12.648 6.523 4.602 1 98.88 352 TYR A O 1
ATOM 2751 N N . ASP A 1 353 ? 13.25 5.227 6.355 1 98.25 353 ASP A N 1
ATOM 2752 C CA . ASP A 1 353 ? 13.539 4.062 5.527 1 98.25 353 ASP A CA 1
ATOM 2753 C C . ASP A 1 353 ? 12.312 3.648 4.715 1 98.25 353 ASP A C 1
ATOM 2755 O O . ASP A 1 353 ? 12.414 3.432 3.504 1 98.25 353 ASP A O 1
ATOM 2759 N N . ASN A 1 354 ? 11.227 3.594 5.383 1 97.94 354 ASN A N 1
ATOM 2760 C CA . ASN A 1 354 ? 10 3.186 4.715 1 97.94 354 ASN A CA 1
ATOM 2761 C C . ASN A 1 354 ? 9.578 4.195 3.652 1 97.94 354 ASN A C 1
ATOM 2763 O O . ASN A 1 354 ? 9.109 3.812 2.578 1 97.94 354 ASN A O 1
ATOM 2767 N N . MET A 1 355 ? 9.719 5.504 3.932 1 98.38 355 MET A N 1
ATOM 2768 C CA . MET A 1 355 ? 9.422 6.531 2.934 1 98.38 355 MET A CA 1
ATOM 2769 C C . MET A 1 355 ? 10.344 6.391 1.725 1 98.38 355 MET A C 1
ATOM 2771 O O . MET A 1 355 ? 9.898 6.531 0.583 1 98.38 355 MET A O 1
ATOM 2775 N N . SER A 1 356 ? 11.578 6.086 1.99 1 98.12 356 SER A N 1
ATOM 2776 C CA . SER A 1 356 ? 12.586 6.02 0.938 1 98.12 356 SER A CA 1
ATOM 2777 C C . SER A 1 356 ? 12.367 4.805 0.041 1 98.12 356 SER A C 1
ATOM 2779 O O . SER A 1 356 ? 12.867 4.762 -1.085 1 98.12 356 SER A O 1
ATOM 2781 N N . GLU A 1 357 ? 11.57 3.852 0.498 1 95.5 357 GLU A N 1
ATOM 2782 C CA . GLU A 1 357 ? 11.359 2.615 -0.25 1 95.5 357 GLU A CA 1
ATOM 2783 C C . GLU A 1 357 ? 10.188 2.746 -1.218 1 95.5 357 GLU A C 1
ATOM 2785 O O . GLU A 1 357 ? 10.008 1.907 -2.102 1 95.5 357 GLU A O 1
ATOM 2790 N N . LEU A 1 358 ? 9.398 3.766 -1.04 1 97 358 LEU A N 1
ATOM 2791 C CA . LEU A 1 358 ? 8.281 3.951 -1.956 1 97 358 LEU A CA 1
ATOM 2792 C C . LEU A 1 358 ? 8.773 4.32 -3.35 1 97 358 LEU A C 1
ATOM 2794 O O . LEU A 1 358 ? 9.633 5.195 -3.498 1 97 358 LEU A O 1
ATOM 2798 N N . THR A 1 359 ? 8.258 3.648 -4.355 1 96.75 359 THR A N 1
ATOM 2799 C CA . THR A 1 359 ? 8.672 3.887 -5.73 1 96.75 359 THR A CA 1
ATOM 2800 C C . THR A 1 359 ? 7.469 4.152 -6.629 1 96.75 359 THR A C 1
ATOM 2802 O O . THR A 1 359 ? 6.332 3.885 -6.238 1 96.75 359 THR A O 1
ATOM 2805 N N . ILE A 1 360 ? 7.715 4.688 -7.723 1 95.88 360 ILE A N 1
ATOM 2806 C CA . ILE A 1 360 ? 6.719 4.887 -8.766 1 95.88 360 ILE A CA 1
ATOM 2807 C C . ILE A 1 360 ? 7.293 4.453 -10.117 1 95.88 360 ILE A C 1
ATOM 2809 O O . ILE A 1 360 ? 8.492 4.578 -10.359 1 95.88 360 ILE A O 1
ATOM 2813 N N . TYR A 1 361 ? 6.457 3.877 -10.914 1 94.31 361 TYR A N 1
ATOM 2814 C CA . TYR A 1 361 ? 6.828 3.451 -12.258 1 94.31 361 TYR A CA 1
ATOM 2815 C C . TYR A 1 361 ? 6.367 4.461 -13.297 1 94.31 361 TYR A C 1
ATOM 2817 O O . TYR A 1 361 ? 5.18 4.789 -13.367 1 94.31 361 TYR A O 1
ATOM 2825 N N . THR A 1 362 ? 7.289 5.062 -14.031 1 89.19 362 THR A N 1
ATOM 2826 C CA . THR A 1 362 ? 6.98 6.113 -14.992 1 89.19 362 THR A CA 1
ATOM 2827 C C . THR A 1 362 ? 7.465 5.738 -16.391 1 89.19 362 THR A C 1
ATOM 2829 O O . THR A 1 362 ? 8.445 5.004 -16.531 1 89.19 362 THR A O 1
ATOM 2832 N N . MET B 1 1 ? 40.094 -36.25 30.891 1 23.61 1 MET B N 1
ATOM 2833 C CA . MET B 1 1 ? 39.562 -35.094 31.609 1 23.61 1 MET B CA 1
ATOM 2834 C C . MET B 1 1 ? 38.312 -34.562 30.938 1 23.61 1 MET B C 1
ATOM 2836 O O . MET B 1 1 ? 38.375 -33.812 29.953 1 23.61 1 MET B O 1
ATOM 2840 N N . PRO B 1 2 ? 37.125 -35.188 30.984 1 21.09 2 PRO B N 1
ATOM 2841 C CA . PRO B 1 2 ? 36.031 -35.312 30.047 1 21.09 2 PRO B CA 1
ATOM 2842 C C . PRO B 1 2 ? 35.125 -34.094 30.031 1 21.09 2 PRO B C 1
ATOM 2844 O O . PRO B 1 2 ? 35.156 -33.281 30.938 1 21.09 2 PRO B O 1
ATOM 2847 N N . ALA B 1 3 ? 34 -34.125 29.234 1 27.36 3 ALA B N 1
ATOM 2848 C CA . ALA B 1 3 ? 33.094 -33.531 28.266 1 27.36 3 ALA B CA 1
ATOM 2849 C C . ALA B 1 3 ? 31.953 -32.781 28.969 1 27.36 3 ALA B C 1
ATOM 2851 O O . ALA B 1 3 ? 30.906 -33.375 29.281 1 27.36 3 ALA B O 1
ATOM 2852 N N . GLU B 1 4 ? 32.188 -31.875 30.031 1 23.06 4 GLU B N 1
ATOM 2853 C CA . GLU B 1 4 ? 31.047 -31.672 30.891 1 23.06 4 GLU B CA 1
ATOM 2854 C C . GLU B 1 4 ? 29.969 -30.844 30.188 1 23.06 4 GLU B C 1
ATOM 2856 O O . GLU B 1 4 ? 30.172 -29.672 29.891 1 23.06 4 GLU B O 1
ATOM 2861 N N . PRO B 1 5 ? 29.031 -31.438 29.422 1 25.05 5 PRO B N 1
ATOM 2862 C CA . PRO B 1 5 ? 28.203 -30.781 28.391 1 25.05 5 PRO B CA 1
ATOM 2863 C C . PRO B 1 5 ? 27.125 -29.875 29 1 25.05 5 PRO B C 1
ATOM 2865 O O . PRO B 1 5 ? 26.422 -30.281 29.922 1 25.05 5 PRO B O 1
ATOM 2868 N N . GLN B 1 6 ? 27.391 -28.562 29.141 1 22.3 6 GLN B N 1
ATOM 2869 C CA . GLN B 1 6 ? 26.594 -27.578 29.859 1 22.3 6 GLN B CA 1
ATOM 2870 C C . GLN B 1 6 ? 25.188 -27.469 29.281 1 22.3 6 GLN B C 1
ATOM 2872 O O . GLN B 1 6 ? 25 -27.594 28.078 1 22.3 6 GLN B O 1
ATOM 2877 N N . PRO B 1 7 ? 24.062 -27.438 30.094 1 23.48 7 PRO B N 1
ATOM 2878 C CA . PRO B 1 7 ? 22.625 -27.672 30.031 1 23.48 7 PRO B CA 1
ATOM 2879 C C . PRO B 1 7 ? 21.875 -26.562 29.297 1 23.48 7 PRO B C 1
ATOM 2881 O O . PRO B 1 7 ? 22.188 -25.375 29.469 1 23.48 7 PRO B O 1
ATOM 2884 N N . ARG B 1 8 ? 21.297 -26.688 28.031 1 23.59 8 ARG B N 1
ATOM 2885 C CA . ARG B 1 8 ? 20.656 -25.844 27.031 1 23.59 8 ARG B CA 1
ATOM 2886 C C . ARG B 1 8 ? 19.344 -25.281 27.562 1 23.59 8 ARG B C 1
ATOM 2888 O O . ARG B 1 8 ? 18.484 -26.031 28.031 1 23.59 8 ARG B O 1
ATOM 2895 N N . PRO B 1 9 ? 19.266 -24 28.016 1 21.17 9 PRO B N 1
ATOM 2896 C CA . PRO B 1 9 ? 18.141 -23.344 28.672 1 21.17 9 PRO B CA 1
ATOM 2897 C C . PRO B 1 9 ? 16.891 -23.281 27.797 1 21.17 9 PRO B C 1
ATOM 2899 O O . PRO B 1 9 ? 16.922 -22.672 26.719 1 21.17 9 PRO B O 1
ATOM 2902 N N . ARG B 1 10 ? 16.094 -24.406 27.703 1 21.11 10 ARG B N 1
ATOM 2903 C CA . ARG B 1 10 ? 14.914 -24.625 26.875 1 21.11 10 ARG B CA 1
ATOM 2904 C C . ARG B 1 10 ? 13.883 -23.516 27.109 1 21.11 10 ARG B C 1
ATOM 2906 O O . ARG B 1 10 ? 13.82 -22.938 28.203 1 21.11 10 ARG B O 1
ATOM 2913 N N . LEU B 1 11 ? 13.32 -23.047 25.953 1 19.06 11 LEU B N 1
ATOM 2914 C CA . LEU B 1 11 ? 12.336 -22.094 25.453 1 19.06 11 LEU B CA 1
ATOM 2915 C C . LEU B 1 11 ? 10.984 -22.297 26.141 1 19.06 11 LEU B C 1
ATOM 2917 O O . LEU B 1 11 ? 10.57 -23.438 26.375 1 19.06 11 LEU B O 1
ATOM 2921 N N . SER B 1 12 ? 10.547 -21.359 26.922 1 17.86 12 SER B N 1
ATOM 2922 C CA . SER B 1 12 ? 9.43 -21.047 27.797 1 17.86 12 SER B CA 1
ATOM 2923 C C . SER B 1 12 ? 8.094 -21.172 27.078 1 17.86 12 SER B C 1
ATOM 2925 O O . SER B 1 12 ? 7.824 -20.422 26.141 1 17.86 12 SER B O 1
ATOM 2927 N N . ARG B 1 13 ? 7.574 -22.391 26.75 1 17.69 13 ARG B N 1
ATOM 2928 C CA . ARG B 1 13 ? 6.352 -22.875 26.109 1 17.69 13 ARG B CA 1
ATOM 2929 C C . ARG B 1 13 ? 5.121 -22.469 26.906 1 17.69 13 ARG B C 1
ATOM 2931 O O . ARG B 1 13 ? 4.711 -23.188 27.828 1 17.69 13 ARG B O 1
ATOM 2938 N N . ARG B 1 14 ? 5.035 -21.234 27.438 1 18.23 14 ARG B N 1
ATOM 2939 C CA . ARG B 1 14 ? 3.891 -21.109 28.344 1 18.23 14 ARG B CA 1
ATOM 2940 C C . ARG B 1 14 ? 2.631 -21.688 27.703 1 18.23 14 ARG B C 1
ATOM 2942 O O . ARG B 1 14 ? 2.549 -21.812 26.469 1 18.23 14 ARG B O 1
ATOM 2949 N N . THR B 1 15 ? 1.515 -21.875 28.484 1 16.55 15 THR B N 1
ATOM 2950 C CA . THR B 1 15 ? 0.324 -22.641 28.859 1 16.55 15 THR B CA 1
ATOM 2951 C C . THR B 1 15 ? -0.865 -22.234 27.984 1 16.55 15 THR B C 1
ATOM 2953 O O . THR B 1 15 ? -1.298 -21.078 28.016 1 16.55 15 THR B O 1
ATOM 2956 N N . VAL B 1 16 ? -1.156 -22.891 26.875 1 18.62 16 VAL B N 1
ATOM 2957 C CA . VAL B 1 16 ? -2.223 -22.984 25.875 1 18.62 16 VAL B CA 1
ATOM 2958 C C . VAL B 1 16 ? -3.545 -23.297 26.578 1 18.62 16 VAL B C 1
ATOM 2960 O O . VAL B 1 16 ? -4.547 -23.594 25.906 1 18.62 16 VAL B O 1
ATOM 2963 N N . LEU B 1 17 ? -3.707 -23.047 27.922 1 17.45 17 LEU B N 1
ATOM 2964 C CA . LEU B 1 17 ? -4.773 -23.891 28.438 1 17.45 17 LEU B CA 1
ATOM 2965 C C . LEU B 1 17 ? -6.105 -23.562 27.766 1 17.45 17 LEU B C 1
ATOM 2967 O O . LEU B 1 17 ? -6.246 -22.516 27.141 1 17.45 17 LEU B O 1
ATOM 2971 N N . ALA B 1 18 ? -7.465 -23.828 28.594 1 17.86 18 ALA B N 1
ATOM 2972 C CA . ALA B 1 18 ? -8.703 -24.609 28.656 1 17.86 18 ALA B CA 1
ATOM 2973 C C . ALA B 1 18 ? -9.906 -23.75 28.297 1 17.86 18 ALA B C 1
ATOM 2975 O O . ALA B 1 18 ? -11.039 -24.078 28.625 1 17.86 18 ALA B O 1
ATOM 2976 N N . ALA B 1 19 ? -9.984 -22.719 27.484 1 18.41 19 ALA B N 1
ATOM 2977 C CA . ALA B 1 19 ? -11.18 -21.891 27.547 1 18.41 19 ALA B CA 1
ATOM 2978 C C . ALA B 1 19 ? -12.391 -22.625 26.984 1 18.41 19 ALA B C 1
ATOM 2980 O O . ALA B 1 19 ? -12.547 -22.75 25.766 1 18.41 19 ALA B O 1
ATOM 2981 N N . THR B 1 20 ? -12.914 -23.781 27.516 1 18.44 20 THR B N 1
ATOM 2982 C CA . THR B 1 20 ? -13.977 -24.5 26.828 1 18.44 20 THR B CA 1
ATOM 2983 C C . THR B 1 20 ? -15.289 -23.734 26.922 1 18.44 20 THR B C 1
ATOM 2985 O O . THR B 1 20 ? -16.297 -24.156 26.344 1 18.44 20 THR B O 1
ATOM 2988 N N . ALA B 1 21 ? -15.508 -22.812 27.859 1 18.16 21 ALA B N 1
ATOM 2989 C CA . ALA B 1 21 ? -16.859 -22.891 28.406 1 18.16 21 ALA B CA 1
ATOM 2990 C C . ALA B 1 21 ? -17.906 -22.641 27.328 1 18.16 21 ALA B C 1
ATOM 2992 O O . ALA B 1 21 ? -18.734 -23.5 27.031 1 18.16 21 ALA B O 1
ATOM 2993 N N . THR B 1 22 ? -18.781 -21.531 27.484 1 19.28 22 THR B N 1
ATOM 2994 C CA . THR B 1 22 ? -20.219 -21.312 27.672 1 19.28 22 THR B CA 1
ATOM 2995 C C . THR B 1 22 ? -20.906 -21.109 26.328 1 19.28 22 THR B C 1
ATOM 2997 O O . THR B 1 22 ? -20.312 -20.562 25.391 1 19.28 22 THR B O 1
ATOM 3000 N N . ALA B 1 23 ? -22.266 -21.609 26.156 1 21.06 23 ALA B N 1
ATOM 3001 C CA . ALA B 1 23 ? -23.344 -22.016 25.25 1 21.06 23 ALA B CA 1
ATOM 3002 C C . ALA B 1 23 ? -23.766 -20.859 24.359 1 21.06 23 ALA B C 1
ATOM 3004 O O . ALA B 1 23 ? -23.438 -19.703 24.625 1 21.06 23 ALA B O 1
ATOM 3005 N N . THR B 1 24 ? -25.125 -20.875 23.906 1 20.89 24 THR B N 1
ATOM 3006 C CA . THR B 1 24 ? -25.953 -20.797 22.703 1 20.89 24 THR B CA 1
ATOM 3007 C C . THR B 1 24 ? -26.438 -19.375 22.469 1 20.89 24 THR B C 1
ATOM 3009 O O . THR B 1 24 ? -27.188 -19.109 21.531 1 20.89 24 THR B O 1
ATOM 3012 N N . ALA B 1 25 ? -26.188 -18.312 23.297 1 20.09 25 ALA B N 1
ATOM 3013 C CA . ALA B 1 25 ? -27.172 -17.25 23.172 1 20.09 25 ALA B CA 1
ATOM 3014 C C . ALA B 1 25 ? -27.297 -16.781 21.719 1 20.09 25 ALA B C 1
ATOM 3016 O O . ALA B 1 25 ? -26.312 -16.75 20.984 1 20.09 25 ALA B O 1
ATOM 3017 N N . ALA B 1 26 ? -28.562 -16.609 21.141 1 21.69 26 ALA B N 1
ATOM 3018 C CA . ALA B 1 26 ? -29.328 -16.281 19.953 1 21.69 26 ALA B CA 1
ATOM 3019 C C . ALA B 1 26 ? -28.922 -14.914 19.391 1 21.69 26 ALA B C 1
ATOM 3021 O O . ALA B 1 26 ? -29.625 -14.328 18.578 1 21.69 26 ALA B O 1
ATOM 3022 N N . LEU B 1 27 ? -27.766 -14.312 19.922 1 20.23 27 LEU B N 1
ATOM 3023 C CA . LEU B 1 27 ? -27.828 -12.875 19.703 1 20.23 27 LEU B CA 1
ATOM 3024 C C . LEU B 1 27 ? -27.969 -12.555 18.219 1 20.23 27 LEU B C 1
ATOM 3026 O O . LEU B 1 27 ? -27.344 -13.211 17.375 1 20.23 27 LEU B O 1
ATOM 3030 N N . GLY B 1 28 ? -29.141 -11.93 17.812 1 22.58 28 GLY B N 1
ATOM 3031 C CA . GLY B 1 28 ? -29.578 -11.242 16.594 1 22.58 28 GLY B CA 1
ATOM 3032 C C . GLY B 1 28 ? -28.484 -10.391 15.977 1 22.58 28 GLY B C 1
ATOM 3033 O O . GLY B 1 28 ? -27.969 -9.469 16.609 1 22.58 28 GLY B O 1
ATOM 3034 N N . ALA B 1 29 ? -27.594 -11.016 15.352 1 22.94 29 ALA B N 1
ATOM 3035 C CA . ALA B 1 29 ? -26.453 -10.445 14.641 1 22.94 29 ALA B CA 1
ATOM 3036 C C . ALA B 1 29 ? -26.891 -9.258 13.781 1 22.94 29 ALA B C 1
ATOM 3038 O O . ALA B 1 29 ? -27.609 -9.43 12.805 1 22.94 29 ALA B O 1
ATOM 3039 N N . ALA B 1 30 ? -27.234 -8.117 14.43 1 25.55 30 ALA B N 1
ATOM 3040 C CA . ALA B 1 30 ? -27.406 -6.883 13.664 1 25.55 30 ALA B CA 1
ATOM 3041 C C . ALA B 1 30 ? -26.328 -6.758 12.586 1 25.55 30 ALA B C 1
ATOM 3043 O O . ALA B 1 30 ? -25.156 -7.012 12.844 1 25.55 30 ALA B O 1
ATOM 3044 N N . GLY B 1 31 ? -26.656 -6.93 11.297 1 24.09 31 GLY B N 1
ATOM 3045 C CA . GLY B 1 31 ? -25.984 -6.738 10.023 1 24.09 31 GLY B CA 1
ATOM 3046 C C . GLY B 1 31 ? -25.062 -5.539 10.008 1 24.09 31 GLY B C 1
ATOM 3047 O O . GLY B 1 31 ? -25.484 -4.41 10.25 1 24.09 31 GLY B O 1
ATOM 3048 N N . ALA B 1 32 ? -23.938 -5.613 10.68 1 27.11 32 ALA B N 1
ATOM 3049 C CA . ALA B 1 32 ? -22.969 -4.551 10.43 1 27.11 32 ALA B CA 1
ATOM 3050 C C . ALA B 1 32 ? -22.984 -4.133 8.961 1 27.11 32 ALA B C 1
ATOM 3052 O O . ALA B 1 32 ? -22.797 -4.969 8.07 1 27.11 32 ALA B O 1
ATOM 3053 N N . SER B 1 33 ? -23.859 -3.209 8.617 1 26.66 33 SER B N 1
ATOM 3054 C CA . SER B 1 33 ? -23.891 -2.521 7.328 1 26.66 33 SER B CA 1
ATOM 3055 C C . SER B 1 33 ? -22.484 -2.254 6.805 1 26.66 33 SER B C 1
ATOM 3057 O O . SER B 1 33 ? -21.719 -1.507 7.418 1 26.66 33 SER B O 1
ATOM 3059 N N . PHE B 1 34 ? -21.891 -3.223 6.422 1 29.44 34 PHE B N 1
ATOM 3060 C CA . PHE B 1 34 ? -20.734 -2.998 5.551 1 29.44 34 PHE B CA 1
ATOM 3061 C C . PHE B 1 34 ? -21.016 -1.857 4.574 1 29.44 34 PHE B C 1
ATOM 3063 O O . PHE B 1 34 ? -21.922 -1.947 3.748 1 29.44 34 PHE B O 1
ATOM 3070 N N . LEU B 1 35 ? -20.953 -0.67 5.09 1 29.19 35 LEU B N 1
ATOM 3071 C CA . LEU B 1 35 ? -21.016 0.435 4.141 1 29.19 35 LEU B CA 1
ATOM 3072 C C . LEU B 1 35 ? -20.266 0.079 2.852 1 29.19 35 LEU B C 1
ATOM 3074 O O . LEU B 1 35 ? -19.062 -0.178 2.873 1 29.19 35 LEU B O 1
ATOM 3078 N N . GLN B 1 36 ? -20.891 -0.714 2.062 1 29.89 36 GLN B N 1
ATOM 3079 C CA . GLN B 1 36 ? -20.5 -0.853 0.664 1 29.89 36 GLN B CA 1
ATOM 3080 C C . GLN B 1 36 ? -20.016 0.477 0.093 1 29.89 36 GLN B C 1
ATOM 3082 O O . GLN B 1 36 ? -20.766 1.446 0.034 1 29.89 36 GLN B O 1
ATOM 3087 N N . THR B 1 37 ? -18.922 0.818 0.293 1 34.66 37 THR B N 1
ATOM 3088 C CA . THR B 1 37 ? -18.297 1.996 -0.296 1 34.66 37 THR B CA 1
ATOM 3089 C C . THR B 1 37 ? -18.609 2.088 -1.786 1 34.66 37 THR B C 1
ATOM 3091 O O . THR B 1 37 ? -17.938 2.803 -2.527 1 34.66 37 THR B O 1
ATOM 3094 N N . GLY B 1 38 ? -19.766 1.379 -2.264 1 32.38 38 GLY B N 1
ATOM 3095 C CA . GLY B 1 38 ? -19.734 1.437 -3.717 1 32.38 38 GLY B CA 1
ATOM 3096 C C . GLY B 1 38 ? -19.938 2.838 -4.262 1 32.38 38 GLY B C 1
ATOM 3097 O O . GLY B 1 38 ? -20.141 3.02 -5.465 1 32.38 38 GLY B O 1
ATOM 3098 N N . ALA B 1 39 ? -20.625 3.723 -3.627 1 30.95 39 ALA B N 1
ATOM 3099 C CA . ALA B 1 39 ? -21.094 4.707 -4.602 1 30.95 39 ALA B CA 1
ATOM 3100 C C . ALA B 1 39 ? -19.922 5.516 -5.164 1 30.95 39 ALA B C 1
ATOM 3102 O O . ALA B 1 39 ? -19.078 6.016 -4.406 1 30.95 39 ALA B O 1
ATOM 3103 N N . PRO B 1 40 ? -19.688 5.395 -6.457 1 32.94 40 PRO B N 1
ATOM 3104 C CA . PRO B 1 40 ? -18.672 6.273 -7.051 1 32.94 40 PRO B CA 1
ATOM 3105 C C . PRO B 1 40 ? -18.906 7.746 -6.723 1 32.94 40 PRO B C 1
ATOM 3107 O O . PRO B 1 40 ? -20.047 8.227 -6.785 1 32.94 40 PRO B O 1
ATOM 3110 N N . ALA B 1 41 ? -18.141 8.344 -5.867 1 36.31 41 ALA B N 1
ATOM 3111 C CA . ALA B 1 41 ? -18.172 9.797 -5.773 1 36.31 41 ALA B CA 1
ATOM 3112 C C . ALA B 1 41 ? -17.969 10.438 -7.141 1 36.31 41 ALA B C 1
ATOM 3114 O O . ALA B 1 41 ? -16.938 10.211 -7.793 1 36.31 41 ALA B O 1
ATOM 3115 N N . ILE B 1 42 ? -19.109 10.703 -7.969 1 31.17 42 ILE B N 1
ATOM 3116 C CA . ILE B 1 42 ? -19.062 11.406 -9.242 1 31.17 42 ILE B CA 1
ATOM 3117 C C . ILE B 1 42 ? -18.812 12.898 -9 1 31.17 42 ILE B C 1
ATOM 3119 O O . ILE B 1 42 ? -19.641 13.578 -8.383 1 31.17 42 ILE B O 1
ATOM 3123 N N . ALA B 1 43 ? -17.641 13.414 -8.859 1 34.41 43 ALA B N 1
ATOM 3124 C CA . ALA B 1 43 ? -17.438 14.859 -8.969 1 34.41 43 ALA B CA 1
ATOM 3125 C C . ALA B 1 43 ? -17.578 15.32 -10.422 1 34.41 43 ALA B C 1
ATOM 3127 O O . ALA B 1 43 ? -17.25 14.578 -11.352 1 34.41 43 ALA B O 1
ATOM 3128 N N . HIS B 1 44 ? -18.266 16.359 -10.961 1 35.5 44 HIS B N 1
ATOM 3129 C CA . HIS B 1 44 ? -18.562 16.938 -12.273 1 35.5 44 HIS B CA 1
ATOM 3130 C C . HIS B 1 44 ? -17.328 16.938 -13.164 1 35.5 44 HIS B C 1
ATOM 3132 O O . HIS B 1 44 ? -17.406 16.531 -14.328 1 35.5 44 HIS B O 1
ATOM 3138 N N . GLY B 1 45 ? -16.344 17.984 -13.133 1 42 45 GLY B N 1
ATOM 3139 C CA . GLY B 1 45 ? -15.32 18.203 -14.141 1 42 45 GLY B CA 1
ATOM 3140 C C . GLY B 1 45 ? -14.383 17.031 -14.305 1 42 45 GLY B C 1
ATOM 3141 O O . GLY B 1 45 ? -14.641 15.953 -13.766 1 42 45 GLY B O 1
ATOM 3142 N N . ASP B 1 46 ? -13.125 17.125 -15.039 1 53.25 46 ASP B N 1
ATOM 3143 C CA . ASP B 1 46 ? -12.156 16.062 -15.336 1 53.25 46 ASP B CA 1
ATOM 3144 C C . ASP B 1 46 ? -11.828 15.258 -14.086 1 53.25 46 ASP B C 1
ATOM 3146 O O . ASP B 1 46 ? -10.688 15.258 -13.617 1 53.25 46 ASP B O 1
ATOM 3150 N N . ARG B 1 47 ? -12.875 14.938 -13.234 1 67.06 47 ARG B N 1
ATOM 3151 C CA . ARG B 1 47 ? -12.789 14.453 -11.859 1 67.06 47 ARG B CA 1
ATOM 3152 C C . ARG B 1 47 ? -12.508 12.953 -11.828 1 67.06 47 ARG B C 1
ATOM 3154 O O . ARG B 1 47 ? -13.109 12.188 -12.594 1 67.06 47 ARG B O 1
ATOM 3161 N N . LEU B 1 48 ? -11.531 12.523 -11.172 1 86.31 48 LEU B N 1
ATOM 3162 C CA . LEU B 1 48 ? -11.156 11.141 -10.891 1 86.31 48 LEU B CA 1
ATOM 3163 C C . LEU B 1 48 ? -12.328 10.367 -10.297 1 86.31 48 LEU B C 1
ATOM 3165 O O . LEU B 1 48 ? -13.102 10.906 -9.508 1 86.31 48 LEU B O 1
ATOM 3169 N N . ARG B 1 49 ? -12.578 9.289 -10.852 1 91.75 49 ARG B N 1
ATOM 3170 C CA . ARG B 1 49 ? -13.547 8.344 -10.305 1 91.75 49 ARG B CA 1
ATOM 3171 C C . ARG B 1 49 ? -12.852 7.199 -9.578 1 91.75 49 ARG B C 1
ATOM 3173 O O . ARG B 1 49 ? -11.773 6.758 -9.992 1 91.75 49 ARG B O 1
ATOM 3180 N N . VAL B 1 50 ? -13.531 6.785 -8.531 1 94.56 50 VAL B N 1
ATOM 3181 C CA . VAL B 1 50 ? -12.984 5.676 -7.754 1 94.56 50 VAL B CA 1
ATOM 3182 C C . VAL B 1 50 ? -13.641 4.367 -8.195 1 94.56 50 VAL B C 1
ATOM 3184 O O . VAL B 1 50 ? -14.867 4.273 -8.273 1 94.56 50 VAL B O 1
ATOM 3187 N N . GLU B 1 51 ? -12.891 3.381 -8.539 1 96.19 51 GLU B N 1
ATOM 3188 C CA . GLU B 1 51 ? -13.352 2.064 -8.969 1 96.19 51 GLU B CA 1
ATOM 3189 C C . GLU B 1 51 ? -12.594 0.953 -8.25 1 96.19 51 GLU B C 1
ATOM 3191 O O . GLU B 1 51 ? -11.492 1.174 -7.746 1 96.19 51 GLU B O 1
ATOM 3196 N N . PRO B 1 52 ? -13.242 -0.24 -8.156 1 96.75 52 PRO B N 1
ATOM 3197 C CA . PRO B 1 52 ? -12.469 -1.363 -7.625 1 96.75 52 PRO B CA 1
ATOM 3198 C C . PRO B 1 52 ? -11.203 -1.642 -8.43 1 96.75 52 PRO B C 1
ATOM 3200 O O . PRO B 1 52 ? -11.234 -1.617 -9.664 1 96.75 52 PRO B O 1
ATOM 3203 N N . LEU B 1 53 ? -10.102 -1.81 -7.73 1 97.69 53 LEU B N 1
ATOM 3204 C CA . LEU B 1 53 ? -8.852 -2.131 -8.406 1 97.69 53 LEU B CA 1
ATOM 3205 C C . LEU B 1 53 ? -8.898 -3.539 -9 1 97.69 53 LEU B C 1
ATOM 3207 O O . LEU B 1 53 ? -8.461 -3.758 -10.125 1 97.69 53 LEU B O 1
ATOM 3211 N N . ILE B 1 54 ? -9.383 -4.473 -8.219 1 98.19 54 ILE B N 1
ATOM 3212 C CA . ILE B 1 54 ? -9.672 -5.832 -8.664 1 98.19 54 ILE B CA 1
ATOM 3213 C C . ILE B 1 54 ? -11.188 -6.023 -8.789 1 98.19 54 ILE B C 1
ATOM 3215 O O . ILE B 1 54 ? -11.891 -6.133 -7.785 1 98.19 54 ILE B O 1
ATOM 3219 N N . PRO B 1 55 ? -11.656 -6.082 -10 1 98.25 55 PRO B N 1
ATOM 3220 C CA . PRO B 1 55 ? -13.102 -6.211 -10.172 1 98.25 55 PRO B CA 1
ATOM 3221 C C . PRO B 1 55 ? -13.68 -7.426 -9.453 1 98.25 55 PRO B C 1
ATOM 3223 O O . PRO B 1 55 ? -13.039 -8.484 -9.414 1 98.25 55 PRO B O 1
ATOM 3226 N N . GLU B 1 56 ? -14.867 -7.258 -8.969 1 98.06 56 GLU B N 1
ATOM 3227 C CA . GLU B 1 56 ? -15.539 -8.312 -8.219 1 98.06 56 GLU B CA 1
ATOM 3228 C C . GLU B 1 56 ? -15.547 -9.625 -8.992 1 98.06 56 GLU B C 1
ATOM 3230 O O . GLU B 1 56 ? -15.242 -10.688 -8.43 1 98.06 56 GLU B O 1
ATOM 3235 N N . ARG B 1 57 ? -15.789 -9.578 -10.273 1 98 57 ARG B N 1
ATOM 3236 C CA . ARG B 1 57 ? -15.961 -10.758 -11.117 1 98 57 ARG B CA 1
ATOM 3237 C C . ARG B 1 57 ? -14.633 -11.484 -11.305 1 98 57 ARG B C 1
ATOM 3239 O O . ARG B 1 57 ? -14.609 -12.625 -11.781 1 98 57 ARG B O 1
ATOM 3246 N N . ASN B 1 58 ? -13.5 -10.797 -10.93 1 98.25 58 ASN B N 1
ATOM 3247 C CA . ASN B 1 58 ? -12.172 -11.352 -11.18 1 98.25 58 ASN B CA 1
ATOM 3248 C C . ASN B 1 58 ? -11.477 -11.742 -9.883 1 98.25 58 ASN B C 1
ATOM 3250 O O . ASN B 1 58 ? -10.273 -12.023 -9.883 1 98.25 58 ASN B O 1
ATOM 3254 N N . ARG B 1 59 ? -12.227 -11.688 -8.758 1 98.88 59 ARG B N 1
ATOM 3255 C CA . ARG B 1 59 ? -11.664 -12.094 -7.473 1 98.88 59 ARG B CA 1
ATOM 3256 C C . ARG B 1 59 ? -11.883 -13.586 -7.227 1 98.88 59 ARG B C 1
ATOM 3258 O O . ARG B 1 59 ? -13.016 -14.031 -7.07 1 98.88 59 ARG B O 1
ATOM 3265 N N . GLY B 1 60 ? -10.734 -14.336 -7.25 1 98.88 60 GLY B N 1
ATOM 3266 C CA . GLY B 1 60 ? -10.805 -15.773 -7.094 1 98.88 60 GLY B CA 1
ATOM 3267 C C . GLY B 1 60 ? -9.938 -16.297 -5.965 1 98.88 60 GLY B C 1
ATOM 3268 O O . GLY B 1 60 ? -9.406 -15.516 -5.168 1 98.88 60 GLY B O 1
ATOM 3269 N N . ILE B 1 61 ? -9.93 -17.578 -5.836 1 98.94 61 ILE B N 1
ATOM 3270 C CA . ILE B 1 61 ? -9.133 -18.297 -4.852 1 98.94 61 ILE B CA 1
ATOM 3271 C C . ILE B 1 61 ? -8.641 -19.625 -5.449 1 98.94 61 ILE B C 1
ATOM 3273 O O . ILE B 1 61 ? -9.383 -20.281 -6.18 1 98.94 61 ILE B O 1
ATOM 3277 N N . ILE B 1 62 ? -7.379 -19.969 -5.199 1 98.94 62 ILE B N 1
ATOM 3278 C CA . ILE B 1 62 ? -6.953 -21.344 -5.48 1 98.94 62 ILE B CA 1
ATOM 3279 C C . ILE B 1 62 ? -7.273 -22.234 -4.289 1 98.94 62 ILE B C 1
ATOM 3281 O O . ILE B 1 62 ? -6.965 -21.891 -3.146 1 98.94 62 ILE B O 1
ATOM 3285 N N . LEU B 1 63 ? -7.82 -23.375 -4.562 1 98.88 63 LEU B N 1
ATOM 3286 C CA . LEU B 1 63 ? -8.367 -24.25 -3.531 1 98.88 63 LEU B CA 1
ATOM 3287 C C . LEU B 1 63 ? -7.25 -24.859 -2.68 1 98.88 63 LEU B C 1
ATOM 3289 O O . LEU B 1 63 ? -7.508 -25.391 -1.601 1 98.88 63 LEU B O 1
ATOM 3293 N N . TYR B 1 64 ? -6.027 -24.703 -3.113 1 98.75 64 TYR B N 1
ATOM 3294 C CA . TYR B 1 64 ? -4.914 -25.125 -2.27 1 98.75 64 TYR B CA 1
ATOM 3295 C C . TYR B 1 64 ? -4.938 -24.391 -0.932 1 98.75 64 TYR B C 1
ATOM 3297 O O . TYR B 1 64 ? -4.512 -24.938 0.089 1 98.75 64 TYR B O 1
ATOM 3305 N N . SER B 1 65 ? -5.473 -23.234 -0.884 1 98.88 65 SER B N 1
ATOM 3306 C CA . SER B 1 65 ? -5.512 -22.422 0.33 1 98.88 65 SER B CA 1
ATOM 3307 C C . SER B 1 65 ? -6.469 -23.016 1.359 1 98.88 65 SER B C 1
ATOM 3309 O O . SER B 1 65 ? -6.312 -22.781 2.561 1 98.88 65 SER B O 1
ATOM 3311 N N . VAL B 1 66 ? -7.449 -23.734 0.895 1 98.94 66 VAL B N 1
ATOM 3312 C CA . VAL B 1 66 ? -8.438 -24.328 1.788 1 98.94 66 VAL B CA 1
ATOM 3313 C C . VAL B 1 66 ? -8.469 -25.844 1.594 1 98.94 66 VAL B C 1
ATOM 3315 O O . VAL B 1 66 ? -9.508 -26.484 1.78 1 98.94 66 VAL B O 1
ATOM 3318 N N . ARG B 1 67 ? -7.383 -26.406 1.182 1 98.75 67 ARG B N 1
ATOM 3319 C CA . ARG B 1 67 ? -7.266 -27.828 0.868 1 98.75 67 ARG B CA 1
ATOM 3320 C C . ARG B 1 67 ? -7.637 -28.688 2.072 1 98.75 67 ARG B C 1
ATOM 3322 O O . ARG B 1 67 ? -8.172 -29.781 1.917 1 98.75 67 ARG B O 1
ATOM 3329 N N . ASP B 1 68 ? -7.395 -28.156 3.303 1 98.62 68 ASP B N 1
ATOM 3330 C CA . ASP B 1 68 ? -7.684 -28.891 4.531 1 98.62 68 ASP B CA 1
ATOM 3331 C C . ASP B 1 68 ? -9.18 -29.172 4.66 1 98.62 68 ASP B C 1
ATOM 3333 O O . ASP B 1 68 ? -9.57 -30.25 5.09 1 98.62 68 ASP B O 1
ATOM 3337 N N . ARG B 1 69 ? -9.938 -28.234 4.148 1 98.69 69 ARG B N 1
ATOM 3338 C CA . ARG B 1 69 ? -11.383 -28.406 4.305 1 98.69 69 ARG B CA 1
ATOM 3339 C C . ARG B 1 69 ? -11.977 -29.141 3.105 1 98.69 69 ARG B C 1
ATOM 3341 O O . ARG B 1 69 ? -12.945 -29.891 3.248 1 98.69 69 ARG B O 1
ATOM 3348 N N . ILE B 1 70 ? -11.383 -29 1.909 1 98.75 70 ILE B N 1
ATOM 3349 C CA . ILE B 1 70 ? -11.82 -29.75 0.741 1 98.75 70 ILE B CA 1
ATOM 3350 C C . ILE B 1 70 ? -11.641 -31.25 0.999 1 98.75 70 ILE B C 1
ATOM 3352 O O . ILE B 1 70 ? -12.539 -32.062 0.734 1 98.75 70 ILE B O 1
ATOM 3356 N N . ALA B 1 71 ? -10.578 -31.594 1.616 1 98.12 71 ALA B N 1
ATOM 3357 C CA . ALA B 1 71 ? -10.203 -33 1.761 1 98.12 71 ALA B CA 1
ATOM 3358 C C . ALA B 1 71 ? -10.711 -33.562 3.082 1 98.12 71 ALA B C 1
ATOM 3360 O O . ALA B 1 71 ? -10.578 -34.781 3.338 1 98.12 71 ALA B O 1
ATOM 3361 N N . ALA B 1 72 ? -11.305 -32.75 3.924 1 98.19 72 ALA B N 1
ATOM 3362 C CA . ALA B 1 72 ? -11.703 -33.188 5.262 1 98.19 72 ALA B CA 1
ATOM 3363 C C . ALA B 1 72 ? -12.82 -34.219 5.188 1 98.19 72 ALA B C 1
ATOM 3365 O O . ALA B 1 72 ? -13.719 -34.125 4.348 1 98.19 72 ALA B O 1
ATOM 3366 N N . ALA B 1 73 ? -12.773 -35.125 6.078 1 97.44 73 ALA B N 1
ATOM 3367 C CA . ALA B 1 73 ? -13.906 -36 6.328 1 97.44 73 ALA B CA 1
ATOM 3368 C C . ALA B 1 73 ? -15.008 -35.281 7.094 1 97.44 73 ALA B C 1
ATOM 3370 O O . ALA B 1 73 ? -14.766 -34.25 7.703 1 97.44 73 ALA B O 1
ATOM 3371 N N . PRO B 1 74 ? -16.219 -35.875 6.941 1 96.69 74 PRO B N 1
ATOM 3372 C CA . PRO B 1 74 ? -17.266 -35.312 7.793 1 96.69 74 PRO B CA 1
ATOM 3373 C C . PRO B 1 74 ? -16.859 -35.219 9.266 1 96.69 74 PRO B C 1
ATOM 3375 O O . PRO B 1 74 ? -16.25 -36.156 9.781 1 96.69 74 PRO B O 1
ATOM 3378 N N . ASP B 1 75 ? -17.078 -34.062 9.883 1 95.25 75 ASP B N 1
ATOM 3379 C CA . ASP B 1 75 ? -16.734 -33.875 11.289 1 95.25 75 ASP B CA 1
ATOM 3380 C C . ASP B 1 75 ? -17.766 -33 11.992 1 95.25 75 ASP B C 1
ATOM 3382 O O . ASP B 1 75 ? -18.75 -32.594 11.383 1 95.25 75 ASP B O 1
ATOM 3386 N N . ASP B 1 76 ? -17.562 -32.781 13.289 1 93.75 76 ASP B N 1
ATOM 3387 C CA . ASP B 1 76 ? -18.547 -32.062 14.086 1 93.75 76 ASP B CA 1
ATOM 3388 C C . ASP B 1 76 ? -18.047 -30.672 14.438 1 93.75 76 ASP B C 1
ATOM 3390 O O . ASP B 1 76 ? -18.469 -30.094 15.438 1 93.75 76 ASP B O 1
ATOM 3394 N N . SER B 1 77 ? -17.109 -30.125 13.648 1 94.5 77 SER B N 1
ATOM 3395 C CA . SER B 1 77 ? -16.5 -28.828 13.945 1 94.5 77 SER B CA 1
ATOM 3396 C C . SER B 1 77 ? -17.453 -27.688 13.578 1 94.5 77 SER B C 1
ATOM 3398 O O . SER B 1 77 ? -17.266 -26.562 14.031 1 94.5 77 SER B O 1
ATOM 3400 N N . GLY B 1 78 ? -18.375 -27.953 12.758 1 96.75 78 GLY B N 1
ATOM 3401 C CA . GLY B 1 78 ? -19.25 -26.906 12.227 1 96.75 78 GLY B CA 1
ATOM 3402 C C . GLY B 1 78 ? -18.625 -26.141 11.078 1 96.75 78 GLY B C 1
ATOM 3403 O O . GLY B 1 78 ? -19.25 -25.25 10.516 1 96.75 78 GLY B O 1
ATOM 3404 N N . VAL B 1 79 ? -17.391 -26.562 10.703 1 98.31 79 VAL B N 1
ATOM 3405 C CA . VAL B 1 79 ? -16.688 -25.922 9.594 1 98.31 79 VAL B CA 1
ATOM 3406 C C . VAL B 1 79 ? -16.984 -26.672 8.297 1 98.31 79 VAL B C 1
ATOM 3408 O O . VAL B 1 79 ? -16.938 -27.906 8.258 1 98.31 79 VAL B O 1
ATOM 3411 N N . PRO B 1 80 ? -17.359 -25.891 7.266 1 98.62 80 PRO B N 1
ATOM 3412 C CA . PRO B 1 80 ? -17.656 -26.547 5.984 1 98.62 80 PRO B CA 1
ATOM 3413 C C . PRO B 1 80 ? -16.547 -27.5 5.531 1 98.62 80 PRO B C 1
ATOM 3415 O O . PRO B 1 80 ? -15.367 -27.219 5.715 1 98.62 80 PRO B O 1
ATOM 3418 N N . TYR B 1 81 ? -16.938 -28.641 4.926 1 98.5 81 TYR B N 1
ATOM 3419 C CA . TYR B 1 81 ? -16.016 -29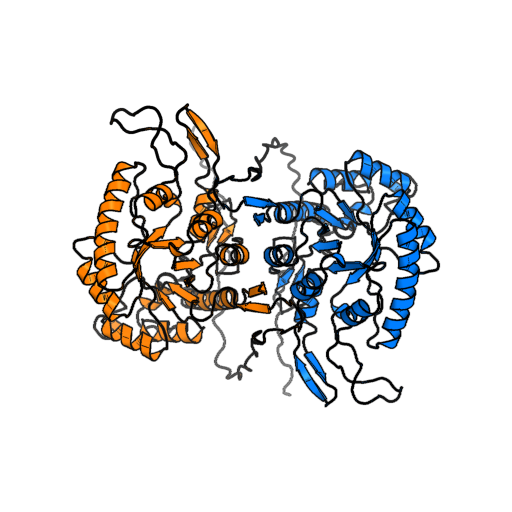.594 4.332 1 98.5 81 TYR B CA 1
ATOM 3420 C C . TYR B 1 81 ? -16.531 -30.109 2.998 1 98.5 81 TYR B C 1
ATOM 3422 O O . TYR B 1 81 ? -17.734 -30.047 2.734 1 98.5 81 TYR B O 1
ATOM 3430 N N . GLY B 1 82 ? -15.57 -30.609 2.123 1 98.75 82 GLY B N 1
ATOM 3431 C CA . GLY B 1 82 ? -15.961 -31.109 0.811 1 98.75 82 GLY B CA 1
ATOM 3432 C C . GLY B 1 82 ? -16.266 -30 -0.175 1 98.75 82 GLY B C 1
ATOM 3433 O O . GLY B 1 82 ? -16.469 -28.844 0.22 1 98.75 82 GLY B O 1
ATOM 3434 N N . PHE B 1 83 ? -16.328 -30.328 -1.408 1 98.88 83 PHE B N 1
ATOM 3435 C CA . PHE B 1 83 ? -16.531 -29.344 -2.461 1 98.88 83 PHE B CA 1
ATOM 3436 C C . PHE B 1 83 ? -17.844 -28.594 -2.258 1 98.88 83 PHE B C 1
ATOM 3438 O O . PHE B 1 83 ? -17.891 -27.359 -2.35 1 98.88 83 PHE B O 1
ATOM 3445 N N . GLU B 1 84 ? -18.891 -29.266 -1.973 1 98.81 84 GLU B N 1
ATOM 3446 C CA . GLU B 1 84 ? -20.219 -28.641 -1.926 1 98.81 84 GLU B CA 1
ATOM 3447 C C . GLU B 1 84 ? -20.266 -27.547 -0.874 1 98.81 84 GLU B C 1
ATOM 3449 O O . GLU B 1 84 ? -20.594 -26.391 -1.188 1 98.81 84 GLU B O 1
ATOM 3454 N N . ARG B 1 85 ? -19.875 -27.828 0.342 1 98.81 85 ARG B N 1
ATOM 3455 C CA . ARG B 1 85 ? -20.031 -26.875 1.436 1 98.81 85 ARG B CA 1
ATOM 3456 C C . ARG B 1 85 ? -18.953 -25.797 1.39 1 98.81 85 ARG B C 1
ATOM 3458 O O . ARG B 1 85 ? -19.203 -24.641 1.707 1 98.81 85 ARG B O 1
ATOM 3465 N N . VAL B 1 86 ? -17.734 -26.219 1.042 1 98.94 86 VAL B N 1
ATOM 3466 C CA . VAL B 1 86 ? -16.641 -25.266 0.996 1 98.94 86 VAL B CA 1
ATOM 3467 C C . VAL B 1 86 ? -16.875 -24.266 -0.127 1 98.94 86 VAL B C 1
ATOM 3469 O O . VAL B 1 86 ? -16.719 -23.047 0.072 1 98.94 86 VAL B O 1
ATOM 3472 N N . LEU B 1 87 ? -17.266 -24.719 -1.318 1 98.94 87 LEU B N 1
ATOM 3473 C CA . LEU B 1 87 ? -17.531 -23.797 -2.424 1 98.94 87 LEU B CA 1
ATOM 3474 C C . LEU B 1 87 ? -18.719 -22.891 -2.117 1 98.94 87 LEU B C 1
ATOM 3476 O O . LEU B 1 87 ? -18.719 -21.719 -2.492 1 98.94 87 LEU B O 1
ATOM 3480 N N . ALA B 1 88 ? -19.734 -23.391 -1.421 1 98.94 88 ALA B N 1
ATOM 3481 C CA . ALA B 1 88 ? -20.844 -22.547 -0.994 1 98.94 88 ALA B CA 1
ATOM 3482 C C . ALA B 1 88 ? -20.375 -21.422 -0.071 1 98.94 88 ALA B C 1
ATOM 3484 O O . ALA B 1 88 ? -20.781 -20.266 -0.22 1 98.94 88 ALA B O 1
ATOM 3485 N N . ARG B 1 89 ? -19.5 -21.797 0.838 1 98.94 89 ARG B N 1
ATOM 3486 C CA . ARG B 1 89 ? -18.984 -20.812 1.769 1 98.94 89 ARG B CA 1
ATOM 3487 C C . ARG B 1 89 ? -18.156 -19.75 1.037 1 98.94 89 ARG B C 1
ATOM 3489 O O . ARG B 1 89 ? -18.234 -18.562 1.347 1 98.94 89 ARG B O 1
ATOM 3496 N N . LEU B 1 90 ? -17.344 -20.203 0.117 1 98.94 90 LEU B N 1
ATOM 3497 C CA . LEU B 1 90 ? -16.531 -19.266 -0.655 1 98.94 90 LEU B CA 1
ATOM 3498 C C . LEU B 1 90 ? -17.422 -18.312 -1.456 1 98.94 90 LEU B C 1
ATOM 3500 O O . LEU B 1 90 ? -17.125 -17.125 -1.557 1 98.94 90 LEU B O 1
ATOM 3504 N N . ALA B 1 91 ? -18.5 -18.844 -2.025 1 98.94 91 ALA B N 1
ATOM 3505 C CA . ALA B 1 91 ? -19.469 -18 -2.73 1 98.94 91 ALA B CA 1
ATOM 3506 C C . ALA B 1 91 ? -20.094 -16.969 -1.789 1 98.94 91 ALA B C 1
ATOM 3508 O O . ALA B 1 91 ? -20.25 -15.805 -2.148 1 98.94 91 ALA B O 1
ATOM 3509 N N . GLU B 1 92 ? -20.406 -17.375 -0.565 1 98.88 92 GLU B N 1
ATOM 3510 C CA . GLU B 1 92 ? -20.984 -16.484 0.44 1 98.88 92 GLU B CA 1
ATOM 3511 C C . GLU B 1 92 ? -20.016 -15.367 0.803 1 98.88 92 GLU B C 1
ATOM 3513 O O . GLU B 1 92 ? -20.438 -14.234 1.035 1 98.88 92 GLU B O 1
ATOM 3518 N N . ILE B 1 93 ? -18.766 -15.719 0.859 1 98.88 93 ILE B N 1
ATOM 3519 C CA . ILE B 1 93 ? -17.734 -14.734 1.171 1 98.88 93 ILE B CA 1
ATOM 3520 C C . ILE B 1 93 ? -17.688 -13.68 0.071 1 98.88 93 ILE B C 1
ATOM 3522 O O . ILE B 1 93 ? -17.484 -12.492 0.35 1 98.88 93 ILE B O 1
ATOM 3526 N N . GLY B 1 94 ? -17.797 -14.125 -1.171 1 98.88 94 GLY B N 1
ATOM 3527 C CA . GLY B 1 94 ? -17.844 -13.164 -2.258 1 98.88 94 GLY B CA 1
ATOM 3528 C C . GLY B 1 94 ? -17.016 -13.57 -3.459 1 98.88 94 GLY B C 1
ATOM 3529 O O . GLY B 1 94 ? -17.125 -12.969 -4.527 1 98.88 94 GLY B O 1
ATOM 3530 N N . TYR B 1 95 ? -16.234 -14.648 -3.301 1 98.94 95 TYR B N 1
ATOM 3531 C CA . TYR B 1 95 ? -15.422 -15.086 -4.434 1 98.94 95 TYR B CA 1
ATOM 3532 C C . TYR B 1 95 ? -16.297 -15.438 -5.629 1 98.94 95 TYR B C 1
ATOM 3534 O O . TYR B 1 95 ? -17.406 -15.977 -5.461 1 98.94 95 TYR B O 1
ATOM 3542 N N . LYS B 1 96 ? -15.773 -15.18 -6.828 1 98.88 96 LYS B N 1
ATOM 3543 C CA . LYS B 1 96 ? -16.531 -15.492 -8.039 1 98.88 96 LYS B CA 1
ATOM 3544 C C . LYS B 1 96 ? -15.805 -16.547 -8.875 1 98.88 96 LYS B C 1
ATOM 3546 O O . LYS B 1 96 ? -16.422 -17.219 -9.703 1 98.88 96 LYS B O 1
ATOM 3551 N N . GLU B 1 97 ? -14.477 -16.703 -8.625 1 98.81 97 GLU B N 1
ATOM 3552 C CA . GLU B 1 97 ? -13.68 -17.609 -9.445 1 98.81 97 GLU B CA 1
ATOM 3553 C C . GLU B 1 97 ? -12.93 -18.609 -8.578 1 98.81 97 GLU B C 1
ATOM 3555 O O . GLU B 1 97 ? -12.461 -18.281 -7.488 1 98.81 97 GLU B O 1
ATOM 3560 N N . ILE B 1 98 ? -12.82 -19.812 -9.125 1 98.94 98 ILE B N 1
ATOM 3561 C CA . ILE B 1 98 ? -12.156 -20.906 -8.43 1 98.94 98 ILE B CA 1
ATOM 3562 C C . ILE B 1 98 ? -11.008 -21.438 -9.281 1 98.94 98 ILE B C 1
ATOM 3564 O O . ILE B 1 98 ? -11.195 -21.75 -10.461 1 98.94 98 ILE B O 1
ATOM 3568 N N . GLU B 1 99 ? -9.875 -21.453 -8.742 1 98.94 99 GLU B N 1
ATOM 3569 C CA . GLU B 1 99 ? -8.766 -22.234 -9.289 1 98.94 99 GLU B CA 1
ATOM 3570 C C . GLU B 1 99 ? -8.578 -23.547 -8.539 1 98.94 99 GLU B C 1
ATOM 3572 O O . GLU B 1 99 ? -8.469 -23.547 -7.309 1 98.94 99 GLU B O 1
ATOM 3577 N N . PHE B 1 100 ? -8.523 -24.625 -9.273 1 98.75 100 PHE B N 1
ATOM 3578 C CA . PHE B 1 100 ? -8.508 -25.938 -8.648 1 98.75 100 PHE B CA 1
ATOM 3579 C C . PHE B 1 100 ? -7.078 -26.375 -8.328 1 98.75 100 PHE B C 1
ATOM 3581 O O . PHE B 1 100 ? -6.141 -26 -9.039 1 98.75 100 PHE B O 1
ATOM 3588 N N . ALA B 1 101 ? -6.965 -27.141 -7.281 1 98.06 101 ALA B N 1
ATOM 3589 C CA . ALA B 1 101 ? -5.758 -27.859 -6.879 1 98.06 101 ALA B CA 1
ATOM 3590 C C . ALA B 1 101 ? -6.051 -29.344 -6.648 1 98.06 101 ALA B C 1
ATOM 3592 O O . ALA B 1 101 ? -5.672 -29.906 -5.617 1 98.06 101 ALA B O 1
ATOM 3593 N N . GLY B 1 102 ? -6.617 -29.922 -7.602 1 96.81 102 GLY B N 1
ATOM 3594 C CA . GLY B 1 102 ? -7.156 -31.281 -7.512 1 96.81 102 GLY B CA 1
ATOM 3595 C C . GLY B 1 102 ? -8.672 -31.312 -7.574 1 96.81 102 GLY B C 1
ATOM 3596 O O . GLY B 1 102 ? -9.328 -30.281 -7.488 1 96.81 102 GLY B O 1
ATOM 3597 N N . TYR B 1 103 ? -9.164 -32.594 -7.746 1 98 103 TYR B N 1
ATOM 3598 C CA . TYR B 1 103 ? -10.594 -32.75 -7.977 1 98 103 TYR B CA 1
ATOM 3599 C C . TYR B 1 103 ? -11.203 -33.75 -7.02 1 98 103 TYR B C 1
ATOM 3601 O O . TYR B 1 103 ? -12.281 -34.312 -7.277 1 98 103 TYR B O 1
ATOM 3609 N N . ASN B 1 104 ? -10.477 -34.094 -5.984 1 98.06 104 ASN B N 1
ATOM 3610 C CA . ASN B 1 104 ? -10.938 -35.125 -5.07 1 98.06 104 ASN B CA 1
ATOM 3611 C C . ASN B 1 104 ? -11.359 -34.531 -3.727 1 98.06 104 ASN B C 1
ATOM 3613 O O . ASN B 1 104 ? -10.898 -33.469 -3.338 1 98.06 104 ASN B O 1
ATOM 3617 N N . GLN B 1 105 ? -12.281 -35.156 -3.102 1 98.69 105 GLN B N 1
ATOM 3618 C CA . GLN B 1 105 ? -12.688 -34.938 -1.714 1 98.69 105 GLN B CA 1
ATOM 3619 C C . GLN B 1 105 ? -12.742 -36.281 -0.957 1 98.69 105 GLN B C 1
ATOM 3621 O O . GLN B 1 105 ? -12.438 -37.344 -1.519 1 98.69 105 GLN B O 1
ATOM 3626 N N . HIS B 1 106 ? -13 -36.219 0.375 1 98.5 106 HIS B N 1
ATOM 3627 C CA . HIS B 1 106 ? -13.07 -37.438 1.158 1 98.5 106 HIS B CA 1
ATOM 3628 C C . HIS B 1 106 ? -14.211 -38.344 0.675 1 98.5 106 HIS B C 1
ATOM 3630 O O . HIS B 1 106 ? -15.359 -37.906 0.593 1 98.5 106 HIS B O 1
ATOM 3636 N N . THR B 1 107 ? -13.938 -39.594 0.434 1 98.44 107 THR B N 1
ATOM 3637 C CA . THR B 1 107 ? -14.875 -40.5 -0.224 1 98.44 107 THR B CA 1
ATOM 3638 C C . THR B 1 107 ? -16.031 -40.812 0.703 1 98.44 107 THR B C 1
ATOM 3640 O O . THR B 1 107 ? -17.078 -41.312 0.251 1 98.44 107 THR B O 1
ATOM 3643 N N . SER B 1 108 ? -15.891 -40.594 2.023 1 98.19 108 SER B N 1
ATOM 3644 C CA . SER B 1 108 ? -16.969 -40.875 2.965 1 98.19 108 SER B CA 1
ATOM 3645 C C . SER B 1 108 ? -18.141 -39.906 2.801 1 98.19 108 SER B C 1
ATOM 3647 O O . SER B 1 108 ? -19.234 -40.188 3.289 1 98.19 108 SER B O 1
ATOM 3649 N N . ILE B 1 109 ? -17.859 -38.844 2.1 1 98.19 109 ILE B N 1
ATOM 3650 C CA . ILE B 1 109 ? -18.906 -37.844 1.942 1 98.19 109 ILE B CA 1
ATOM 3651 C C . ILE B 1 109 ? -20.016 -38.406 1.067 1 98.19 109 ILE B C 1
ATOM 3653 O O . ILE B 1 109 ? -21.203 -38.281 1.421 1 98.19 109 ILE B O 1
ATOM 3657 N N . LEU B 1 110 ? -19.641 -39.156 -0.029 1 98.19 110 LEU B N 1
ATOM 3658 C CA . LEU B 1 110 ? -20.641 -39.688 -0.965 1 98.19 110 LEU B CA 1
ATOM 3659 C C . LEU B 1 110 ? -20.578 -41.188 -1.022 1 98.19 110 LEU B C 1
ATOM 3661 O O . LEU B 1 110 ? -21.344 -41.812 -1.763 1 98.19 110 LEU B O 1
ATOM 3665 N N . GLY B 1 111 ? -19.719 -41.781 -0.283 1 98.12 111 GLY B N 1
ATOM 3666 C CA . GLY B 1 111 ? -19.453 -43.219 -0.424 1 98.12 111 GLY B CA 1
ATOM 3667 C C . GLY B 1 111 ? -18.641 -43.562 -1.651 1 98.12 111 GLY B C 1
ATOM 3668 O O . GLY B 1 111 ? -18.453 -44.719 -1.982 1 98.12 111 GLY B O 1
ATOM 3669 N N . ARG B 1 112 ? -18.219 -42.594 -2.451 1 98.19 112 ARG B N 1
ATOM 3670 C CA . ARG B 1 112 ? -17.375 -42.625 -3.646 1 98.19 112 ARG B CA 1
ATOM 3671 C C . ARG B 1 112 ? -16.703 -41.281 -3.883 1 98.19 112 ARG B C 1
ATOM 3673 O O . ARG B 1 112 ? -17 -40.312 -3.189 1 98.19 112 ARG B O 1
ATOM 3680 N N . GLN B 1 113 ? -15.781 -41.312 -4.816 1 98.44 113 GLN B N 1
ATOM 3681 C CA . GLN B 1 113 ? -15.195 -40.031 -5.188 1 98.44 113 GLN B CA 1
ATOM 3682 C C . GLN B 1 113 ? -16.188 -39.188 -6.004 1 98.44 113 GLN B C 1
ATOM 3684 O O . GLN B 1 113 ? -16.984 -39.75 -6.766 1 98.44 113 GLN B O 1
ATOM 3689 N N . ILE B 1 114 ? -16.125 -37.938 -5.875 1 98.69 114 ILE B N 1
ATOM 3690 C CA . ILE B 1 114 ? -16.938 -36.969 -6.637 1 98.69 114 ILE B CA 1
ATOM 3691 C C . ILE B 1 114 ? -16.406 -36.875 -8.07 1 98.69 114 ILE B C 1
ATOM 3693 O O . ILE B 1 114 ? -15.219 -37.094 -8.312 1 98.69 114 ILE B O 1
ATOM 3697 N N . THR B 1 115 ? -17.266 -36.562 -9.016 1 98.5 115 THR B N 1
ATOM 3698 C CA . THR B 1 115 ? -16.875 -36.438 -10.414 1 98.5 115 THR B CA 1
ATOM 3699 C C . THR B 1 115 ? -16.75 -35 -10.828 1 98.5 115 THR B C 1
ATOM 3701 O O . THR B 1 115 ? -17.344 -34.094 -10.203 1 98.5 115 THR B O 1
ATOM 3704 N N . PRO B 1 116 ? -16.031 -34.75 -11.961 1 98.56 116 PRO B N 1
ATOM 3705 C CA . PRO B 1 116 ? -15.945 -33.375 -12.477 1 98.56 116 PRO B CA 1
ATOM 3706 C C . PRO B 1 116 ? -17.328 -32.812 -12.82 1 98.56 116 PRO B C 1
ATOM 3708 O O . PRO B 1 116 ? -17.578 -31.609 -12.586 1 98.56 116 PRO B O 1
ATOM 3711 N N . ALA B 1 117 ? -18.203 -33.594 -13.328 1 98.75 117 ALA B N 1
ATOM 3712 C CA . ALA B 1 117 ? -19.531 -33.125 -13.672 1 98.75 117 ALA B CA 1
ATOM 3713 C C . ALA B 1 117 ? -20.297 -32.688 -12.422 1 98.75 117 ALA B C 1
ATOM 3715 O O . ALA B 1 117 ? -21.031 -31.688 -12.461 1 98.75 117 ALA B O 1
ATOM 3716 N N . GLU B 1 118 ? -20.141 -33.438 -11.359 1 98.81 118 GLU B N 1
ATOM 3717 C CA . GLU B 1 118 ? -20.781 -33.062 -10.102 1 98.81 118 GLU B CA 1
ATOM 3718 C C . GLU B 1 118 ? -20.188 -31.781 -9.539 1 98.81 118 GLU B C 1
ATOM 3720 O O . GLU B 1 118 ? -20.906 -30.938 -8.992 1 98.81 118 GLU B O 1
ATOM 3725 N N . ILE B 1 119 ? -18.938 -31.609 -9.609 1 98.88 119 ILE B N 1
ATOM 3726 C CA . ILE B 1 119 ? -18.266 -30.391 -9.172 1 98.88 119 ILE B CA 1
ATOM 3727 C C . ILE B 1 119 ? -18.766 -29.203 -10 1 98.88 119 ILE B C 1
ATOM 3729 O O . ILE B 1 119 ? -19.047 -28.125 -9.461 1 98.88 119 ILE B O 1
ATOM 3733 N N . ARG B 1 120 ? -18.938 -29.422 -11.336 1 98.81 120 ARG B N 1
ATOM 3734 C CA . ARG B 1 120 ? -19.469 -28.391 -12.211 1 98.81 120 ARG B CA 1
ATOM 3735 C C . ARG B 1 120 ? -20.859 -27.938 -11.75 1 98.81 120 ARG B C 1
ATOM 3737 O O . ARG B 1 120 ? -21.156 -26.734 -11.734 1 98.81 120 ARG B O 1
ATOM 3744 N N . LYS B 1 121 ? -21.656 -28.844 -11.391 1 98.81 121 LYS B N 1
ATOM 3745 C CA . LYS B 1 121 ? -22.984 -28.516 -10.891 1 98.81 121 LYS B CA 1
ATOM 3746 C C . LYS B 1 121 ? -22.906 -27.656 -9.633 1 98.81 121 LYS B C 1
ATOM 3748 O O . LYS B 1 121 ? -23.672 -26.703 -9.477 1 98.81 121 LYS B O 1
ATOM 3753 N N . ILE B 1 122 ? -22 -28.031 -8.742 1 98.88 122 ILE B N 1
ATOM 3754 C CA . ILE B 1 122 ? -21.812 -27.266 -7.512 1 98.88 122 ILE B CA 1
ATOM 3755 C C . ILE B 1 122 ? -21.375 -25.844 -7.844 1 98.88 122 ILE B C 1
ATOM 3757 O O . ILE B 1 122 ? -21.859 -24.891 -7.238 1 98.88 122 ILE B O 1
ATOM 3761 N N . LEU B 1 123 ? -20.453 -25.703 -8.805 1 98.88 123 LEU B N 1
ATOM 3762 C CA . LEU B 1 123 ? -20.062 -24.359 -9.25 1 98.88 123 LEU B CA 1
ATOM 3763 C C . LEU B 1 123 ? -21.266 -23.578 -9.75 1 98.88 123 LEU B C 1
ATOM 3765 O O . LEU B 1 123 ? -21.5 -22.453 -9.297 1 98.88 123 LEU B O 1
ATOM 3769 N N . ASP B 1 124 ? -22.062 -24.156 -10.648 1 98.75 124 ASP B N 1
ATOM 3770 C CA . ASP B 1 124 ? -23.219 -23.5 -11.25 1 98.75 124 ASP B CA 1
ATOM 3771 C C . ASP B 1 124 ? -24.25 -23.125 -10.188 1 98.75 124 ASP B C 1
ATOM 3773 O O . ASP B 1 124 ? -24.797 -22.016 -10.211 1 98.75 124 ASP B O 1
ATOM 3777 N N . ASP B 1 125 ? -24.469 -23.969 -9.242 1 98.69 125 ASP B N 1
ATOM 3778 C CA . ASP B 1 125 ? -25.453 -23.75 -8.188 1 98.69 125 ASP B CA 1
ATOM 3779 C C . ASP B 1 125 ? -25.062 -22.578 -7.309 1 98.69 125 ASP B C 1
ATOM 3781 O O . ASP B 1 125 ? -25.922 -21.969 -6.656 1 98.69 125 ASP B O 1
ATOM 3785 N N . ASN B 1 126 ? -23.797 -22.25 -7.254 1 98.75 126 ASN B N 1
ATOM 3786 C CA . ASN B 1 126 ? -23.328 -21.219 -6.352 1 98.75 126 ASN B CA 1
ATOM 3787 C C . ASN B 1 126 ? -22.875 -19.969 -7.121 1 98.75 126 ASN B C 1
ATOM 3789 O O . ASN B 1 126 ? -22.312 -19.047 -6.535 1 98.75 126 ASN B O 1
ATOM 3793 N N . GLY B 1 127 ? -23.016 -19.922 -8.438 1 98.56 127 GLY B N 1
ATOM 3794 C CA . GLY B 1 127 ? -22.609 -18.781 -9.25 1 98.56 127 GLY B CA 1
ATOM 3795 C C . GLY B 1 127 ? -21.109 -18.609 -9.32 1 98.56 127 GLY B C 1
ATOM 3796 O O . GLY B 1 127 ? -20.609 -17.484 -9.398 1 98.56 127 GLY B O 1
ATOM 3797 N N . LEU B 1 128 ? -20.375 -19.719 -9.219 1 98.81 128 LEU B N 1
ATOM 3798 C CA . LEU B 1 128 ? -18.922 -19.719 -9.273 1 98.81 128 LEU B CA 1
ATOM 3799 C C . LEU B 1 128 ? -18.438 -20.156 -10.656 1 98.81 128 LEU B C 1
ATOM 3801 O O . LEU B 1 128 ? -19.094 -20.953 -11.328 1 98.81 128 LEU B O 1
ATOM 3805 N N . LYS B 1 129 ? -17.312 -19.609 -11.07 1 98.69 129 LYS B N 1
ATOM 3806 C CA . LYS B 1 129 ? -16.672 -19.984 -12.32 1 98.69 129 LYS B CA 1
ATOM 3807 C C . LYS B 1 129 ? -15.297 -20.594 -12.07 1 98.69 129 LYS B C 1
ATOM 3809 O O . LYS B 1 129 ? -14.547 -20.125 -11.211 1 98.69 129 LYS B O 1
ATOM 3814 N N . ALA B 1 130 ? -15 -21.609 -12.758 1 98.25 130 ALA B N 1
ATOM 3815 C CA . ALA B 1 130 ? -13.648 -22.172 -12.742 1 98.25 130 ALA B CA 1
ATOM 3816 C C . ALA B 1 130 ? -12.711 -21.359 -13.633 1 98.25 130 ALA B C 1
ATOM 3818 O O . ALA B 1 130 ? -12.922 -21.266 -14.844 1 98.25 130 ALA B O 1
ATOM 3819 N N . ASN B 1 131 ? -11.703 -20.734 -13.047 1 96.62 131 ASN B N 1
ATOM 3820 C CA . ASN B 1 131 ? -10.844 -19.922 -13.898 1 96.62 131 ASN B CA 1
ATOM 3821 C C . ASN B 1 131 ? -9.547 -20.641 -14.25 1 96.62 131 ASN B C 1
ATOM 3823 O O . ASN B 1 131 ? -8.852 -20.25 -15.195 1 96.62 131 ASN B O 1
ATOM 3827 N N . GLY B 1 132 ? -9.234 -21.703 -13.492 1 97.94 132 GLY B N 1
ATOM 3828 C CA . GLY B 1 132 ? -8.039 -22.453 -13.82 1 97.94 132 GLY B CA 1
ATOM 3829 C C . GLY B 1 132 ? -7.809 -23.641 -12.898 1 97.94 132 GLY B C 1
ATOM 3830 O O . GLY B 1 132 ? -8.688 -24.016 -12.125 1 97.94 132 GLY B O 1
ATOM 3831 N N . THR B 1 133 ? -6.645 -24.391 -13.102 1 98.25 133 THR B N 1
ATOM 3832 C CA . THR B 1 133 ? -6.27 -25.531 -12.281 1 98.25 133 THR B CA 1
ATOM 3833 C C . THR B 1 133 ? -4.754 -25.719 -12.281 1 98.25 133 THR B C 1
ATOM 3835 O O . THR B 1 133 ? -4.086 -25.438 -13.273 1 98.25 133 THR B O 1
ATOM 3838 N N . HIS B 1 134 ? -4.32 -26.094 -11.148 1 97.94 134 HIS B N 1
ATOM 3839 C CA . HIS B 1 134 ? -2.98 -26.672 -11.094 1 97.94 134 HIS B CA 1
ATOM 3840 C C . HIS B 1 134 ? -3.021 -28.188 -11.25 1 97.94 134 HIS B C 1
ATOM 3842 O O . HIS B 1 134 ? -3.426 -28.906 -10.328 1 97.94 134 HIS B O 1
ATOM 3848 N N . THR B 1 135 ? -2.686 -28.641 -12.43 1 95.88 135 THR B N 1
ATOM 3849 C CA . THR B 1 135 ? -2.625 -30.062 -12.719 1 95.88 135 THR B CA 1
ATOM 3850 C C . THR B 1 135 ? -1.275 -30.438 -13.328 1 95.88 135 THR B C 1
ATOM 3852 O O . THR B 1 135 ? -0.394 -29.594 -13.461 1 95.88 135 THR B O 1
ATOM 3855 N N . GLN B 1 136 ? -1.102 -31.734 -13.609 1 90.88 136 GLN B N 1
ATOM 3856 C CA . GLN B 1 136 ? 0.11 -32.188 -14.289 1 90.88 136 GLN B CA 1
ATOM 3857 C C . GLN B 1 136 ? 0.043 -31.891 -15.781 1 90.88 136 GLN B C 1
ATOM 3859 O O . GLN B 1 136 ? -0.95 -32.219 -16.438 1 90.88 136 GLN B O 1
ATOM 3864 N N . ILE B 1 137 ? 1.062 -31.25 -16.234 1 93.19 137 ILE B N 1
ATOM 3865 C CA . ILE B 1 137 ? 1.155 -30.953 -17.672 1 93.19 137 ILE B CA 1
ATOM 3866 C C . ILE B 1 137 ? 2.186 -31.875 -18.312 1 93.19 137 ILE B C 1
ATOM 3868 O O . ILE B 1 137 ? 3.393 -31.656 -18.188 1 93.19 137 ILE B O 1
ATOM 3872 N N . ASN B 1 138 ? 1.713 -32.812 -18.953 1 92.25 138 ASN B N 1
ATOM 3873 C CA . ASN B 1 138 ? 2.521 -33.75 -19.719 1 92.25 138 ASN B CA 1
ATOM 3874 C C . ASN B 1 138 ? 1.767 -34.281 -20.938 1 92.25 138 ASN B C 1
ATOM 3876 O O . ASN B 1 138 ? 0.55 -34.469 -20.875 1 92.25 138 ASN B O 1
ATOM 3880 N N . PRO B 1 139 ? 2.5 -34.531 -22 1 93.75 139 PRO B N 1
ATOM 3881 C CA . PRO B 1 139 ? 1.871 -34.938 -23.266 1 93.75 139 PRO B CA 1
ATOM 3882 C C . PRO B 1 139 ? 1.003 -36.188 -23.109 1 93.75 139 PRO B C 1
ATOM 3884 O O . PRO B 1 139 ? -0.028 -36.312 -23.781 1 93.75 139 PRO B O 1
ATOM 3887 N N . ASP B 1 140 ? 1.317 -37.062 -22.188 1 95.38 140 ASP B N 1
ATOM 3888 C CA . ASP B 1 140 ? 0.664 -38.344 -22.109 1 95.38 140 ASP B CA 1
ATOM 3889 C C . ASP B 1 140 ? -0.731 -38.219 -21.5 1 95.38 140 ASP B C 1
ATOM 3891 O O . ASP B 1 140 ? -1.631 -39 -21.828 1 95.38 140 ASP B O 1
ATOM 3895 N N . THR B 1 141 ? -0.886 -37.25 -20.641 1 95.88 141 THR B N 1
ATOM 3896 C CA . THR B 1 141 ? -2.139 -37.188 -19.906 1 95.88 141 THR B CA 1
ATOM 3897 C C . THR B 1 141 ? -2.887 -35.906 -20.219 1 95.88 141 THR B C 1
ATOM 3899 O O . THR B 1 141 ? -3.982 -35.656 -19.703 1 95.88 141 THR B O 1
ATOM 3902 N N . PHE B 1 142 ? -2.367 -35.094 -21.094 1 97.5 142 PHE B N 1
ATOM 3903 C CA . PHE B 1 142 ? -2.863 -33.75 -21.281 1 97.5 142 PHE B CA 1
ATOM 3904 C C . PHE B 1 142 ? -4.273 -33.75 -21.859 1 97.5 142 PHE B C 1
ATOM 3906 O O . PHE B 1 142 ? -5.105 -32.906 -21.5 1 97.5 142 PHE B O 1
ATOM 3913 N N . GLU B 1 143 ? -4.59 -34.688 -22.719 1 97.56 143 GLU B N 1
ATOM 3914 C CA . GLU B 1 143 ? -5.93 -34.781 -23.297 1 97.56 143 GLU B CA 1
ATOM 3915 C C . GLU B 1 143 ? -6.98 -35 -22.219 1 97.56 143 GLU B C 1
ATOM 3917 O O . GLU B 1 143 ? -8.023 -34.344 -22.219 1 97.56 143 GLU B O 1
ATOM 3922 N N . ALA B 1 144 ? -6.684 -35.938 -21.359 1 97.38 144 ALA B N 1
ATOM 3923 C CA . ALA B 1 144 ? -7.613 -36.219 -20.266 1 97.38 144 ALA B CA 1
ATOM 3924 C C . ALA B 1 144 ? -7.781 -35 -19.359 1 97.38 144 ALA B C 1
ATOM 3926 O O . ALA B 1 144 ? -8.883 -34.719 -18.875 1 97.38 144 ALA B O 1
ATOM 3927 N N . GLN B 1 145 ? -6.695 -34.281 -19.125 1 97.75 145 GLN B N 1
ATOM 3928 C CA . GLN B 1 145 ? -6.766 -33.094 -18.312 1 97.75 145 GLN B CA 1
ATOM 3929 C C . GLN B 1 145 ? -7.602 -32 -18.984 1 97.75 145 GLN B C 1
ATOM 3931 O O . GLN B 1 145 ? -8.352 -31.281 -18.328 1 97.75 145 GLN B O 1
ATOM 3936 N N . MET B 1 146 ? -7.5 -31.828 -20.297 1 98.31 146 MET B N 1
ATOM 3937 C CA . MET B 1 146 ? -8.32 -30.859 -21.031 1 98.31 146 MET B CA 1
ATOM 3938 C C . MET B 1 146 ? -9.789 -31.266 -21 1 98.31 146 MET B C 1
ATOM 3940 O O . MET B 1 146 ? -10.664 -30.391 -20.938 1 98.31 146 MET B O 1
ATOM 3944 N N . ASP B 1 147 ? -10.078 -32.594 -20.984 1 98.38 147 ASP B N 1
ATOM 3945 C CA . ASP B 1 147 ? -11.453 -33.062 -20.844 1 98.38 147 ASP B CA 1
ATOM 3946 C C . ASP B 1 147 ? -12.055 -32.594 -19.516 1 98.38 147 ASP B C 1
ATOM 3948 O O . ASP B 1 147 ? -13.188 -32.125 -19.484 1 98.38 147 ASP B O 1
ATOM 3952 N N . ILE B 1 148 ? -11.297 -32.781 -18.469 1 98.25 148 ILE B N 1
ATOM 3953 C CA . ILE B 1 148 ? -11.75 -32.344 -17.141 1 98.25 148 ILE B CA 1
ATOM 3954 C C . ILE B 1 148 ? -11.953 -30.844 -17.109 1 98.25 148 ILE B C 1
ATOM 3956 O O . ILE B 1 148 ? -12.969 -30.359 -16.625 1 98.25 148 ILE B O 1
ATOM 3960 N N . ALA B 1 149 ? -10.984 -30.109 -17.672 1 98.25 149 ALA B N 1
ATOM 3961 C CA . ALA B 1 149 ? -11.062 -28.656 -17.703 1 98.25 149 ALA B CA 1
ATOM 3962 C C . ALA B 1 149 ? -12.32 -28.188 -18.438 1 98.25 149 ALA B C 1
ATOM 3964 O O . ALA B 1 149 ? -13.023 -27.281 -17.953 1 98.25 149 ALA B O 1
ATOM 3965 N N . GLN B 1 150 ? -12.609 -28.797 -19.531 1 98 150 GLN B N 1
ATOM 3966 C CA . GLN B 1 150 ? -13.797 -28.438 -20.297 1 98 150 GLN B CA 1
ATOM 3967 C C . GLN B 1 150 ? -15.07 -28.797 -19.562 1 98 150 GLN B C 1
ATOM 3969 O O . GLN B 1 150 ? -16.047 -28.047 -19.562 1 98 150 GLN B O 1
ATOM 3974 N N . THR B 1 151 ? -15.086 -29.953 -18.906 1 98.5 151 THR B N 1
ATOM 3975 C CA . THR B 1 151 ? -16.234 -30.359 -18.109 1 98.5 151 THR B CA 1
ATOM 3976 C C . THR B 1 151 ? -16.531 -29.328 -17.016 1 98.5 151 THR B C 1
ATOM 3978 O O . THR B 1 151 ? -17.688 -28.984 -16.766 1 98.5 151 THR B O 1
ATOM 3981 N N . LEU B 1 152 ? -15.484 -28.797 -16.438 1 98.56 152 LEU B N 1
ATOM 3982 C CA . LEU B 1 152 ? -15.609 -27.859 -15.328 1 98.56 152 LEU B CA 1
ATOM 3983 C C . LEU B 1 152 ? -15.852 -26.453 -15.844 1 98.56 152 LEU B C 1
ATOM 3985 O O . LEU B 1 152 ? -16.188 -25.547 -15.07 1 98.56 152 LEU B O 1
ATOM 3989 N N . GLY B 1 153 ? -15.633 -26.219 -17.109 1 97.75 153 GLY B N 1
ATOM 3990 C CA . GLY B 1 153 ? -15.883 -24.922 -17.719 1 97.75 153 GLY B CA 1
ATOM 3991 C C . GLY B 1 153 ? -14.719 -23.953 -17.547 1 97.75 153 GLY B C 1
ATOM 3992 O O . GLY B 1 153 ? -14.922 -22.734 -17.484 1 97.75 153 GLY B O 1
ATOM 3993 N N . MET B 1 154 ? -13.523 -24.438 -17.562 1 97.38 154 MET B N 1
ATOM 3994 C CA . MET B 1 154 ? -12.352 -23.609 -17.312 1 97.38 154 MET B CA 1
ATOM 3995 C C . MET B 1 154 ? -11.938 -22.859 -18.562 1 97.38 154 MET B C 1
ATOM 3997 O O . MET B 1 154 ? -12.141 -23.344 -19.688 1 97.38 154 MET B O 1
ATOM 4001 N N . ALA B 1 155 ? -11.312 -21.703 -18.281 1 95.5 155 ALA B N 1
ATOM 4002 C CA . ALA B 1 155 ? -10.719 -20.922 -19.375 1 95.5 155 ALA B CA 1
ATOM 4003 C C . ALA B 1 155 ? -9.219 -21.172 -19.469 1 95.5 155 ALA B C 1
ATOM 4005 O O . ALA B 1 155 ? -8.617 -20.969 -20.531 1 95.5 155 ALA B O 1
ATOM 4006 N N . ASN B 1 156 ? -8.656 -21.625 -18.375 1 98.44 156 ASN B N 1
ATOM 4007 C CA . ASN B 1 156 ? -7.219 -21.828 -18.281 1 98.44 156 ASN B CA 1
ATOM 4008 C C . ASN B 1 156 ? -6.871 -23.188 -17.703 1 98.44 156 ASN B C 1
ATOM 4010 O O . ASN B 1 156 ? -7.605 -23.719 -16.875 1 98.44 156 ASN B O 1
ATOM 4014 N N . ILE B 1 157 ? -5.816 -23.719 -18.203 1 98.56 157 ILE B N 1
ATOM 4015 C CA . ILE B 1 157 ? -5.281 -24.969 -17.672 1 98.56 157 ILE B CA 1
ATOM 4016 C C . ILE B 1 157 ? -3.771 -24.844 -17.484 1 98.56 157 ILE B C 1
ATOM 4018 O O . ILE B 1 157 ? -3.066 -24.344 -18.375 1 98.56 157 ILE B O 1
ATOM 4022 N N . GLY B 1 158 ? -3.328 -25.156 -16.312 1 97.88 158 GLY B N 1
ATOM 4023 C CA . GLY B 1 158 ? -1.902 -25 -16.078 1 97.88 158 GLY B CA 1
ATOM 4024 C C . GLY B 1 158 ? -1.399 -25.828 -14.898 1 97.88 158 GLY B C 1
ATOM 4025 O O . GLY B 1 158 ? -1.963 -26.875 -14.578 1 97.88 158 GLY B O 1
ATOM 4026 N N . THR B 1 159 ? -0.193 -25.531 -14.445 1 95.44 159 THR B N 1
ATOM 4027 C CA . THR B 1 159 ? 0.477 -26.25 -13.375 1 95.44 159 THR B CA 1
ATOM 4028 C C . THR B 1 159 ? 1.035 -25.297 -12.328 1 95.44 159 THR B C 1
ATOM 4030 O O . THR B 1 159 ? 1.213 -24.109 -12.602 1 95.44 159 THR B O 1
ATOM 4033 N N . GLY B 1 160 ? 1.227 -25.891 -11.141 1 91.88 160 GLY B N 1
ATOM 4034 C CA . GLY B 1 160 ? 1.842 -25.141 -10.07 1 91.88 160 GLY B CA 1
ATOM 4035 C C . GLY B 1 160 ? 3.357 -25.203 -10.078 1 91.88 160 GLY B C 1
ATOM 4036 O O . GLY B 1 160 ? 4.012 -24.734 -9.148 1 91.88 160 GLY B O 1
ATOM 4037 N N . ASN B 1 161 ? 3.938 -25.75 -11.109 1 89.56 161 ASN B N 1
ATOM 4038 C CA . ASN B 1 161 ? 5.383 -25.938 -11.188 1 89.56 161 ASN B CA 1
ATOM 4039 C C . ASN B 1 161 ? 5.992 -25.141 -12.336 1 89.56 161 ASN B C 1
ATOM 4041 O O . ASN B 1 161 ? 5.273 -24.656 -13.211 1 89.56 161 ASN B O 1
ATOM 4045 N N . ASP B 1 162 ? 7.297 -25.047 -12.297 1 92.56 162 ASP B N 1
ATOM 4046 C CA . ASP B 1 162 ? 8.023 -24.438 -13.406 1 92.56 162 ASP B CA 1
ATOM 4047 C C . ASP B 1 162 ? 8.164 -25.422 -14.57 1 92.56 162 ASP B C 1
ATOM 4049 O O . ASP B 1 162 ? 8.133 -26.641 -14.367 1 92.56 162 ASP B O 1
ATOM 4053 N N . PRO B 1 163 ? 8.344 -24.844 -15.766 1 93.5 163 PRO B N 1
ATOM 4054 C CA . PRO B 1 163 ? 8.539 -25.719 -16.922 1 93.5 163 PRO B CA 1
ATOM 4055 C C . PRO B 1 163 ? 9.812 -26.562 -16.828 1 93.5 163 PRO B C 1
ATOM 4057 O O . PRO B 1 163 ? 9.906 -27.625 -17.422 1 93.5 163 PRO B O 1
ATOM 4060 N N . SER B 1 164 ? 10.75 -25.953 -16.109 1 93.5 164 SER B N 1
ATOM 4061 C CA . SER B 1 164 ? 12.031 -26.609 -15.859 1 93.5 164 SER B CA 1
ATOM 4062 C C . SER B 1 164 ? 12.641 -26.156 -14.539 1 93.5 164 SER B C 1
ATOM 4064 O O . SER B 1 164 ? 12.352 -25.062 -14.062 1 93.5 164 SER B O 1
ATOM 4066 N N . ASN B 1 165 ? 13.469 -27.047 -14 1 95.19 165 ASN B N 1
ATOM 4067 C CA . ASN B 1 165 ? 14.242 -26.672 -12.82 1 95.19 165 ASN B CA 1
ATOM 4068 C C . ASN B 1 165 ? 15.727 -26.547 -13.141 1 95.19 165 ASN B C 1
ATOM 4070 O O . ASN B 1 165 ? 16.547 -26.375 -12.234 1 95.19 165 ASN B O 1
ATOM 4074 N N . SER B 1 166 ? 16.016 -26.562 -14.422 1 97.12 166 SER B N 1
ATOM 4075 C CA . SER B 1 166 ? 17.391 -26.547 -14.875 1 97.12 166 SER B CA 1
ATOM 4076 C C . SER B 1 166 ? 17.969 -25.141 -14.891 1 97.12 166 SER B C 1
ATOM 4078 O O . SER B 1 166 ? 17.234 -24.156 -15.031 1 97.12 166 SER B O 1
ATOM 4080 N N . ASN B 1 167 ? 19.312 -25.094 -14.789 1 97.88 167 ASN B N 1
ATOM 4081 C CA . ASN B 1 167 ? 20 -23.828 -14.914 1 97.88 167 ASN B CA 1
ATOM 4082 C C . ASN B 1 167 ? 20.422 -23.547 -16.359 1 97.88 167 ASN B C 1
ATOM 4084 O O . ASN B 1 167 ? 21.016 -22.516 -16.656 1 97.88 167 ASN B O 1
ATOM 4088 N N . TYR B 1 168 ? 20.094 -24.438 -17.234 1 98.25 168 TYR B N 1
ATOM 4089 C CA . TYR B 1 168 ? 20.703 -24.344 -18.547 1 98.25 168 TYR B CA 1
ATOM 4090 C C . TYR B 1 168 ? 19.656 -24.141 -19.625 1 98.25 168 TYR B C 1
ATOM 4092 O O . TYR B 1 168 ? 18.578 -24.734 -19.578 1 98.25 168 TYR B O 1
ATOM 4100 N N . LYS B 1 169 ? 20.016 -23.438 -20.656 1 97.69 169 LYS B N 1
ATOM 4101 C CA . LYS B 1 169 ? 19.125 -23 -21.719 1 97.69 169 LYS B CA 1
ATOM 4102 C C . LYS B 1 169 ? 18.531 -24.203 -22.469 1 97.69 169 LYS B C 1
ATOM 4104 O O . LYS B 1 169 ? 17.359 -24.188 -22.828 1 97.69 169 LYS B O 1
ATOM 4109 N N . SER B 1 170 ? 19.328 -25.188 -22.672 1 97.44 170 SER B N 1
ATOM 4110 C CA . SER B 1 170 ? 18.891 -26.328 -23.484 1 97.44 170 SER B CA 1
ATOM 4111 C C . SER B 1 170 ? 17.641 -26.969 -22.906 1 97.44 170 SER B C 1
ATOM 4113 O O . SER B 1 170 ? 16.75 -27.375 -23.656 1 97.44 170 SER B O 1
ATOM 4115 N N . ASP B 1 171 ? 17.594 -27.078 -21.625 1 97.81 171 ASP B N 1
ATOM 4116 C CA . ASP B 1 171 ? 16.438 -27.688 -20.969 1 97.81 171 ASP B CA 1
ATOM 4117 C C . ASP B 1 171 ? 15.203 -26.797 -21.078 1 97.81 171 ASP B C 1
ATOM 4119 O O . ASP B 1 171 ? 14.086 -27.297 -21.188 1 97.81 171 ASP B O 1
ATOM 4123 N N . TRP B 1 172 ? 15.398 -25.578 -21.047 1 98 172 TRP B N 1
ATOM 4124 C CA . TRP B 1 172 ? 14.289 -24.625 -21.203 1 98 172 TRP B CA 1
ATOM 4125 C C . TRP B 1 172 ? 13.805 -24.594 -22.656 1 98 172 TRP B C 1
ATOM 4127 O O . TRP B 1 172 ? 12.617 -24.422 -22.906 1 98 172 TRP B O 1
ATOM 4137 N N . ASP B 1 173 ? 14.734 -24.75 -23.594 1 98.25 173 ASP B N 1
ATOM 4138 C CA . ASP B 1 173 ? 14.352 -24.891 -25 1 98.25 173 ASP B CA 1
ATOM 4139 C C . ASP B 1 173 ? 13.469 -26.125 -25.203 1 98.25 173 ASP B C 1
ATOM 4141 O O . ASP B 1 173 ? 12.43 -26.047 -25.859 1 98.25 173 ASP B O 1
ATOM 4145 N N . ALA B 1 174 ? 13.922 -27.172 -24.578 1 97.81 174 ALA B N 1
ATOM 4146 C CA . ALA B 1 174 ? 13.156 -28.406 -24.672 1 97.81 174 ALA B CA 1
ATOM 4147 C C . ALA B 1 174 ? 11.773 -28.25 -24.062 1 97.81 174 ALA B C 1
ATOM 4149 O O . ALA B 1 174 ? 10.773 -28.703 -24.625 1 97.81 174 ALA B O 1
ATOM 4150 N N . ALA B 1 175 ? 11.75 -27.641 -22.938 1 97.12 175 ALA B N 1
ATOM 4151 C CA . ALA B 1 175 ? 10.469 -27.375 -22.281 1 97.12 175 ALA B CA 1
ATOM 4152 C C . ALA B 1 175 ? 9.578 -26.516 -23.172 1 97.12 175 ALA B C 1
ATOM 4154 O O . ALA B 1 175 ? 8.383 -26.781 -23.312 1 97.12 175 ALA B O 1
ATOM 4155 N N . ALA B 1 176 ? 10.148 -25.5 -23.75 1 98.12 176 ALA B N 1
ATOM 4156 C CA . ALA B 1 176 ? 9.383 -24.594 -24.594 1 98.12 176 ALA B CA 1
ATOM 4157 C C . ALA B 1 176 ? 8.766 -25.328 -25.766 1 98.12 176 ALA B C 1
ATOM 4159 O O . ALA B 1 176 ? 7.629 -25.062 -26.156 1 98.12 176 ALA B O 1
ATOM 4160 N N . ASP B 1 177 ? 9.516 -26.266 -26.312 1 98 177 ASP B N 1
ATOM 4161 C CA . ASP B 1 177 ? 8.984 -27.078 -27.406 1 98 177 ASP B CA 1
ATOM 4162 C C . ASP B 1 177 ? 7.742 -27.844 -26.984 1 98 177 ASP B C 1
ATOM 4164 O O . ASP B 1 177 ? 6.723 -27.828 -27.672 1 98 177 ASP B O 1
ATOM 4168 N N . VAL B 1 178 ? 7.848 -28.422 -25.875 1 97.5 178 VAL B N 1
ATOM 4169 C CA . VAL B 1 178 ? 6.738 -29.219 -25.359 1 97.5 178 VAL B CA 1
ATOM 4170 C C . VAL B 1 178 ? 5.551 -28.297 -25.047 1 97.5 178 VAL B C 1
ATOM 4172 O O . VAL B 1 178 ? 4.418 -28.594 -25.453 1 97.5 178 VAL B O 1
ATOM 4175 N N . TRP B 1 179 ? 5.793 -27.219 -24.453 1 98.19 179 TRP B N 1
ATOM 4176 C CA . TRP B 1 179 ? 4.73 -26.312 -24.031 1 98.19 179 TRP B CA 1
ATOM 4177 C C . TRP B 1 179 ? 4.066 -25.656 -25.234 1 98.19 179 TRP B C 1
ATOM 4179 O O . TRP B 1 179 ? 2.854 -25.438 -25.234 1 98.19 179 TRP B O 1
ATOM 4189 N N . ASN B 1 180 ? 4.844 -25.312 -26.219 1 98.62 180 ASN B N 1
ATOM 4190 C CA . ASN B 1 180 ? 4.266 -24.781 -27.438 1 98.62 180 ASN B CA 1
ATOM 4191 C C . ASN B 1 180 ? 3.336 -25.781 -28.109 1 98.62 180 ASN B C 1
ATOM 4193 O O . ASN B 1 180 ? 2.258 -25.422 -28.578 1 98.62 180 ASN B O 1
ATOM 4197 N N . GLU B 1 181 ? 3.756 -26.984 -28.078 1 98.44 181 GLU B N 1
ATOM 4198 C CA . GLU B 1 181 ? 2.916 -28.031 -28.672 1 98.44 181 GLU B CA 1
ATOM 4199 C C . GLU B 1 181 ? 1.629 -28.203 -27.875 1 98.44 181 GLU B C 1
ATOM 4201 O O . GLU B 1 181 ? 0.536 -28.234 -28.438 1 98.44 181 GLU B O 1
ATOM 4206 N N . LEU B 1 182 ? 1.772 -28.344 -26.594 1 98.5 182 LEU B N 1
ATOM 4207 C CA . LEU B 1 182 ? 0.609 -28.516 -25.734 1 98.5 182 LEU B CA 1
ATOM 4208 C C . LEU B 1 182 ? -0.283 -27.281 -25.766 1 98.5 182 LEU B C 1
ATOM 4210 O O . LEU B 1 182 ? -1.51 -27.391 -25.719 1 98.5 182 LEU B O 1
ATOM 4214 N N . GLY B 1 183 ? 0.356 -26.156 -25.859 1 98.62 183 GLY B N 1
ATOM 4215 C CA . GLY B 1 183 ? -0.4 -24.906 -25.969 1 98.62 183 GLY B CA 1
ATOM 4216 C C . GLY B 1 183 ? -1.257 -24.844 -27.219 1 98.62 183 GLY B C 1
ATOM 4217 O O . GLY B 1 183 ? -2.387 -24.359 -27.172 1 98.62 183 GLY B O 1
ATOM 4218 N N . ARG B 1 184 ? -0.781 -25.328 -28.344 1 98.56 184 ARG B N 1
ATOM 4219 C CA . ARG B 1 184 ? -1.565 -25.406 -29.578 1 98.56 184 ARG B CA 1
ATOM 4220 C C . ARG B 1 184 ? -2.785 -26.297 -29.391 1 98.56 184 ARG B C 1
ATOM 4222 O O . ARG B 1 184 ? -3.883 -25.969 -29.844 1 98.56 184 ARG B O 1
ATOM 4229 N N . LYS B 1 185 ? -2.568 -27.375 -28.75 1 98.31 185 LYS B N 1
ATOM 4230 C CA . LYS B 1 185 ? -3.672 -28.297 -28.469 1 98.31 185 LYS B CA 1
ATOM 4231 C C . LYS B 1 185 ? -4.723 -27.641 -27.578 1 98.31 185 LYS B C 1
ATOM 4233 O O . LYS B 1 185 ? -5.922 -27.766 -27.828 1 98.31 185 LYS B O 1
ATOM 4238 N N . ALA B 1 186 ? -4.277 -26.984 -26.578 1 98.69 186 ALA B N 1
ATOM 4239 C CA . ALA B 1 186 ? -5.18 -26.312 -25.656 1 98.69 186 ALA B CA 1
ATOM 4240 C C . ALA B 1 186 ? -5.988 -25.234 -26.375 1 98.69 186 ALA B C 1
ATOM 4242 O O . ALA B 1 186 ? -7.203 -25.141 -26.188 1 98.69 186 ALA B O 1
ATOM 4243 N N . ARG B 1 187 ? -5.305 -24.484 -27.172 1 98.38 187 ARG B N 1
ATOM 4244 C CA . ARG B 1 187 ? -5.969 -23.406 -27.906 1 98.38 187 ARG B CA 1
ATOM 4245 C C . ARG B 1 187 ? -7.074 -23.953 -28.797 1 98.38 187 ARG B C 1
ATOM 4247 O O . ARG B 1 187 ? -8.148 -23.359 -28.906 1 98.38 187 ARG B O 1
ATOM 4254 N N . LYS B 1 188 ? -6.828 -25.031 -29.422 1 98.12 188 LYS B N 1
ATOM 4255 C CA . LYS B 1 188 ? -7.82 -25.656 -30.281 1 98.12 188 LYS B CA 1
ATOM 4256 C C . LYS B 1 188 ? -9.094 -26 -29.5 1 98.12 188 LYS B C 1
ATOM 4258 O O . LYS B 1 188 ? -10.18 -26.047 -30.078 1 98.12 188 LYS B O 1
ATOM 4263 N N . ARG B 1 189 ? -8.906 -26.125 -28.266 1 97.81 189 ARG B N 1
ATOM 4264 C CA . ARG B 1 189 ? -10.039 -26.5 -27.422 1 97.81 189 ARG B CA 1
ATOM 4265 C C . ARG B 1 189 ? -10.555 -25.297 -26.641 1 97.81 189 ARG B C 1
ATOM 4267 O O . ARG B 1 189 ? -11.352 -25.453 -25.719 1 97.81 189 ARG B O 1
ATOM 4274 N N . GLY B 1 190 ? -10.031 -24.141 -26.891 1 97.38 190 GLY B N 1
ATOM 4275 C CA . GLY B 1 190 ? -10.492 -22.922 -26.25 1 97.38 190 GLY B CA 1
ATOM 4276 C C . GLY B 1 190 ? -9.883 -22.703 -24.875 1 97.38 190 GLY B C 1
ATOM 4277 O O . GLY B 1 190 ? -10.445 -21.984 -24.047 1 97.38 190 GLY B O 1
ATOM 4278 N N . LEU B 1 191 ? -8.781 -23.375 -24.594 1 98.38 191 LEU B N 1
ATOM 4279 C CA . LEU B 1 191 ? -8.094 -23.266 -23.297 1 98.38 191 LEU B CA 1
ATOM 4280 C C . LEU B 1 191 ? -6.785 -22.5 -23.453 1 98.38 191 LEU B C 1
ATOM 4282 O O . LEU B 1 191 ? -6.117 -22.594 -24.484 1 98.38 191 LEU B O 1
ATOM 4286 N N . ARG B 1 192 ? -6.43 -21.75 -22.406 1 98.25 192 ARG B N 1
ATOM 4287 C CA . ARG B 1 192 ? -5.102 -21.156 -22.281 1 98.25 192 ARG B CA 1
ATOM 4288 C C . ARG B 1 192 ? -4.207 -22 -21.391 1 98.25 192 ARG B C 1
ATOM 4290 O O . ARG B 1 192 ? -4.57 -22.312 -20.25 1 98.25 192 ARG B O 1
ATOM 4297 N N . LEU B 1 193 ? -3.096 -22.375 -21.922 1 98.69 193 LEU B N 1
ATOM 4298 C CA . LEU B 1 193 ? -2.117 -23.109 -21.125 1 98.69 193 LEU B CA 1
ATOM 4299 C C . LEU B 1 193 ? -1.193 -22.156 -20.375 1 98.69 193 LEU B C 1
ATOM 4301 O O . LEU B 1 193 ? -0.63 -21.234 -20.984 1 98.69 193 LEU B O 1
ATOM 4305 N N . TYR B 1 194 ? -1.093 -22.375 -19.062 1 98.44 194 TYR B N 1
ATOM 4306 C CA . TYR B 1 194 ? -0.242 -21.469 -18.312 1 98.44 194 TYR B CA 1
ATOM 4307 C C . TYR B 1 194 ? 0.665 -22.234 -17.344 1 98.44 194 TYR B C 1
ATOM 4309 O O . TYR B 1 194 ? 0.366 -23.375 -16.969 1 98.44 194 TYR B O 1
ATOM 4317 N N . THR B 1 195 ? 1.831 -21.641 -17.047 1 97.88 195 THR B N 1
ATOM 4318 C CA . THR B 1 195 ? 2.689 -22.109 -15.969 1 97.88 195 THR B CA 1
ATOM 4319 C C . THR B 1 195 ? 2.754 -21.062 -14.852 1 97.88 195 THR B C 1
ATOM 4321 O O . THR B 1 195 ? 2.447 -19.891 -15.062 1 97.88 195 THR B O 1
ATOM 4324 N N . HIS B 1 196 ? 3.039 -21.516 -13.703 1 96.25 196 HIS B N 1
ATOM 4325 C CA . HIS B 1 196 ? 3.09 -20.766 -12.445 1 96.25 196 HIS B CA 1
ATOM 4326 C C . HIS B 1 196 ? 4.496 -20.766 -11.859 1 96.25 196 HIS B C 1
ATOM 4328 O O . HIS B 1 196 ? 5.18 -21.797 -11.875 1 96.25 196 HIS B O 1
ATOM 4334 N N . ASN B 1 197 ? 4.914 -19.547 -11.312 1 96.06 197 ASN B N 1
ATOM 4335 C CA . ASN B 1 197 ? 6.285 -19.422 -10.836 1 96.06 197 ASN B CA 1
ATOM 4336 C C . ASN B 1 197 ? 6.383 -19.672 -9.336 1 96.06 197 ASN B C 1
ATOM 4338 O O . ASN B 1 197 ? 5.445 -19.375 -8.594 1 96.06 197 ASN B O 1
ATOM 4342 N N . HIS B 1 198 ? 7.492 -20.266 -8.93 1 97.44 198 HIS B N 1
ATOM 4343 C CA . HIS B 1 198 ? 8.062 -20.047 -7.598 1 97.44 198 HIS B CA 1
ATOM 4344 C C . HIS B 1 198 ? 9.305 -19.156 -7.664 1 97.44 198 HIS B C 1
ATOM 4346 O O . HIS B 1 198 ? 9.602 -18.594 -8.711 1 97.44 198 HIS B O 1
ATOM 4352 N N . ASP B 1 199 ? 10.031 -18.984 -6.543 1 97.81 199 ASP B N 1
ATOM 4353 C CA . ASP B 1 199 ? 11.133 -18.016 -6.516 1 97.81 199 ASP B CA 1
ATOM 4354 C C . ASP B 1 199 ? 12.242 -18.422 -7.48 1 97.81 199 ASP B C 1
ATOM 4356 O O . ASP B 1 199 ? 12.781 -17.594 -8.211 1 97.81 199 ASP B O 1
ATOM 4360 N N . ALA B 1 200 ? 12.562 -19.734 -7.594 1 97.69 200 ALA B N 1
ATOM 4361 C CA . ALA B 1 200 ? 13.711 -20.219 -8.359 1 97.69 200 ALA B CA 1
ATOM 4362 C C . ALA B 1 200 ? 13.531 -19.969 -9.852 1 97.69 200 ALA B C 1
ATOM 4364 O O . ALA B 1 200 ? 14.508 -19.906 -10.594 1 97.69 200 ALA B O 1
ATOM 4365 N N . ALA B 1 201 ? 12.289 -19.812 -10.258 1 97.56 201 ALA B N 1
ATOM 4366 C CA . ALA B 1 201 ? 12.008 -19.531 -11.664 1 97.56 201 ALA B CA 1
ATOM 4367 C C . ALA B 1 201 ? 12.68 -18.234 -12.109 1 97.56 201 ALA B C 1
ATOM 4369 O O . ALA B 1 201 ? 13.016 -18.078 -13.281 1 97.56 201 ALA B O 1
ATOM 4370 N N . TYR B 1 202 ? 12.898 -17.312 -11.141 1 98.25 202 TYR B N 1
ATOM 4371 C CA . TYR B 1 202 ? 13.477 -16.016 -11.484 1 98.25 202 TYR B CA 1
ATOM 4372 C C . TYR B 1 202 ? 14.922 -15.914 -11.016 1 98.25 202 TYR B C 1
ATOM 4374 O O . TYR B 1 202 ? 15.461 -14.812 -10.891 1 98.25 202 TYR B O 1
ATOM 4382 N N . SER B 1 203 ? 15.531 -17.062 -10.742 1 98.38 203 SER B N 1
ATOM 4383 C CA . SER B 1 203 ? 16.984 -17.094 -10.594 1 98.38 203 SER B CA 1
ATOM 4384 C C . SER B 1 203 ? 17.688 -17.031 -11.945 1 98.38 203 SER B C 1
ATOM 4386 O O . SER B 1 203 ? 17.031 -17.031 -12.992 1 98.38 203 SER B O 1
ATOM 4388 N N . PHE B 1 204 ? 19.031 -16.984 -11.938 1 98.69 204 PHE B N 1
ATOM 4389 C CA . PHE B 1 204 ? 19.781 -16.703 -13.148 1 98.69 204 PHE B CA 1
ATOM 4390 C C . PHE B 1 204 ? 20.203 -18 -13.844 1 98.69 204 PHE B C 1
ATOM 4392 O O . PHE B 1 204 ? 20.578 -18.969 -13.18 1 98.69 204 PHE B O 1
ATOM 4399 N N . LEU B 1 205 ? 20.172 -17.938 -15.148 1 98.69 205 LEU B N 1
ATOM 4400 C CA . LEU B 1 205 ? 20.734 -19.016 -15.953 1 98.69 205 LEU B CA 1
ATOM 4401 C C . LEU B 1 205 ? 22.25 -19.062 -15.82 1 98.69 205 LEU B C 1
ATOM 4403 O O . LEU B 1 205 ? 22.875 -18.031 -15.547 1 98.69 205 LEU B O 1
ATOM 4407 N N . LEU B 1 206 ? 22.797 -20.234 -15.953 1 98.62 206 LEU B N 1
ATOM 4408 C CA . LEU B 1 206 ? 24.219 -20.406 -16.281 1 98.62 206 LEU B CA 1
ATOM 4409 C C . LEU B 1 206 ? 24.406 -20.562 -17.797 1 98.62 206 LEU B C 1
ATOM 4411 O O . LEU B 1 206 ? 24.25 -21.656 -18.328 1 98.62 206 LEU B O 1
ATOM 4415 N N . ASP B 1 207 ? 24.75 -19.438 -18.438 1 98.56 207 ASP B N 1
ATOM 4416 C CA . ASP B 1 207 ? 24.734 -19.438 -19.891 1 98.56 207 ASP B CA 1
ATOM 4417 C C . ASP B 1 207 ? 25.953 -18.703 -20.453 1 98.56 207 ASP B C 1
ATOM 4419 O O . ASP B 1 207 ? 25.984 -18.328 -21.625 1 98.56 207 ASP B O 1
ATOM 4423 N N . ALA B 1 208 ? 26.906 -18.453 -19.578 1 97.94 208 ALA B N 1
ATOM 4424 C CA . ALA B 1 208 ? 28.094 -17.719 -19.984 1 97.94 208 ALA B CA 1
ATOM 4425 C C . ALA B 1 208 ? 29.328 -18.234 -19.25 1 97.94 208 ALA B C 1
ATOM 4427 O O . ALA B 1 208 ? 29.219 -19.016 -18.312 1 97.94 208 ALA B O 1
ATOM 4428 N N . GLY B 1 209 ? 30.453 -17.781 -19.812 1 96.62 209 GLY B N 1
ATOM 4429 C CA . GLY B 1 209 ? 31.703 -18.047 -19.125 1 96.62 209 GLY B CA 1
ATOM 4430 C C . GLY B 1 209 ? 32.312 -19.391 -19.484 1 96.62 209 GLY B C 1
ATOM 4431 O O . GLY B 1 209 ? 31.922 -20 -20.469 1 96.62 209 GLY B O 1
ATOM 4432 N N . PRO B 1 210 ? 33.344 -19.797 -18.703 1 97.25 210 PRO B N 1
ATOM 4433 C CA . PRO B 1 210 ? 34.031 -21.062 -19 1 97.25 210 PRO B CA 1
ATOM 4434 C C . PRO B 1 210 ? 33.125 -22.281 -18.781 1 97.25 210 PRO B C 1
ATOM 4436 O O . PRO B 1 210 ? 32.188 -22.219 -17.969 1 97.25 210 PRO B O 1
ATOM 4439 N N . LEU B 1 211 ? 33.406 -23.266 -19.547 1 97.19 211 LEU B N 1
ATOM 4440 C CA . LEU B 1 211 ? 32.688 -24.516 -19.438 1 97.19 211 LEU B CA 1
ATOM 4441 C C . LEU B 1 211 ? 33.281 -25.406 -18.359 1 97.19 211 LEU B C 1
ATOM 4443 O O . LEU B 1 211 ? 34.469 -25.406 -18.125 1 97.19 211 LEU B O 1
ATOM 4447 N N . ASP B 1 212 ? 32.469 -26.094 -17.672 1 96.38 212 ASP B N 1
ATOM 4448 C CA . ASP B 1 212 ? 32.969 -27.094 -16.719 1 96.38 212 ASP B CA 1
ATOM 4449 C C . ASP B 1 212 ? 33.375 -28.375 -17.422 1 96.38 212 ASP B C 1
ATOM 4451 O O . ASP B 1 212 ? 33.438 -28.406 -18.656 1 96.38 212 ASP B O 1
ATOM 4455 N N . ALA B 1 213 ? 33.688 -29.406 -16.641 1 96.62 213 ALA B N 1
ATOM 4456 C CA . ALA B 1 213 ? 34.219 -30.656 -17.172 1 96.62 213 ALA B CA 1
ATOM 4457 C C . ALA B 1 213 ? 33.188 -31.359 -18.047 1 96.62 213 ALA B C 1
ATOM 4459 O O . ALA B 1 213 ? 33.531 -32.156 -18.922 1 96.62 213 ALA B O 1
ATOM 4460 N N . ASN B 1 214 ? 31.875 -31.062 -17.859 1 95.81 214 ASN B N 1
ATOM 4461 C CA . ASN B 1 214 ? 30.797 -31.672 -18.625 1 95.81 214 ASN B CA 1
ATOM 4462 C C . ASN B 1 214 ? 30.344 -30.781 -19.781 1 95.81 214 ASN B C 1
ATOM 4464 O O . ASN B 1 214 ? 29.344 -31.078 -20.438 1 95.81 214 ASN B O 1
ATOM 4468 N N . GLY B 1 215 ? 31.062 -29.719 -20 1 96.31 215 GLY B N 1
ATOM 4469 C CA . GLY B 1 215 ? 30.781 -28.859 -21.125 1 96.31 215 GLY B CA 1
ATOM 4470 C C . GLY B 1 215 ? 29.641 -27.875 -20.859 1 96.31 215 GLY B C 1
ATOM 4471 O O . GLY B 1 215 ? 28.984 -27.422 -21.797 1 96.31 215 GLY B O 1
ATOM 4472 N N . LYS B 1 216 ? 29.359 -27.625 -19.594 1 97 216 LYS B N 1
ATOM 4473 C CA . LYS B 1 216 ? 28.281 -26.703 -19.219 1 97 216 LYS B CA 1
ATOM 4474 C C . LYS B 1 216 ? 28.844 -25.359 -18.766 1 97 216 LYS B C 1
ATOM 4476 O O . LYS B 1 216 ? 29.844 -25.312 -18.062 1 97 216 LYS B O 1
ATOM 4481 N N . PRO B 1 217 ? 28.219 -24.297 -19.234 1 98.06 217 PRO B N 1
ATOM 4482 C CA . PRO B 1 217 ? 28.688 -22.984 -18.766 1 98.06 217 PRO B CA 1
ATOM 4483 C C . PRO B 1 217 ? 28.578 -22.828 -17.25 1 98.06 217 PRO B C 1
ATOM 4485 O O . PRO B 1 217 ? 27.656 -23.359 -16.641 1 98.06 217 PRO B O 1
ATOM 4488 N N . THR B 1 218 ? 29.484 -22 -16.672 1 98.19 218 THR B N 1
ATOM 4489 C CA . THR B 1 218 ? 29.562 -21.891 -15.211 1 98.19 218 THR B CA 1
ATOM 4490 C C . THR B 1 218 ? 29.234 -20.469 -14.758 1 98.19 218 THR B C 1
ATOM 4492 O O . THR B 1 218 ? 29.281 -20.172 -13.562 1 98.19 218 THR B O 1
ATOM 4495 N N . ARG B 1 219 ? 28.953 -19.578 -15.68 1 98.62 219 ARG B N 1
ATOM 4496 C CA . ARG B 1 219 ? 28.656 -18.188 -15.391 1 98.62 219 ARG B CA 1
ATOM 4497 C C . ARG B 1 219 ? 27.328 -17.766 -16.047 1 98.62 219 ARG B C 1
ATOM 4499 O O . ARG B 1 219 ? 26.734 -18.547 -16.797 1 98.62 219 ARG B O 1
ATOM 4506 N N . SER B 1 220 ? 26.906 -16.578 -15.617 1 98.75 220 SER B N 1
ATOM 4507 C CA . SER B 1 220 ? 25.609 -16.125 -16.109 1 98.75 220 SER B CA 1
ATOM 4508 C C . SER B 1 220 ? 25.75 -14.82 -16.891 1 98.75 220 SER B C 1
ATOM 4510 O O . SER B 1 220 ? 26.594 -13.984 -16.578 1 98.75 220 SER B O 1
ATOM 4512 N N . SER B 1 221 ? 24.922 -14.648 -17.891 1 98.31 221 SER B N 1
ATOM 4513 C CA . SER B 1 221 ? 24.781 -13.391 -18.609 1 98.31 221 SER B CA 1
ATOM 4514 C C . SER B 1 221 ? 23.844 -12.43 -17.875 1 98.31 221 SER B C 1
ATOM 4516 O O . SER B 1 221 ? 23.719 -11.266 -18.266 1 98.31 221 SER B O 1
ATOM 4518 N N . GLY B 1 222 ? 23.109 -12.953 -16.844 1 98.38 222 GLY B N 1
ATOM 4519 C CA . GLY B 1 222 ? 22.141 -12.156 -16.125 1 98.38 222 GLY B CA 1
ATOM 4520 C C . GLY B 1 222 ? 20.703 -12.469 -16.531 1 98.38 222 GLY B C 1
ATOM 4521 O O . GLY B 1 222 ? 19.766 -11.969 -15.898 1 98.38 222 GLY B O 1
ATOM 4522 N N . VAL B 1 223 ? 20.578 -13.32 -17.562 1 98.19 223 VAL B N 1
ATOM 4523 C CA . VAL B 1 223 ? 19.234 -13.688 -17.984 1 98.19 223 VAL B CA 1
ATOM 4524 C C . VAL B 1 223 ? 18.625 -14.656 -16.969 1 98.19 223 VAL B C 1
ATOM 4526 O O . VAL B 1 223 ? 19.281 -15.594 -16.516 1 98.19 223 VAL B O 1
ATOM 4529 N N . ARG B 1 224 ? 17.406 -14.391 -16.578 1 98.25 224 ARG B N 1
ATOM 4530 C CA . ARG B 1 224 ? 16.688 -15.242 -15.625 1 98.25 224 ARG B CA 1
ATOM 4531 C C . ARG B 1 224 ? 16.016 -16.406 -16.344 1 98.25 224 ARG B C 1
ATOM 4533 O O . ARG B 1 224 ? 15.617 -16.281 -17.5 1 98.25 224 ARG B O 1
ATOM 4540 N N . ARG B 1 225 ? 15.812 -17.5 -15.641 1 98.31 225 ARG B N 1
ATOM 4541 C CA . ARG B 1 225 ? 15.352 -18.781 -16.188 1 98.31 225 ARG B CA 1
ATOM 4542 C C . ARG B 1 225 ? 13.992 -18.609 -16.859 1 98.31 225 ARG B C 1
ATOM 4544 O O . ARG B 1 225 ? 13.859 -18.828 -18.078 1 98.31 225 ARG B O 1
ATOM 4551 N N . LEU B 1 226 ? 13.047 -18.172 -16.125 1 98 226 LEU B N 1
ATOM 4552 C CA . LEU B 1 226 ? 11.695 -18.078 -16.656 1 98 226 LEU B CA 1
ATOM 4553 C C . LEU B 1 226 ? 11.602 -16.938 -17.688 1 98 226 LEU B C 1
ATOM 4555 O O . LEU B 1 226 ? 10.828 -17.031 -18.641 1 98 226 LEU B O 1
ATOM 4559 N N . GLU B 1 227 ? 12.383 -15.875 -17.531 1 97.25 227 GLU B N 1
ATOM 4560 C CA . GLU B 1 227 ? 12.406 -14.812 -18.531 1 97.25 227 GLU B CA 1
ATOM 4561 C C . GLU B 1 227 ? 12.914 -15.336 -19.875 1 97.25 227 GLU B C 1
ATOM 4563 O O . GLU B 1 227 ? 12.422 -14.938 -20.938 1 97.25 227 GLU B O 1
ATOM 4568 N N . TYR B 1 228 ? 13.938 -16.188 -19.859 1 98.06 228 TYR B N 1
ATOM 4569 C CA . TYR B 1 228 ? 14.383 -16.844 -21.078 1 98.06 228 TYR B CA 1
ATOM 4570 C C . TYR B 1 228 ? 13.242 -17.625 -21.734 1 98.06 228 TYR B C 1
ATOM 4572 O O . TYR B 1 228 ? 13.008 -17.531 -22.938 1 98.06 228 TYR B O 1
ATOM 4580 N N . PHE B 1 229 ? 12.531 -18.328 -20.922 1 98.31 229 PHE B N 1
ATOM 4581 C CA . PHE B 1 229 ? 11.398 -19.141 -21.375 1 98.31 229 PHE B CA 1
ATOM 4582 C C . PHE B 1 229 ? 10.328 -18.25 -22 1 98.31 229 PHE B C 1
ATOM 4584 O O . PHE B 1 229 ? 9.688 -18.641 -22.969 1 98.31 229 PHE B O 1
ATOM 4591 N N . PHE B 1 230 ? 10.109 -17.016 -21.469 1 97.81 230 PHE B N 1
ATOM 4592 C CA . PHE B 1 230 ? 9.172 -16.062 -22.062 1 97.81 230 PHE B CA 1
ATOM 4593 C C . PHE B 1 230 ? 9.469 -15.883 -23.547 1 97.81 230 PHE B C 1
ATOM 4595 O O . PHE B 1 230 ? 8.547 -15.82 -24.375 1 97.81 230 PHE B O 1
ATOM 4602 N N . GLY B 1 231 ? 10.727 -15.812 -23.875 1 97.38 231 GLY B N 1
ATOM 4603 C CA . GLY B 1 231 ? 11.148 -15.562 -25.25 1 97.38 231 GLY B CA 1
ATOM 4604 C C . GLY B 1 231 ? 10.977 -16.766 -26.156 1 97.38 231 GLY B C 1
ATOM 4605 O O . GLY B 1 231 ? 10.867 -16.625 -27.375 1 97.38 231 GLY B O 1
ATOM 4606 N N . LYS B 1 232 ? 10.922 -17.922 -25.531 1 98.25 232 LYS B N 1
ATOM 4607 C CA . LYS B 1 232 ? 10.867 -19.172 -26.297 1 98.25 232 LYS B CA 1
ATOM 4608 C C . LYS B 1 232 ? 9.43 -19.656 -26.438 1 98.25 232 LYS B C 1
ATOM 4610 O O . LYS B 1 232 ? 9.125 -20.422 -27.359 1 98.25 232 LYS B O 1
ATOM 4615 N N . ALA B 1 233 ? 8.586 -19.281 -25.531 1 98.06 233 ALA B N 1
ATOM 4616 C CA . ALA B 1 233 ? 7.184 -19.688 -25.547 1 98.06 233 ALA B CA 1
ATOM 4617 C C . ALA B 1 233 ? 6.355 -18.766 -26.438 1 98.06 233 ALA B C 1
ATOM 4619 O O . ALA B 1 233 ? 6.406 -17.531 -26.281 1 98.06 233 ALA B O 1
ATOM 4620 N N . ASP B 1 234 ? 5.598 -19.312 -27.359 1 98.19 234 ASP B N 1
ATOM 4621 C CA . ASP B 1 234 ? 4.742 -18.547 -28.25 1 98.19 234 ASP B CA 1
ATOM 4622 C C . ASP B 1 234 ? 3.609 -17.875 -27.484 1 98.19 234 ASP B C 1
ATOM 4624 O O . ASP B 1 234 ? 2.805 -18.547 -26.844 1 98.19 234 ASP B O 1
ATOM 4628 N N . PRO B 1 235 ? 3.559 -16.547 -27.5 1 97.62 235 PRO B N 1
ATOM 4629 C CA . PRO B 1 235 ? 2.553 -15.82 -26.703 1 97.62 235 PRO B CA 1
ATOM 4630 C C . PRO B 1 235 ? 1.124 -16.156 -27.125 1 97.62 235 PRO B C 1
ATOM 4632 O O . PRO B 1 235 ? 0.174 -15.836 -26.406 1 97.62 235 PRO B O 1
ATOM 4635 N N . ARG B 1 236 ? 0.875 -16.797 -28.297 1 97.25 236 ARG B N 1
ATOM 4636 C CA . ARG B 1 236 ? -0.452 -17.203 -28.75 1 97.25 236 ARG B CA 1
ATOM 4637 C C . ARG B 1 236 ? -0.929 -18.453 -28 1 97.25 236 ARG B C 1
ATOM 4639 O O . ARG B 1 236 ? -2.127 -18.734 -27.984 1 97.25 236 ARG B O 1
ATOM 4646 N N . TYR B 1 237 ? 0.082 -19.172 -27.344 1 98.06 237 TYR B N 1
ATOM 4647 C CA . TYR B 1 237 ? -0.288 -20.5 -26.891 1 98.06 237 TYR B CA 1
ATOM 4648 C C . TYR B 1 237 ? 0.048 -20.703 -25.422 1 98.06 237 TYR B C 1
ATOM 4650 O O . TYR B 1 237 ? -0.569 -21.516 -24.734 1 98.06 237 TYR B O 1
ATOM 4658 N N . VAL B 1 238 ? 1.035 -20.031 -24.938 1 98.62 238 VAL B N 1
ATOM 4659 C CA . VAL B 1 238 ? 1.527 -20.266 -23.594 1 98.62 238 VAL B CA 1
ATOM 4660 C C . VAL B 1 238 ? 1.422 -18.984 -22.781 1 98.62 238 VAL B C 1
ATOM 4662 O O . VAL B 1 238 ? 1.884 -17.922 -23.203 1 98.62 238 VAL B O 1
ATOM 4665 N N . PHE B 1 239 ? 0.79 -19.109 -21.641 1 98.56 239 PHE B N 1
ATOM 4666 C CA . PHE B 1 239 ? 0.537 -17.984 -20.734 1 98.56 239 PHE B CA 1
ATOM 4667 C C . PHE B 1 239 ? 1.18 -18.219 -19.375 1 98.56 239 PHE B C 1
ATOM 4669 O O . PHE B 1 239 ? 1.82 -19.25 -19.156 1 98.56 239 PHE B O 1
ATOM 4676 N N . PHE B 1 240 ? 1.037 -17.188 -18.531 1 98.56 240 PHE B N 1
ATOM 4677 C CA . PHE B 1 240 ? 1.73 -17.25 -17.25 1 98.56 240 PHE B CA 1
ATOM 4678 C C . PHE B 1 240 ? 0.807 -16.812 -16.125 1 98.56 240 PHE B C 1
ATOM 4680 O O . PHE B 1 240 ? -0.039 -15.938 -16.297 1 98.56 240 PHE B O 1
ATOM 4687 N N . GLU B 1 241 ? 0.93 -17.469 -15 1 98.69 241 GLU B N 1
ATOM 4688 C CA . GLU B 1 241 ? 0.402 -17.047 -13.711 1 98.69 241 GLU B CA 1
ATOM 4689 C C . GLU B 1 241 ? 1.523 -16.594 -12.781 1 98.69 241 GLU B C 1
ATOM 4691 O O . GLU B 1 241 ? 2.342 -17.406 -12.344 1 98.69 241 GLU B O 1
ATOM 4696 N N . MET B 1 242 ? 1.555 -15.297 -12.531 1 98.56 242 MET B N 1
ATOM 4697 C CA . MET B 1 242 ? 2.58 -14.859 -11.586 1 98.56 242 MET B CA 1
ATOM 4698 C C . MET B 1 242 ? 2.088 -14.992 -10.148 1 98.56 242 MET B C 1
ATOM 4700 O O . MET B 1 242 ? 1.041 -14.453 -9.789 1 98.56 242 MET B O 1
ATOM 4704 N N . ASP B 1 243 ? 2.787 -15.781 -9.422 1 98.75 243 ASP B N 1
ATOM 4705 C CA . ASP B 1 243 ? 2.658 -15.727 -7.969 1 98.75 243 ASP B CA 1
ATOM 4706 C C . ASP B 1 243 ? 3.396 -14.516 -7.398 1 98.75 243 ASP B C 1
ATOM 4708 O O . ASP B 1 243 ? 4.629 -14.492 -7.367 1 98.75 243 ASP B O 1
ATOM 4712 N N . VAL B 1 244 ? 2.666 -13.547 -6.871 1 98.81 244 VAL B N 1
ATOM 4713 C CA . VAL B 1 244 ? 3.24 -12.266 -6.488 1 98.81 244 VAL B CA 1
ATOM 4714 C C . VAL B 1 244 ? 4.195 -12.453 -5.312 1 98.81 244 VAL B C 1
ATOM 4716 O O . VAL B 1 244 ? 5.297 -11.906 -5.305 1 98.81 244 VAL B O 1
ATOM 4719 N N . PHE B 1 245 ? 3.805 -13.234 -4.348 1 98.81 245 PHE B N 1
ATOM 4720 C CA . PHE B 1 245 ? 4.641 -13.5 -3.186 1 98.81 245 PHE B CA 1
ATOM 4721 C C . PHE B 1 245 ? 5.973 -14.117 -3.604 1 98.81 245 PHE B C 1
ATOM 4723 O O . PHE B 1 245 ? 7.035 -13.602 -3.246 1 98.81 245 PHE B O 1
ATOM 4730 N N . TRP B 1 246 ? 5.941 -15.125 -4.387 1 98.69 246 TRP B N 1
ATOM 4731 C CA . TRP B 1 246 ? 7.16 -15.82 -4.773 1 98.69 246 TRP B CA 1
ATOM 4732 C C . TRP B 1 246 ? 8.031 -14.945 -5.668 1 98.69 246 TRP B C 1
ATOM 4734 O O . TRP B 1 246 ? 9.258 -15.094 -5.688 1 98.69 246 TRP B O 1
ATOM 4744 N N . SER B 1 247 ? 7.441 -14.039 -6.434 1 98.69 247 SER B N 1
ATOM 4745 C CA . SER B 1 247 ? 8.219 -13.086 -7.211 1 98.69 247 SER B CA 1
ATOM 4746 C C . SER B 1 247 ? 9.031 -12.164 -6.301 1 98.69 247 SER B C 1
ATOM 4748 O O . SER B 1 247 ? 10.188 -11.852 -6.59 1 98.69 247 SER B O 1
ATOM 4750 N N . TYR B 1 248 ? 8.43 -11.758 -5.223 1 98.62 248 TYR B N 1
ATOM 4751 C CA . TYR B 1 248 ? 9.156 -10.891 -4.309 1 98.62 248 TYR B CA 1
ATOM 4752 C C . TYR B 1 248 ? 10.164 -11.672 -3.484 1 98.62 248 TYR B C 1
ATOM 4754 O O . TYR B 1 248 ? 11.219 -11.148 -3.113 1 98.62 248 TYR B O 1
ATOM 4762 N N . VAL B 1 249 ? 9.844 -12.93 -3.195 1 98.81 249 VAL B N 1
ATOM 4763 C CA . VAL B 1 249 ? 10.859 -13.797 -2.617 1 98.81 249 VAL B CA 1
ATOM 4764 C C . VAL B 1 249 ? 12.055 -13.906 -3.568 1 98.81 249 VAL B C 1
ATOM 4766 O O . VAL B 1 249 ? 13.203 -13.852 -3.139 1 98.81 249 VAL B O 1
ATOM 4769 N N . ALA B 1 250 ? 11.789 -14.055 -4.875 1 98.69 250 ALA B N 1
ATOM 4770 C CA . ALA B 1 250 ? 12.859 -14.109 -5.871 1 98.69 250 ALA B CA 1
ATOM 4771 C C . ALA B 1 250 ? 13.703 -12.836 -5.832 1 98.69 250 ALA B C 1
ATOM 4773 O O . ALA B 1 250 ? 14.938 -12.906 -5.895 1 98.69 250 ALA B O 1
ATOM 4774 N N . ARG B 1 251 ? 13.062 -11.688 -5.738 1 98.12 251 ARG B N 1
ATOM 4775 C CA . ARG B 1 251 ? 13.75 -10.406 -5.645 1 98.12 251 ARG B CA 1
ATOM 4776 C C . ARG B 1 251 ? 14.703 -10.383 -4.453 1 98.12 251 ARG B C 1
ATOM 4778 O O . ARG B 1 251 ? 15.805 -9.836 -4.539 1 98.12 251 ARG B O 1
ATOM 4785 N N . TYR B 1 252 ? 14.312 -10.945 -3.371 1 98.06 252 TYR B N 1
ATOM 4786 C CA . TYR B 1 252 ? 15.086 -10.992 -2.137 1 98.06 252 TYR B CA 1
ATOM 4787 C C . TYR B 1 252 ? 16.234 -11.984 -2.252 1 98.06 252 TYR B C 1
ATOM 4789 O O . TYR B 1 252 ? 17.375 -11.664 -1.911 1 98.06 252 TYR B O 1
ATOM 4797 N N . LYS B 1 253 ? 15.953 -13.141 -2.828 1 98.25 253 LYS B N 1
ATOM 4798 C CA . LYS B 1 253 ? 16.891 -14.266 -2.764 1 98.25 253 LYS B CA 1
ATOM 4799 C C . LYS B 1 253 ? 17.859 -14.242 -3.941 1 98.25 253 LYS B C 1
ATOM 4801 O O . LYS B 1 253 ? 19.031 -14.547 -3.785 1 98.25 253 LYS B O 1
ATOM 4806 N N . HIS B 1 254 ? 17.359 -14.016 -5.109 1 98.19 254 HIS B N 1
ATOM 4807 C CA . HIS B 1 254 ? 18.125 -14.188 -6.34 1 98.19 254 HIS B CA 1
ATOM 4808 C C . HIS B 1 254 ? 18.516 -12.836 -6.938 1 98.19 254 HIS B C 1
ATOM 4810 O O . HIS B 1 254 ? 18.094 -12.5 -8.047 1 98.19 254 HIS B O 1
ATOM 4816 N N . HIS B 1 255 ? 19.438 -12.141 -6.234 1 97.31 255 HIS B N 1
ATOM 4817 C CA . HIS B 1 255 ? 19.719 -10.766 -6.625 1 97.31 255 HIS B CA 1
ATOM 4818 C C . HIS B 1 255 ? 21.172 -10.609 -7.062 1 97.31 255 HIS B C 1
ATOM 4820 O O . HIS B 1 255 ? 21.594 -9.523 -7.461 1 97.31 255 HIS B O 1
ATOM 4826 N N . THR B 1 256 ? 22.031 -11.672 -6.992 1 97.88 256 THR B N 1
ATOM 4827 C CA . THR B 1 256 ? 23.422 -11.602 -7.418 1 97.88 256 THR B CA 1
ATOM 4828 C C . THR B 1 256 ? 23.766 -12.773 -8.328 1 97.88 256 THR B C 1
ATOM 4830 O O . THR B 1 256 ? 23.25 -13.875 -8.148 1 97.88 256 THR B O 1
ATOM 4833 N N . PHE B 1 257 ? 24.609 -12.539 -9.305 1 98.25 257 PHE B N 1
ATOM 4834 C CA . PHE B 1 257 ? 25.188 -13.57 -10.156 1 98.25 257 PHE B CA 1
ATOM 4835 C C . PHE B 1 257 ? 26.625 -13.25 -10.508 1 98.25 257 PHE B C 1
ATOM 4837 O O . PHE B 1 257 ? 27.109 -12.148 -10.242 1 98.25 257 PHE B O 1
ATOM 4844 N N . THR B 1 258 ? 27.391 -14.258 -10.945 1 98.44 258 THR B N 1
ATOM 4845 C CA . THR B 1 258 ? 28.75 -14.07 -11.438 1 98.44 258 THR B CA 1
ATOM 4846 C C . THR B 1 258 ? 28.766 -13.938 -12.953 1 98.44 258 THR B C 1
ATOM 4848 O O . THR B 1 258 ? 28.266 -14.812 -13.664 1 98.44 258 THR B O 1
ATOM 4851 N N . ASP B 1 259 ? 29.297 -12.883 -13.445 1 98.38 259 ASP B N 1
ATOM 4852 C CA . ASP B 1 259 ? 29.266 -12.633 -14.883 1 98.38 259 ASP B CA 1
ATOM 4853 C C . ASP B 1 259 ? 30.359 -13.414 -15.602 1 98.38 259 ASP B C 1
ATOM 4855 O O . ASP B 1 259 ? 31.109 -14.164 -14.977 1 98.38 259 ASP B O 1
ATOM 4859 N N . ARG B 1 260 ? 30.406 -13.32 -16.953 1 97.75 260 ARG B N 1
ATOM 4860 C CA . ARG B 1 260 ? 31.297 -14.109 -17.812 1 97.75 260 ARG B CA 1
ATOM 4861 C C . ARG B 1 260 ? 32.75 -13.922 -17.406 1 97.75 260 ARG B C 1
ATOM 4863 O O . ARG B 1 260 ? 33.562 -14.82 -17.594 1 97.75 260 ARG B O 1
ATOM 4870 N N . ASN B 1 261 ? 33.062 -12.727 -16.812 1 97.69 261 ASN B N 1
ATOM 4871 C CA . ASN B 1 261 ? 34.438 -12.391 -16.453 1 97.69 261 ASN B CA 1
ATOM 4872 C C . ASN B 1 261 ? 34.719 -12.766 -15 1 97.69 261 ASN B C 1
ATOM 4874 O O . ASN B 1 261 ? 35.812 -12.477 -14.484 1 97.69 261 ASN B O 1
ATOM 4878 N N . GLY B 1 262 ? 33.781 -13.32 -14.336 1 97.62 262 GLY B N 1
ATOM 4879 C CA . GLY B 1 262 ? 34 -13.789 -12.977 1 97.62 262 GLY B CA 1
ATOM 4880 C C . GLY B 1 262 ? 33.656 -12.75 -11.922 1 97.62 262 GLY B C 1
ATOM 4881 O O . GLY B 1 262 ? 34.031 -12.914 -10.75 1 97.62 262 GLY B O 1
ATOM 4882 N N . ASN B 1 263 ? 33 -11.688 -12.289 1 98.12 263 ASN B N 1
ATOM 4883 C CA . ASN B 1 263 ? 32.688 -10.617 -11.352 1 98.12 263 ASN B CA 1
ATOM 4884 C C . ASN B 1 263 ? 31.25 -10.75 -10.836 1 98.12 263 ASN B C 1
ATOM 4886 O O . ASN B 1 263 ? 30.328 -11.078 -11.594 1 98.12 263 ASN B O 1
ATOM 4890 N N . PRO B 1 264 ? 31.141 -10.492 -9.531 1 98 264 PRO B N 1
ATOM 4891 C CA . PRO B 1 264 ? 29.781 -10.445 -9.016 1 98 264 PRO B CA 1
ATOM 4892 C C . PRO B 1 264 ? 28.984 -9.258 -9.562 1 98 264 PRO B C 1
ATOM 4894 O O . PRO B 1 264 ? 29.531 -8.156 -9.695 1 98 264 PRO B O 1
ATOM 4897 N N . ARG B 1 265 ? 27.781 -9.562 -10.023 1 98.31 265 ARG B N 1
ATOM 4898 C CA . ARG B 1 265 ? 26.828 -8.555 -10.477 1 98.31 265 ARG B CA 1
ATOM 4899 C C . ARG B 1 265 ? 25.516 -8.648 -9.695 1 98.31 265 ARG B C 1
ATOM 4901 O O . ARG B 1 265 ? 25.109 -9.734 -9.281 1 98.31 265 ARG B O 1
ATOM 4908 N N . THR B 1 266 ? 24.922 -7.453 -9.445 1 98 266 THR B N 1
ATOM 4909 C CA . THR B 1 266 ? 23.625 -7.402 -8.773 1 98 266 THR B CA 1
ATOM 4910 C C . THR B 1 266 ? 22.516 -6.996 -9.742 1 98 266 THR B C 1
ATOM 4912 O O . THR B 1 266 ? 22.703 -6.082 -10.547 1 98 266 THR B O 1
ATOM 4915 N N . ASP B 1 267 ? 21.453 -7.746 -9.766 1 97.44 267 ASP B N 1
ATOM 4916 C CA . ASP B 1 267 ? 20.234 -7.461 -10.531 1 97.44 267 ASP B CA 1
ATOM 4917 C C . ASP B 1 267 ? 18.984 -7.875 -9.766 1 97.44 267 ASP B C 1
ATOM 4919 O O . ASP B 1 267 ? 18.797 -9.055 -9.484 1 97.44 267 ASP B O 1
ATOM 4923 N N . LEU B 1 268 ? 18.203 -6.891 -9.422 1 97 268 LEU B N 1
ATOM 4924 C CA . LEU B 1 268 ? 16.984 -7.164 -8.648 1 97 268 LEU B CA 1
ATOM 4925 C C . LEU B 1 268 ? 15.805 -7.453 -9.562 1 97 268 LEU B C 1
ATOM 4927 O O . LEU B 1 268 ? 15.523 -6.672 -10.477 1 97 268 LEU B O 1
ATOM 4931 N N . PHE B 1 269 ? 15.18 -8.586 -9.32 1 97.94 269 PHE B N 1
ATOM 4932 C CA . PHE B 1 269 ? 13.969 -8.906 -10.078 1 97.94 269 PHE B CA 1
ATOM 4933 C C . PHE B 1 269 ? 12.859 -7.91 -9.758 1 97.94 269 PHE B C 1
ATOM 4935 O O . PHE B 1 269 ? 12.656 -7.555 -8.594 1 97.94 269 PHE B O 1
ATOM 4942 N N . ASP B 1 270 ? 12.148 -7.477 -10.758 1 97.62 270 ASP B N 1
ATOM 4943 C CA . ASP B 1 270 ? 11.016 -6.578 -10.57 1 97.62 270 ASP B CA 1
ATOM 4944 C C . ASP B 1 270 ? 9.742 -7.168 -11.164 1 97.62 270 ASP B C 1
ATOM 4946 O O . ASP B 1 270 ? 9.555 -7.16 -12.383 1 97.62 270 ASP B O 1
ATOM 4950 N N . PRO B 1 271 ? 8.852 -7.633 -10.289 1 98.19 271 PRO B N 1
ATOM 4951 C CA . PRO B 1 271 ? 7.621 -8.266 -10.789 1 98.19 271 PRO B CA 1
ATOM 4952 C C . PRO B 1 271 ? 6.758 -7.309 -11.609 1 98.19 271 PRO B C 1
ATOM 4954 O O . PRO B 1 271 ? 6.137 -7.723 -12.594 1 98.19 271 PRO B O 1
ATOM 4957 N N . ILE B 1 272 ? 6.695 -6.051 -11.234 1 98.12 272 ILE B N 1
ATOM 4958 C CA . ILE B 1 272 ? 5.844 -5.082 -11.914 1 98.12 272 ILE B CA 1
ATOM 4959 C C . ILE B 1 272 ? 6.359 -4.848 -13.336 1 98.12 272 ILE B C 1
ATOM 4961 O O . ILE B 1 272 ? 5.598 -4.934 -14.305 1 98.12 272 ILE B O 1
ATOM 4965 N N . LEU B 1 273 ? 7.664 -4.633 -13.531 1 97.5 273 LEU B N 1
ATOM 4966 C CA . LEU B 1 273 ? 8.234 -4.414 -14.859 1 97.5 273 LEU B CA 1
ATOM 4967 C C . LEU B 1 273 ? 8.039 -5.637 -15.742 1 97.5 273 LEU B C 1
ATOM 4969 O O . LEU B 1 273 ? 7.801 -5.508 -16.953 1 97.5 273 LEU B O 1
ATOM 4973 N N . THR B 1 274 ? 8.102 -6.762 -15.094 1 97.44 274 THR B N 1
ATOM 4974 C CA . THR B 1 274 ? 7.969 -8.008 -15.836 1 97.44 274 THR B CA 1
ATOM 4975 C C . THR B 1 274 ? 6.562 -8.141 -16.422 1 97.44 274 THR B C 1
ATOM 4977 O O . THR B 1 274 ? 6.402 -8.406 -17.609 1 97.44 274 THR B O 1
ATOM 4980 N N . VAL B 1 275 ? 5.57 -7.934 -15.633 1 98.06 275 VAL B N 1
ATOM 4981 C CA . VAL B 1 275 ? 4.191 -8.094 -16.094 1 98.06 275 VAL B CA 1
ATOM 4982 C C . VAL B 1 275 ? 3.812 -6.926 -17 1 98.06 275 VAL B C 1
ATOM 4984 O O . VAL B 1 275 ? 3.162 -7.121 -18.031 1 98.06 275 VAL B O 1
ATOM 4987 N N . ALA B 1 276 ? 4.273 -5.703 -16.641 1 96.69 276 ALA B N 1
ATOM 4988 C CA . ALA B 1 276 ? 3.9 -4.508 -17.391 1 96.69 276 ALA B CA 1
ATOM 4989 C C . ALA B 1 276 ? 4.426 -4.574 -18.812 1 96.69 276 ALA B C 1
ATOM 4991 O O . ALA B 1 276 ? 3.832 -3.99 -19.734 1 96.69 276 ALA B O 1
ATOM 4992 N N . ALA B 1 277 ? 5.453 -5.293 -19.062 1 95.44 277 ALA B N 1
ATOM 4993 C CA . ALA B 1 277 ? 6.047 -5.406 -20.391 1 95.44 277 ALA B CA 1
ATOM 4994 C C . ALA B 1 277 ? 5.156 -6.223 -21.328 1 95.44 277 ALA B C 1
ATOM 4996 O O . ALA B 1 277 ? 5.207 -6.055 -22.547 1 95.44 277 ALA B O 1
ATOM 4997 N N . ALA B 1 278 ? 4.387 -7.148 -20.75 1 96.38 278 ALA B N 1
ATOM 4998 C CA . ALA B 1 278 ? 3.473 -7.984 -21.531 1 96.38 278 ALA B CA 1
ATOM 4999 C C . ALA B 1 278 ? 2.268 -8.406 -20.688 1 96.38 278 ALA B C 1
ATOM 5001 O O . ALA B 1 278 ? 2.062 -9.594 -20.438 1 96.38 278 ALA B O 1
ATOM 5002 N N . PRO B 1 279 ? 1.431 -7.434 -20.328 1 96.81 279 PRO B N 1
ATOM 5003 C CA . PRO B 1 279 ? 0.384 -7.691 -19.344 1 96.81 279 PRO B CA 1
ATOM 5004 C C . PRO B 1 279 ? -0.586 -8.789 -19.781 1 96.81 279 PRO B C 1
ATOM 5006 O O . PRO B 1 279 ? -1.083 -9.547 -18.938 1 96.81 279 PRO B O 1
ATOM 5009 N N . LYS B 1 280 ? -0.821 -8.984 -21.031 1 96.88 280 LYS B N 1
ATOM 5010 C CA . LYS B 1 280 ? -1.819 -9.945 -21.5 1 96.88 280 LYS B CA 1
ATOM 5011 C C . LYS B 1 280 ? -1.238 -11.352 -21.578 1 96.88 280 LYS B C 1
ATOM 5013 O O . LYS B 1 280 ? -1.963 -12.32 -21.828 1 96.88 280 LYS B O 1
ATOM 5018 N N . ARG B 1 281 ? 0.05 -11.484 -21.344 1 97.88 281 ARG B N 1
ATOM 5019 C CA . ARG B 1 281 ? 0.665 -12.797 -21.203 1 97.88 281 ARG B CA 1
ATOM 5020 C C . ARG B 1 281 ? 0.402 -13.391 -19.828 1 97.88 281 ARG B C 1
ATOM 5022 O O . ARG B 1 281 ? 0.634 -14.578 -19.594 1 97.88 281 ARG B O 1
ATOM 5029 N N . PHE B 1 282 ? -0.104 -12.555 -18.953 1 98.38 282 PHE B N 1
ATOM 5030 C CA . PHE B 1 282 ? -0.377 -12.961 -17.578 1 98.38 282 PHE B CA 1
ATOM 5031 C C . PHE B 1 282 ? -1.861 -12.828 -17.266 1 98.38 282 PHE B C 1
ATOM 5033 O O . PHE B 1 282 ? -2.275 -11.891 -16.578 1 98.38 282 PHE B O 1
ATOM 5040 N N . PRO B 1 283 ? -2.662 -13.766 -17.594 1 98.06 283 PRO B N 1
ATOM 5041 C CA . PRO B 1 283 ? -4.09 -13.664 -17.281 1 98.06 283 PRO B CA 1
ATOM 5042 C C . PRO B 1 283 ? -4.391 -13.898 -15.805 1 98.06 283 PRO B C 1
ATOM 5044 O O . PRO B 1 283 ? -5.398 -13.406 -15.297 1 98.06 283 PRO B O 1
ATOM 5047 N N . LEU B 1 284 ? -3.52 -14.625 -15.109 1 98.5 284 LEU B N 1
ATOM 5048 C CA . LEU B 1 284 ? -3.787 -15.055 -13.742 1 98.5 284 LEU B CA 1
ATOM 5049 C C . LEU B 1 284 ? -2.666 -14.617 -12.805 1 98.5 284 LEU B C 1
ATOM 5051 O O . LEU B 1 284 ? -1.507 -14.523 -13.219 1 98.5 284 LEU B O 1
ATOM 5055 N N . PHE B 1 285 ? -3.098 -14.398 -11.57 1 98.81 285 PHE B N 1
ATOM 5056 C CA . PHE B 1 285 ? -2.154 -14.125 -10.5 1 98.81 285 PHE B CA 1
ATOM 5057 C C . PHE B 1 285 ? -2.525 -14.898 -9.242 1 98.81 285 PHE B C 1
ATOM 5059 O O . PHE B 1 285 ? -3.707 -15.086 -8.945 1 98.81 285 PHE B O 1
ATOM 5066 N N . HIS B 1 286 ? -1.499 -15.398 -8.57 1 98.88 286 HIS B N 1
ATOM 5067 C CA . HIS B 1 286 ? -1.717 -15.672 -7.156 1 98.88 286 HIS B CA 1
ATOM 5068 C C . HIS B 1 286 ? -1.48 -14.422 -6.312 1 98.88 286 HIS B C 1
ATOM 5070 O O . HIS B 1 286 ? -0.34 -13.977 -6.156 1 98.88 286 HIS B O 1
ATOM 5076 N N . ALA B 1 287 ? -2.604 -13.875 -5.84 1 98.81 287 ALA B N 1
ATOM 5077 C CA . ALA B 1 287 ? -2.572 -12.758 -4.898 1 98.81 287 ALA B CA 1
ATOM 5078 C C . ALA B 1 287 ? -2.17 -13.227 -3.504 1 98.81 287 ALA B C 1
ATOM 5080 O O . ALA B 1 287 ? -3.006 -13.297 -2.6 1 98.81 287 ALA B O 1
ATOM 5081 N N . LYS B 1 288 ? -0.924 -13.516 -3.385 1 98.81 288 LYS B N 1
ATOM 5082 C CA . LYS B 1 288 ? -0.294 -14.078 -2.193 1 98.81 288 LYS B CA 1
ATOM 5083 C C . LYS B 1 288 ? 0.611 -13.047 -1.517 1 98.81 288 LYS B C 1
ATOM 5085 O O . LYS B 1 288 ? 1.563 -12.555 -2.125 1 98.81 288 LYS B O 1
ATOM 5090 N N . ASP B 1 289 ? 0.227 -12.703 -0.2 1 98.75 289 ASP B N 1
ATOM 5091 C CA . ASP B 1 289 ? 0.888 -11.609 0.505 1 98.75 289 ASP B CA 1
ATOM 5092 C C . ASP B 1 289 ? 1.844 -12.141 1.571 1 98.75 289 ASP B C 1
ATOM 5094 O O . ASP B 1 289 ? 1.808 -13.328 1.91 1 98.75 289 ASP B O 1
ATOM 5098 N N . GLY B 1 290 ? 2.773 -11.25 1.983 1 98.56 290 GLY B N 1
ATOM 5099 C CA . GLY B 1 290 ? 3.73 -11.664 2.996 1 98.56 290 GLY B CA 1
ATOM 5100 C C . GLY B 1 290 ? 4.301 -10.5 3.787 1 98.56 290 GLY B C 1
ATOM 5101 O O . GLY B 1 290 ? 4.375 -9.383 3.285 1 98.56 290 GLY B O 1
ATOM 5102 N N . ASN B 1 291 ? 4.684 -10.797 5.051 1 97.75 291 ASN B N 1
ATOM 5103 C CA . ASN B 1 291 ? 5.445 -9.875 5.887 1 97.75 291 ASN B CA 1
ATOM 5104 C C . ASN B 1 291 ? 6.945 -10.031 5.672 1 97.75 291 ASN B C 1
ATOM 5106 O O . ASN B 1 291 ? 7.465 -11.148 5.691 1 97.75 291 ASN B O 1
ATOM 5110 N N . LYS B 1 292 ? 7.578 -8.93 5.492 1 97 292 LYS B N 1
ATOM 5111 C CA . LYS B 1 292 ? 9.039 -8.977 5.422 1 97 292 LYS B CA 1
ATOM 5112 C C . LYS B 1 292 ? 9.625 -9.539 6.715 1 97 292 LYS B C 1
ATOM 5114 O O . LYS B 1 292 ? 9.242 -9.125 7.809 1 97 292 LYS B O 1
ATOM 5119 N N . ASN B 1 293 ? 10.469 -10.523 6.609 1 97.75 293 ASN B N 1
ATOM 5120 C CA . ASN B 1 293 ? 11.156 -11.18 7.719 1 97.75 293 ASN B CA 1
ATOM 5121 C C . ASN B 1 293 ? 12.516 -11.727 7.297 1 97.75 293 ASN B C 1
ATOM 5123 O O . ASN B 1 293 ? 12.609 -12.852 6.809 1 97.75 293 ASN B O 1
ATOM 5127 N N . THR B 1 294 ? 13.539 -10.953 7.488 1 95.62 294 THR B N 1
ATOM 5128 C CA . THR B 1 294 ? 14.867 -11.305 6.988 1 95.62 294 THR B CA 1
ATOM 5129 C C . THR B 1 294 ? 15.453 -12.461 7.793 1 95.62 294 THR B C 1
ATOM 5131 O O . THR B 1 294 ? 16.484 -13.016 7.418 1 95.62 294 THR B O 1
ATOM 5134 N N . ALA B 1 295 ? 14.766 -12.836 8.875 1 97.31 295 ALA B N 1
ATOM 5135 C CA . ALA B 1 295 ? 15.25 -13.938 9.703 1 97.31 295 ALA B CA 1
ATOM 5136 C C . ALA B 1 295 ? 14.93 -15.281 9.07 1 97.31 295 ALA B C 1
ATOM 5138 O O . ALA B 1 295 ? 15.469 -16.312 9.484 1 97.31 295 ALA B O 1
ATOM 5139 N N . VAL B 1 296 ? 14.062 -15.352 8.062 1 97.62 296 VAL B N 1
ATOM 5140 C CA . VAL B 1 296 ? 13.711 -16.609 7.406 1 97.62 296 VAL B CA 1
ATOM 5141 C C . VAL B 1 296 ? 14.32 -16.641 6.004 1 97.62 296 VAL B C 1
ATOM 5143 O O . VAL B 1 296 ? 14.484 -15.602 5.367 1 97.62 296 VAL B O 1
ATOM 5146 N N . PRO B 1 297 ? 14.602 -17.812 5.465 1 97 297 PRO B N 1
ATOM 5147 C CA . PRO B 1 297 ? 15.32 -17.922 4.195 1 97 297 PRO B CA 1
ATOM 5148 C C . PRO B 1 297 ? 14.594 -17.25 3.039 1 97 297 PRO B C 1
ATOM 5150 O O . PRO B 1 297 ? 15.234 -16.672 2.158 1 97 297 PRO B O 1
ATOM 5153 N N . ASN B 1 298 ? 13.305 -17.203 3.07 1 98 298 ASN B N 1
ATOM 5154 C CA . ASN B 1 298 ? 12.531 -16.641 1.965 1 98 298 ASN B CA 1
ATOM 5155 C C . ASN B 1 298 ? 12.43 -15.117 2.068 1 98 298 ASN B C 1
ATOM 5157 O O . ASN B 1 298 ? 12 -14.453 1.121 1 98 298 ASN B O 1
ATOM 5161 N N . GLY B 1 299 ? 12.773 -14.562 3.186 1 98.25 299 GLY B N 1
ATOM 5162 C CA . GLY B 1 299 ? 12.695 -13.125 3.387 1 98.25 299 GLY B CA 1
ATOM 5163 C C . GLY B 1 299 ? 11.289 -12.633 3.668 1 98.25 299 GLY B C 1
ATOM 5164 O O . GLY B 1 299 ? 11.07 -11.438 3.865 1 98.25 299 GLY B O 1
ATOM 5165 N N . TYR B 1 300 ? 10.242 -13.578 3.686 1 98.5 300 TYR B N 1
ATOM 5166 C CA . TYR B 1 300 ? 8.836 -13.25 3.906 1 98.5 300 TYR B CA 1
ATOM 5167 C C . TYR B 1 300 ? 8.125 -14.383 4.633 1 98.5 300 TYR B C 1
ATOM 5169 O O . TYR B 1 300 ? 8.43 -15.555 4.422 1 98.5 300 TYR B O 1
ATOM 5177 N N . ASP B 1 301 ? 7.168 -13.977 5.473 1 98.56 301 ASP B N 1
ATOM 5178 C CA . ASP B 1 301 ? 6.176 -14.898 6.02 1 98.56 301 ASP B CA 1
ATOM 5179 C C . ASP B 1 301 ? 4.812 -14.695 5.359 1 98.56 301 ASP B C 1
ATOM 5181 O O . ASP B 1 301 ? 4.316 -13.57 5.289 1 98.56 301 ASP B O 1
ATOM 5185 N N . MET B 1 302 ? 4.258 -15.789 4.895 1 98.69 302 MET B N 1
ATOM 5186 C CA . MET B 1 302 ? 2.943 -15.68 4.266 1 98.69 302 MET B CA 1
ATOM 5187 C C . MET B 1 302 ? 1.891 -15.242 5.273 1 98.69 302 MET B C 1
ATOM 5189 O O . MET B 1 302 ? 1.869 -15.719 6.41 1 98.69 302 MET B O 1
ATOM 5193 N N . VAL B 1 303 ? 1.103 -14.266 4.934 1 98.69 303 VAL B N 1
ATOM 5194 C CA . VAL B 1 303 ? -0.013 -13.773 5.73 1 98.69 303 VAL B CA 1
ATOM 5195 C C . VAL B 1 303 ? -1.231 -13.555 4.84 1 98.69 303 VAL B C 1
ATOM 5197 O O . VAL B 1 303 ? -1.127 -13.602 3.611 1 98.69 303 VAL B O 1
ATOM 5200 N N . PRO B 1 304 ? -2.438 -13.367 5.41 1 98.75 304 PRO B N 1
ATOM 5201 C CA . PRO B 1 304 ? -3.594 -13.055 4.57 1 98.75 304 PRO B CA 1
ATOM 5202 C C . PRO B 1 304 ? -3.371 -11.82 3.693 1 98.75 304 PRO B C 1
ATOM 5204 O O . PRO B 1 304 ? -2.605 -10.93 4.062 1 98.75 304 PRO B O 1
ATOM 5207 N N . PHE B 1 305 ? -3.998 -11.859 2.537 1 98.75 305 PHE B N 1
ATOM 5208 C CA . PHE B 1 305 ? -3.902 -10.742 1.61 1 98.75 305 PHE B CA 1
ATOM 5209 C C . PHE B 1 305 ? -4.285 -9.438 2.297 1 98.75 305 PHE B C 1
ATOM 5211 O O . PHE B 1 305 ? -5.328 -9.352 2.947 1 98.75 305 PHE B O 1
ATOM 5218 N N . GLY B 1 306 ? -3.445 -8.43 2.209 1 97.06 306 GLY B N 1
ATOM 5219 C CA . GLY B 1 306 ? -3.725 -7.121 2.771 1 97.06 306 GLY B CA 1
ATOM 5220 C C . GLY B 1 306 ? -3.107 -6.918 4.141 1 97.06 306 GLY B C 1
ATOM 5221 O O . GLY B 1 306 ? -3.072 -5.797 4.652 1 97.06 306 GLY B O 1
ATOM 5222 N N . GLU B 1 307 ? -2.564 -8.016 4.73 1 96.69 307 GLU B N 1
ATOM 5223 C CA . GLU B 1 307 ? -1.949 -7.938 6.051 1 96.69 307 GLU B CA 1
ATOM 5224 C C . GLU B 1 307 ? -0.427 -7.902 5.949 1 96.69 307 GLU B C 1
ATOM 5226 O O . GLU B 1 307 ? 0.267 -7.84 6.965 1 96.69 307 GLU B O 1
ATOM 5231 N N . GLY B 1 308 ? 0.096 -7.977 4.742 1 96.88 308 GLY B N 1
ATOM 5232 C CA . GLY B 1 308 ? 1.533 -8.102 4.555 1 96.88 308 GLY B CA 1
ATOM 5233 C C . GLY B 1 308 ? 2.186 -6.82 4.074 1 96.88 308 GLY B C 1
ATOM 5234 O O . GLY B 1 308 ? 1.529 -5.781 3.977 1 96.88 308 GLY B O 1
ATOM 5235 N N . ASP B 1 309 ? 3.508 -6.918 3.822 1 95.75 309 ASP B N 1
ATOM 5236 C CA . ASP B 1 309 ? 4.352 -5.781 3.471 1 95.75 309 ASP B CA 1
ATOM 5237 C C . ASP B 1 309 ? 4.496 -5.648 1.957 1 95.75 309 ASP B C 1
ATOM 5239 O O . ASP B 1 309 ? 5.016 -4.645 1.462 1 95.75 309 ASP B O 1
ATOM 5243 N N . ILE B 1 310 ? 4.027 -6.664 1.166 1 97.25 310 ILE B N 1
ATOM 5244 C CA . ILE B 1 310 ? 4.137 -6.57 -0.286 1 97.25 310 ILE B CA 1
ATOM 5245 C C . ILE B 1 310 ? 3.148 -5.535 -0.812 1 97.25 310 ILE B C 1
ATOM 5247 O O . ILE B 1 310 ? 1.98 -5.523 -0.417 1 97.25 310 ILE B O 1
ATOM 5251 N N . GLN B 1 311 ? 3.619 -4.648 -1.66 1 95.88 311 GLN B N 1
ATOM 5252 C CA . GLN B 1 311 ? 2.801 -3.555 -2.168 1 95.88 311 GLN B CA 1
ATOM 5253 C C . GLN B 1 311 ? 1.822 -4.043 -3.232 1 95.88 311 GLN B C 1
ATOM 5255 O O . GLN B 1 311 ? 1.953 -3.703 -4.41 1 95.88 311 GLN B O 1
ATOM 5260 N N . MET B 1 312 ? 0.784 -4.707 -2.766 1 97.56 312 MET B N 1
ATOM 5261 C CA . MET B 1 312 ? -0.222 -5.285 -3.652 1 97.56 312 MET B CA 1
ATOM 5262 C C . MET B 1 312 ? -0.992 -4.195 -4.387 1 97.56 312 MET B C 1
ATOM 5264 O O . MET B 1 312 ? -1.341 -4.359 -5.559 1 97.56 312 MET B O 1
ATOM 5268 N N . GLN B 1 313 ? -1.275 -3.064 -3.664 1 96.69 313 GLN B N 1
ATOM 5269 C CA . GLN B 1 313 ? -1.946 -1.929 -4.285 1 96.69 313 GLN B CA 1
ATOM 5270 C C . GLN B 1 313 ? -1.162 -1.419 -5.492 1 96.69 313 GLN B C 1
ATOM 5272 O O . GLN B 1 313 ? -1.715 -1.282 -6.586 1 96.69 313 GLN B O 1
ATOM 5277 N N . GLN B 1 314 ? 0.121 -1.161 -5.324 1 97 314 GLN B N 1
ATOM 5278 C CA . GLN B 1 314 ? 0.946 -0.667 -6.422 1 97 314 GLN B CA 1
ATOM 5279 C C . GLN B 1 314 ? 1.049 -1.697 -7.539 1 97 314 GLN B C 1
ATOM 5281 O O . GLN B 1 314 ? 0.98 -1.348 -8.719 1 97 314 GLN B O 1
ATOM 5286 N N . PHE B 1 315 ? 1.277 -2.961 -7.125 1 98.19 315 PHE B N 1
ATOM 5287 C CA . PHE B 1 315 ? 1.44 -4.027 -8.109 1 98.19 315 PHE B CA 1
ATOM 5288 C C . PHE B 1 315 ? 0.263 -4.055 -9.078 1 98.19 315 PHE B C 1
ATOM 5290 O O . PHE B 1 315 ? 0.435 -3.834 -10.273 1 98.19 315 PHE B O 1
ATOM 5297 N N . PHE B 1 316 ? -0.962 -4.172 -8.555 1 97.88 316 PHE B N 1
ATOM 5298 C CA . PHE B 1 316 ? -2.141 -4.336 -9.398 1 97.88 316 PHE B CA 1
ATOM 5299 C C . PHE B 1 316 ? -2.502 -3.027 -10.086 1 97.88 316 PHE B C 1
ATOM 5301 O O . PHE B 1 316 ? -3.066 -3.031 -11.188 1 97.88 316 PHE B O 1
ATOM 5308 N N . GLN B 1 317 ? -2.152 -1.939 -9.469 1 95.94 317 GLN B N 1
ATOM 5309 C CA . GLN B 1 317 ? -2.459 -0.637 -10.047 1 95.94 317 GLN B CA 1
ATOM 5310 C C . GLN B 1 317 ? -1.562 -0.344 -11.25 1 95.94 317 GLN B C 1
ATOM 5312 O O . GLN B 1 317 ? -1.977 0.334 -12.188 1 95.94 317 GLN B O 1
ATOM 5317 N N . THR B 1 318 ? -0.363 -0.926 -11.281 1 96.38 318 THR B N 1
ATOM 5318 C CA . THR B 1 318 ? 0.66 -0.481 -12.219 1 96.38 318 THR B CA 1
ATOM 5319 C C . THR B 1 318 ? 0.77 -1.446 -13.398 1 96.38 318 THR B C 1
ATOM 5321 O O . THR B 1 318 ? 1.169 -1.052 -14.492 1 96.38 318 THR B O 1
ATOM 5324 N N . ILE B 1 319 ? 0.361 -2.688 -13.305 1 96.56 319 ILE B N 1
ATOM 5325 C CA . ILE B 1 319 ? 0.613 -3.703 -14.32 1 96.56 319 ILE B CA 1
ATOM 5326 C C . ILE B 1 319 ? -0.401 -3.561 -15.453 1 96.56 319 ILE B C 1
ATOM 5328 O O . ILE B 1 319 ? -0.261 -4.191 -16.5 1 96.56 319 ILE B O 1
ATOM 5332 N N . GLY B 1 320 ? -1.41 -2.74 -15.336 1 92.31 320 GLY B N 1
ATOM 5333 C CA . GLY B 1 320 ? -2.381 -2.461 -16.375 1 92.31 320 GLY B CA 1
ATOM 5334 C C . GLY B 1 320 ? -3.387 -3.58 -16.578 1 92.31 320 GLY B C 1
ATOM 5335 O O . GLY B 1 320 ? -3.42 -4.535 -15.797 1 92.31 320 GLY B O 1
ATOM 5336 N N . GLU B 1 321 ? -4.281 -3.385 -17.5 1 94.81 321 GLU B N 1
ATOM 5337 C CA . GLU B 1 321 ? -5.266 -4.359 -17.953 1 94.81 321 GLU B CA 1
ATOM 5338 C C . GLU B 1 321 ? -6.055 -4.941 -16.781 1 94.81 321 GLU B C 1
ATOM 5340 O O . GLU B 1 321 ? -6.188 -6.164 -16.672 1 94.81 321 GLU B O 1
ATOM 5345 N N . ARG B 1 322 ? -6.539 -4.109 -15.891 1 93.19 322 ARG B N 1
ATOM 5346 C CA . ARG B 1 322 ? -7.16 -4.551 -14.648 1 93.19 322 ARG B CA 1
ATOM 5347 C C . ARG B 1 322 ? -8.383 -5.426 -14.922 1 93.19 322 ARG B C 1
ATOM 5349 O O . ARG B 1 322 ? -8.68 -6.34 -14.156 1 93.19 322 ARG B O 1
ATOM 5356 N N . ASP B 1 323 ? -9.047 -5.211 -16.078 1 94.94 323 ASP B N 1
ATOM 5357 C CA . ASP B 1 323 ? -10.25 -5.98 -16.375 1 94.94 323 ASP B CA 1
ATOM 5358 C C . ASP B 1 323 ? -9.898 -7.355 -16.938 1 94.94 323 ASP B C 1
ATOM 5360 O O . ASP B 1 323 ? -10.734 -8.258 -16.953 1 94.94 323 ASP B O 1
ATOM 5364 N N . PHE B 1 324 ? -8.727 -7.484 -17.422 1 96.69 324 PHE B N 1
ATOM 5365 C CA . PHE B 1 324 ? -8.281 -8.727 -18.031 1 96.69 324 PHE B CA 1
ATOM 5366 C C . PHE B 1 324 ? -7.719 -9.68 -16.984 1 96.69 324 PHE B C 1
ATOM 5368 O O . PHE B 1 324 ? -7.867 -10.898 -17.109 1 96.69 324 PHE B O 1
ATOM 5375 N N . HIS B 1 325 ? -7.102 -9.148 -15.961 1 97.62 325 HIS B N 1
ATOM 5376 C CA . HIS B 1 325 ? -6.371 -9.922 -14.961 1 97.62 325 HIS B CA 1
ATOM 5377 C C . HIS B 1 325 ? -7.32 -10.562 -13.953 1 97.62 325 HIS B C 1
ATOM 5379 O O . HIS B 1 325 ? -8.312 -9.945 -13.555 1 97.62 325 HIS B O 1
ATOM 5385 N N . HIS B 1 326 ? -7 -11.82 -13.578 1 98.38 326 HIS B N 1
ATOM 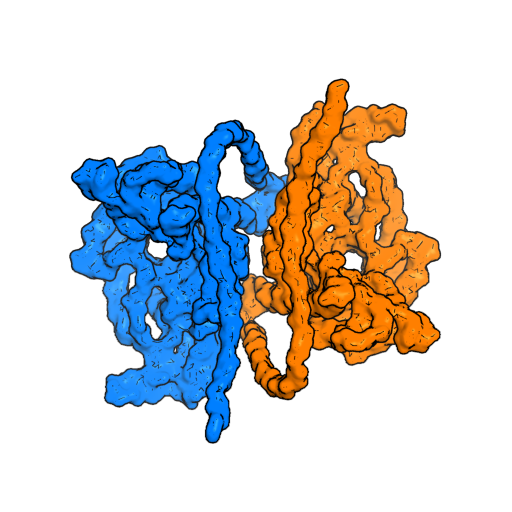5386 C CA . HIS B 1 326 ? -7.707 -12.523 -12.516 1 98.38 326 HIS B CA 1
ATOM 5387 C C . HIS B 1 326 ? -6.805 -12.75 -11.312 1 98.38 326 HIS B C 1
ATOM 5389 O O . HIS B 1 326 ? -5.695 -13.273 -11.445 1 98.38 326 HIS B O 1
ATOM 5395 N N . ALA B 1 327 ? -7.273 -12.328 -10.141 1 98.75 327 ALA B N 1
ATOM 5396 C CA . ALA B 1 327 ? -6.504 -12.477 -8.914 1 98.75 327 ALA B CA 1
ATOM 5397 C C . ALA B 1 327 ? -7.051 -13.609 -8.055 1 98.75 327 ALA B C 1
ATOM 5399 O O . ALA B 1 327 ? -8.148 -13.508 -7.5 1 98.75 327 ALA B O 1
ATOM 5400 N N . ASN B 1 328 ? -6.285 -14.711 -7.945 1 98.88 328 ASN B N 1
ATOM 5401 C CA . ASN B 1 328 ? -6.617 -15.812 -7.047 1 98.88 328 ASN B CA 1
ATOM 5402 C C . ASN B 1 328 ? -5.871 -15.695 -5.719 1 98.88 328 ASN B C 1
ATOM 5404 O O . ASN B 1 328 ? -4.645 -15.805 -5.68 1 98.88 328 ASN B O 1
ATOM 5408 N N . TRP B 1 329 ? -6.641 -15.477 -4.648 1 98.94 329 TRP B N 1
ATOM 5409 C CA . TRP B 1 329 ? -5.98 -15.477 -3.35 1 98.94 329 TRP B CA 1
ATOM 5410 C C . TRP B 1 329 ? -5.336 -16.828 -3.066 1 98.94 329 TRP B C 1
ATOM 5412 O O . TRP B 1 329 ? -5.941 -17.875 -3.326 1 98.94 329 TRP B O 1
ATOM 5422 N N . GLU B 1 330 ? -4.117 -16.734 -2.561 1 98.94 330 GLU B N 1
ATOM 5423 C CA . GLU B 1 330 ? -3.439 -17.938 -2.098 1 98.94 330 GLU B CA 1
ATOM 5424 C C . GLU B 1 330 ? -2.697 -17.688 -0.788 1 98.94 330 GLU B C 1
ATOM 5426 O O . GLU B 1 330 ? -2.109 -16.625 -0.596 1 98.94 330 GLU B O 1
ATOM 5431 N N . GLN B 1 331 ? -2.787 -18.734 0.056 1 98.88 331 GLN B N 1
ATOM 5432 C CA . GLN B 1 331 ? -1.926 -18.828 1.231 1 98.88 331 GLN B CA 1
ATOM 5433 C C . GLN B 1 331 ? -1.641 -20.281 1.593 1 98.88 331 GLN B C 1
ATOM 5435 O O . GLN B 1 331 ? -2.51 -20.969 2.121 1 98.88 331 GLN B O 1
ATOM 5440 N N . ASP B 1 332 ? -0.399 -20.656 1.391 1 98.38 332 ASP B N 1
ATOM 5441 C CA . ASP B 1 332 ? -0.013 -22.047 1.629 1 98.38 332 ASP B CA 1
ATOM 5442 C C . ASP B 1 332 ? -0.183 -22.422 3.1 1 98.38 332 ASP B C 1
ATOM 5444 O O . ASP B 1 332 ? -0.493 -23.562 3.424 1 98.38 332 ASP B O 1
ATOM 5448 N N . THR B 1 333 ? -0.074 -21.422 3.977 1 98.44 333 THR B N 1
ATOM 5449 C CA . THR B 1 333 ? -0.067 -21.656 5.414 1 98.44 333 THR B CA 1
ATOM 5450 C C . THR B 1 333 ? -1.443 -21.391 6.016 1 98.44 333 THR B C 1
ATOM 5452 O O . THR B 1 333 ? -1.574 -21.219 7.23 1 98.44 333 THR B O 1
ATOM 5455 N N . ALA B 1 334 ? -2.443 -21.344 5.234 1 98.75 334 ALA B N 1
ATOM 5456 C CA . ALA B 1 334 ? -3.775 -20.984 5.699 1 98.75 334 ALA B CA 1
ATOM 5457 C C . ALA B 1 334 ? -4.359 -22.062 6.609 1 98.75 334 ALA B C 1
ATOM 5459 O O . ALA B 1 334 ? -5.016 -21.75 7.605 1 98.75 334 ALA B O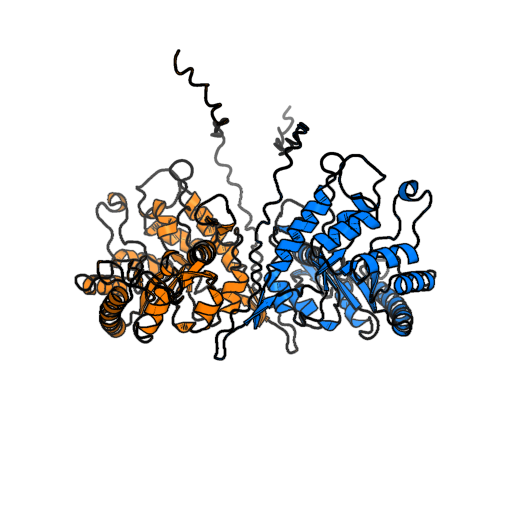 1
ATOM 5460 N N . PRO B 1 335 ? -4.148 -23.312 6.379 1 98.62 335 PRO B N 1
ATOM 5461 C CA . PRO B 1 335 ? -4.723 -24.328 7.262 1 98.62 335 PRO B CA 1
ATOM 5462 C C . PRO B 1 335 ? -4.258 -24.188 8.711 1 98.62 335 PRO B C 1
ATOM 5464 O O . PRO B 1 335 ? -3.08 -23.922 8.961 1 98.62 335 PRO B O 1
ATOM 5467 N N . GLY B 1 336 ? -5.242 -24.375 9.602 1 97.5 336 GLY B N 1
ATOM 5468 C CA . GLY B 1 336 ? -4.953 -24.203 11.023 1 97.5 336 GLY B CA 1
ATOM 5469 C C . GLY B 1 336 ? -4.824 -25.516 11.766 1 97.5 336 GLY B C 1
ATOM 5470 O O . GLY B 1 336 ? -4.668 -25.531 12.984 1 97.5 336 GLY B O 1
ATOM 5471 N N . GLY B 1 337 ? -5.02 -26.578 11.078 1 95.12 337 GLY B N 1
ATOM 5472 C CA . GLY B 1 337 ? -4.938 -27.891 11.719 1 95.12 337 GLY B CA 1
ATOM 5473 C C . GLY B 1 337 ? -6.133 -28.188 12.602 1 95.12 337 GLY B C 1
ATOM 5474 O O . GLY B 1 337 ? -7.18 -27.562 12.484 1 95.12 337 GLY B O 1
ATOM 5475 N N . ALA B 1 338 ? -5.941 -29.219 13.398 1 92.31 338 ALA B N 1
ATOM 5476 C CA . ALA B 1 338 ? -7.012 -29.672 14.281 1 92.31 338 ALA B CA 1
ATOM 5477 C C . ALA B 1 338 ? -7.336 -28.625 15.336 1 92.31 338 ALA B C 1
ATOM 5479 O O . ALA B 1 338 ? -8.484 -28.516 15.781 1 92.31 338 ALA B O 1
ATOM 5480 N N . ALA B 1 339 ? -6.352 -27.859 15.703 1 94.62 339 ALA B N 1
ATOM 5481 C CA . ALA B 1 339 ? -6.508 -26.859 16.75 1 94.62 339 ALA B CA 1
ATOM 5482 C C . ALA B 1 339 ? -7.367 -25.688 16.281 1 94.62 339 ALA B C 1
ATOM 5484 O O . ALA B 1 339 ? -8.039 -25.031 17.078 1 94.62 339 ALA B O 1
ATOM 5485 N N . ASN B 1 340 ? -7.41 -25.484 14.953 1 97.56 340 ASN B N 1
ATOM 5486 C CA . ASN B 1 340 ? -8.195 -24.391 14.367 1 97.56 340 ASN B CA 1
ATOM 5487 C C . ASN B 1 340 ? -8.664 -24.75 12.961 1 97.56 340 ASN B C 1
ATOM 5489 O O . ASN B 1 340 ? -8.234 -24.141 11.984 1 97.56 340 ASN B O 1
ATOM 5493 N N . PRO B 1 341 ? -9.633 -25.641 12.883 1 97 341 PRO B N 1
ATOM 5494 C CA . PRO B 1 341 ? -10.039 -26.156 11.57 1 97 341 PRO B CA 1
ATOM 5495 C C . PRO B 1 341 ? -10.688 -25.094 10.688 1 97 341 PRO B C 1
ATOM 5497 O O . PRO B 1 341 ? -10.797 -25.297 9.469 1 97 341 PRO B O 1
ATOM 5500 N N . GLY B 1 342 ? -11.062 -23.953 11.25 1 98.31 342 GLY B N 1
ATOM 5501 C CA . GLY B 1 342 ? -11.742 -22.922 10.484 1 98.31 342 GLY B CA 1
ATOM 5502 C C . GLY B 1 342 ? -10.805 -21.844 9.969 1 98.31 342 GLY B C 1
ATOM 5503 O O . GLY B 1 342 ? -11.227 -20.922 9.266 1 98.31 342 GLY B O 1
ATOM 5504 N N . GLN B 1 343 ? -9.508 -21.969 10.25 1 98.75 343 GLN B N 1
ATOM 5505 C CA . GLN B 1 343 ? -8.578 -20.875 10.008 1 98.75 343 GLN B CA 1
ATOM 5506 C C . GLN B 1 343 ? -8.469 -20.562 8.523 1 98.75 343 GLN B C 1
ATOM 5508 O O . GLN B 1 343 ? -8.453 -19.406 8.125 1 98.75 343 GLN B O 1
ATOM 5513 N N . SER B 1 344 ? -8.383 -21.625 7.676 1 98.88 344 SER B N 1
ATOM 5514 C CA . SER B 1 344 ? -8.203 -21.375 6.25 1 98.88 344 SER B CA 1
ATOM 5515 C C . SER B 1 344 ? -9.391 -20.625 5.664 1 98.88 344 SER B C 1
ATOM 5517 O O . SER B 1 344 ? -9.203 -19.688 4.879 1 98.88 344 SER B O 1
ATOM 5519 N N . LEU B 1 345 ? -10.57 -20.906 6.043 1 98.94 345 LEU B N 1
ATOM 5520 C CA . LEU B 1 345 ? -11.75 -20.219 5.551 1 98.94 345 LEU B CA 1
ATOM 5521 C C . LEU B 1 345 ? -11.852 -18.828 6.152 1 98.94 345 LEU B C 1
ATOM 5523 O O . LEU B 1 345 ? -12.328 -17.891 5.496 1 98.94 345 LEU B O 1
ATOM 5527 N N . ALA B 1 346 ? -11.383 -18.656 7.434 1 98.88 346 ALA B N 1
ATOM 5528 C CA . ALA B 1 346 ? -11.344 -17.328 8.039 1 98.88 346 ALA B CA 1
ATOM 5529 C C . ALA B 1 346 ? -10.367 -16.422 7.297 1 98.88 346 ALA B C 1
ATOM 5531 O O . ALA B 1 346 ? -10.664 -15.242 7.066 1 98.88 346 ALA B O 1
ATOM 5532 N N . PHE B 1 347 ? -9.227 -16.969 6.926 1 98.94 347 PHE B N 1
ATOM 5533 C CA . PHE B 1 347 ? -8.242 -16.203 6.168 1 98.94 347 PHE B CA 1
ATOM 5534 C C . PHE B 1 347 ? -8.766 -15.891 4.773 1 98.94 347 PHE B C 1
ATOM 5536 O O . PHE B 1 347 ? -8.477 -14.828 4.223 1 98.94 347 PHE B O 1
ATOM 5543 N N . ALA B 1 348 ? -9.555 -16.828 4.215 1 98.94 348 ALA B N 1
ATOM 5544 C CA . ALA B 1 348 ? -10.195 -16.562 2.93 1 98.94 348 ALA B CA 1
ATOM 5545 C C . ALA B 1 348 ? -11.141 -15.359 3.033 1 98.94 348 ALA B C 1
ATOM 5547 O O . ALA B 1 348 ? -11.148 -14.492 2.158 1 98.94 348 ALA B O 1
ATOM 5548 N N . ASP B 1 349 ? -11.859 -15.32 4.082 1 98.94 349 ASP B N 1
ATOM 5549 C CA . ASP B 1 349 ? -12.812 -14.242 4.324 1 98.94 349 ASP B CA 1
ATOM 5550 C C . ASP B 1 349 ? -12.086 -12.906 4.48 1 98.94 349 ASP B C 1
ATOM 5552 O O . ASP B 1 349 ? -12.383 -11.945 3.756 1 98.94 349 ASP B O 1
ATOM 5556 N N . LEU B 1 350 ? -11.102 -12.898 5.324 1 98.62 350 LEU B N 1
ATOM 5557 C CA . LEU B 1 350 ? -10.312 -11.695 5.574 1 98.62 350 LEU B CA 1
ATOM 5558 C C . LEU B 1 350 ? -9.625 -11.219 4.297 1 98.62 350 LEU B C 1
ATOM 5560 O O . LEU B 1 350 ? -9.633 -10.023 3.996 1 98.62 350 LEU B O 1
ATOM 5564 N N . SER B 1 351 ? -9.086 -12.125 3.549 1 98.94 351 SER B N 1
ATOM 5565 C CA . SER B 1 351 ? -8.352 -11.789 2.332 1 98.94 351 SER B CA 1
ATOM 5566 C C . SER B 1 351 ? -9.289 -11.242 1.258 1 98.94 351 SER B C 1
ATOM 5568 O O . SER B 1 351 ? -8.93 -10.328 0.518 1 98.94 351 SER B O 1
ATOM 5570 N N . TYR B 1 352 ? -10.477 -11.812 1.175 1 98.88 352 TYR B N 1
ATOM 5571 C CA . TYR B 1 352 ? -11.453 -11.289 0.23 1 98.88 352 TYR B CA 1
ATOM 5572 C C . TYR B 1 352 ? -11.812 -9.844 0.568 1 98.88 352 TYR B C 1
ATOM 5574 O O . TYR B 1 352 ? -11.852 -8.984 -0.315 1 98.88 352 TYR B O 1
ATOM 5582 N N . ASP B 1 353 ? -12.047 -9.562 1.859 1 98.25 353 ASP B N 1
ATOM 5583 C CA . ASP B 1 353 ? -12.383 -8.211 2.293 1 98.25 353 ASP B CA 1
ATOM 5584 C C . ASP B 1 353 ? -11.281 -7.223 1.911 1 98.25 353 ASP B C 1
ATOM 5586 O O . ASP B 1 353 ? -11.555 -6.16 1.348 1 98.25 353 ASP B O 1
ATOM 5590 N N . ASN B 1 354 ? -10.102 -7.613 2.191 1 97.94 354 ASN B N 1
ATOM 5591 C CA . ASN B 1 354 ? -8.969 -6.742 1.895 1 97.94 354 ASN B CA 1
ATOM 5592 C C . ASN B 1 354 ? -8.797 -6.535 0.392 1 97.94 354 ASN B C 1
ATOM 5594 O O . ASN B 1 354 ? -8.484 -5.43 -0.053 1 97.94 354 ASN B O 1
ATOM 5598 N N . MET B 1 355 ? -9 -7.598 -0.42 1 98.31 355 MET B N 1
ATOM 5599 C CA . MET B 1 355 ? -8.953 -7.461 -1.872 1 98.31 355 MET B CA 1
ATOM 5600 C C . MET B 1 355 ? -10.039 -6.512 -2.363 1 98.31 355 MET B C 1
ATOM 5602 O O . MET B 1 355 ? -9.797 -5.688 -3.248 1 98.31 355 MET B O 1
ATOM 5606 N N . SER B 1 356 ? -11.188 -6.613 -1.771 1 98.12 356 SER B N 1
ATOM 5607 C CA . SER B 1 356 ? -12.344 -5.84 -2.203 1 98.12 356 SER B CA 1
ATOM 5608 C C . SER B 1 356 ? -12.18 -4.363 -1.858 1 98.12 356 SER B C 1
ATOM 5610 O O . SER B 1 356 ? -12.852 -3.508 -2.439 1 98.12 356 SER B O 1
ATOM 5612 N N . GLU B 1 357 ? -11.25 -4.047 -0.973 1 95.56 357 GLU B N 1
ATOM 5613 C CA . GLU B 1 357 ? -11.062 -2.672 -0.516 1 95.56 357 GLU B CA 1
ATOM 5614 C C . GLU B 1 357 ? -10.078 -1.918 -1.405 1 95.56 357 GLU B C 1
ATOM 5616 O O . GLU B 1 357 ? -9.984 -0.691 -1.334 1 95.56 357 GLU B O 1
ATOM 5621 N N . LEU B 1 358 ? -9.359 -2.645 -2.211 1 97 358 LEU B N 1
ATOM 5622 C CA . LEU B 1 358 ? -8.422 -1.969 -3.1 1 97 358 LEU B CA 1
ATOM 5623 C C . LEU B 1 358 ? -9.164 -1.168 -4.168 1 97 358 LEU B C 1
ATOM 5625 O O . LEU B 1 358 ? -10.102 -1.67 -4.785 1 97 358 LEU B O 1
ATOM 5629 N N . THR B 1 359 ? -8.758 0.071 -4.355 1 96.75 359 THR B N 1
ATOM 5630 C CA . THR B 1 359 ? -9.414 0.948 -5.316 1 96.75 359 THR B CA 1
ATOM 5631 C C . THR B 1 359 ? -8.391 1.561 -6.273 1 96.75 359 THR B C 1
ATOM 5633 O O . THR B 1 359 ? -7.188 1.515 -6.016 1 96.75 359 THR B O 1
ATOM 5636 N N . ILE B 1 360 ? -8.859 2.045 -7.328 1 95.94 360 ILE B N 1
ATOM 5637 C CA . ILE B 1 360 ? -8.062 2.801 -8.289 1 95.94 360 ILE B CA 1
ATOM 5638 C C . ILE B 1 360 ? -8.812 4.07 -8.688 1 95.94 360 ILE B C 1
ATOM 5640 O O . ILE B 1 360 ? -10.039 4.086 -8.742 1 95.94 360 ILE B O 1
ATOM 5644 N N . TYR B 1 361 ? -8.07 5.117 -8.859 1 94.31 361 TYR B N 1
ATOM 5645 C CA . TYR B 1 361 ? -8.617 6.395 -9.297 1 94.31 361 TYR B CA 1
ATOM 5646 C C . TYR B 1 361 ? -8.414 6.594 -10.797 1 94.31 361 TYR B C 1
ATOM 5648 O O . TYR B 1 361 ? -7.281 6.531 -11.289 1 94.31 361 TYR B O 1
ATOM 5656 N N . THR B 1 362 ? -9.492 6.711 -11.562 1 89.19 362 THR B N 1
ATOM 5657 C CA . THR B 1 362 ? -9.422 6.812 -13.023 1 89.19 362 THR B CA 1
ATOM 5658 C C . THR B 1 362 ? -10.102 8.094 -13.508 1 89.19 362 THR B C 1
ATOM 5660 O O . THR B 1 362 ? -11.023 8.594 -12.867 1 89.19 362 THR B O 1
#